Protein AF-A0A7W8PCE4-F1 (afdb_monomer)

Foldseek 3Di:
DDDDPPPPPPPPPCQADWDWDDDDPFWTWTWGDDPFKIKIKIKAAQAQAWKWKAAQQRDIDIGGHDDDPVDHWIKIKIKIKGFQVCVVVLLVVLVVDDPDDDVVSVQQNVQVVVPPWDDDPGITIRMGMDTGHPVNCVVVVQWDQDPVRRMIMGRDDDPPDQHRCNHPRNVVVVVVCVVCVVPPPPDWDKDKAFADQVCPLFWWWADDPLDIDIHGYDHDPVDDGFIKIKGFDPDDDPPDDGDIDIDTDHHVRCCPPRVIHSDPVCNNQCVPPVNVVVVVVVVVVVVVVVVVVVVVVVVVVVVVVVVVVVVVVVVVVVVVVVVVVVVVVVVVVVVVVVVVVVVVVVVVVVVVVVVVVVVVVVVVVVVCVVVVVVVVVVVVVVVVVVVVVVD

Structure (mmCIF, N/CA/C/O backbone):
data_AF-A0A7W8PCE4-F1
#
_entry.id   AF-A0A7W8PCE4-F1
#
loop_
_atom_site.group_PDB
_atom_site.id
_atom_site.type_symbol
_atom_site.label_atom_id
_atom_site.label_alt_id
_atom_site.label_comp_id
_atom_site.label_asym_id
_atom_site.label_entity_id
_atom_site.label_seq_id
_atom_site.pdbx_PDB_ins_code
_atom_site.Cartn_x
_atom_site.Cartn_y
_atom_site.Cartn_z
_atom_site.occupancy
_atom_site.B_iso_or_equiv
_atom_site.auth_seq_id
_atom_site.auth_comp_id
_atom_site.auth_asym_id
_atom_site.auth_atom_id
_atom_site.pdbx_PDB_model_num
ATOM 1 N N . MET A 1 1 ? 43.324 -20.903 3.371 1.00 37.34 1 MET A N 1
ATOM 2 C CA . MET A 1 1 ? 42.563 -20.700 2.123 1.00 37.34 1 MET A CA 1
ATOM 3 C C . MET A 1 1 ? 41.759 -19.429 2.299 1.00 37.34 1 MET A C 1
ATOM 5 O O . MET A 1 1 ? 40.748 -19.439 2.986 1.00 37.34 1 MET A O 1
ATOM 9 N N . SER A 1 2 ? 42.327 -18.326 1.824 1.00 32.44 2 SER A N 1
ATOM 10 C CA . SER A 1 2 ? 41.768 -16.977 1.864 1.00 32.44 2 SER A CA 1
ATOM 11 C C . SER A 1 2 ? 40.780 -16.826 0.714 1.00 32.44 2 SER A C 1
ATOM 13 O O . SER A 1 2 ? 41.174 -17.000 -0.438 1.00 32.44 2 SER A O 1
ATOM 15 N N . PHE A 1 3 ? 39.516 -16.548 1.024 1.00 32.19 3 PHE A N 1
ATOM 16 C CA . PHE A 1 3 ? 38.536 -16.176 0.012 1.00 32.19 3 PHE A CA 1
ATOM 17 C C . PHE A 1 3 ? 38.617 -14.675 -0.247 1.00 32.19 3 PHE A C 1
ATOM 19 O O . PHE A 1 3 ? 38.660 -13.877 0.689 1.00 32.19 3 PHE A O 1
ATOM 26 N N . ASP A 1 4 ? 38.694 -14.370 -1.538 1.00 30.95 4 ASP A N 1
ATOM 27 C CA . ASP A 1 4 ? 38.773 -13.060 -2.166 1.00 30.95 4 ASP A CA 1
ATOM 28 C C . ASP A 1 4 ? 37.813 -12.037 -1.559 1.00 30.95 4 ASP A C 1
ATOM 30 O O . ASP A 1 4 ? 36.603 -12.253 -1.473 1.00 30.95 4 ASP A O 1
ATOM 34 N N . GLN A 1 5 ? 38.374 -10.876 -1.225 1.00 35.06 5 GLN A N 1
ATOM 35 C CA . GLN A 1 5 ? 37.645 -9.619 -1.169 1.00 35.06 5 GLN A CA 1
ATOM 36 C C . GLN A 1 5 ? 37.300 -9.228 -2.609 1.00 35.06 5 GLN A C 1
ATOM 38 O O . GLN A 1 5 ? 38.084 -8.580 -3.296 1.00 35.06 5 GLN A O 1
ATOM 43 N N . SER A 1 6 ? 36.126 -9.637 -3.086 1.00 30.22 6 SER A N 1
ATOM 44 C CA . SER A 1 6 ? 35.518 -8.975 -4.232 1.00 30.22 6 SER A CA 1
ATOM 45 C C . SER A 1 6 ? 35.061 -7.594 -3.771 1.00 30.22 6 SER A C 1
ATOM 47 O O . SER A 1 6 ? 33.991 -7.458 -3.173 1.00 30.22 6 SER A O 1
ATOM 49 N N . ASP A 1 7 ? 35.906 -6.593 -4.020 1.00 27.75 7 ASP A N 1
ATOM 50 C CA . ASP A 1 7 ? 35.544 -5.181 -4.024 1.00 27.75 7 ASP A CA 1
ATOM 51 C C . ASP A 1 7 ? 34.287 -5.013 -4.880 1.00 27.75 7 ASP A C 1
ATOM 53 O O . ASP A 1 7 ? 34.320 -4.991 -6.114 1.00 27.75 7 ASP A O 1
ATOM 57 N N . HIS A 1 8 ? 33.138 -4.941 -4.214 1.00 31.25 8 HIS A N 1
ATOM 58 C CA . HIS A 1 8 ? 31.923 -4.476 -4.841 1.00 31.25 8 HIS A CA 1
ATOM 59 C C . HIS A 1 8 ? 32.146 -3.007 -5.166 1.00 31.25 8 HIS A C 1
ATOM 61 O O . HIS A 1 8 ? 32.106 -2.144 -4.292 1.00 31.25 8 HIS A O 1
ATOM 67 N N . PHE A 1 9 ? 32.390 -2.744 -6.445 1.00 26.69 9 PHE A N 1
ATOM 68 C CA . PHE A 1 9 ? 32.213 -1.438 -7.048 1.00 26.69 9 PHE A CA 1
ATOM 69 C C . PHE A 1 9 ? 30.747 -1.046 -6.828 1.00 26.69 9 PHE A C 1
ATOM 71 O O . PHE A 1 9 ? 29.874 -1.373 -7.627 1.00 26.69 9 PHE A O 1
ATOM 78 N N . VAL A 1 10 ? 30.454 -0.425 -5.687 1.00 31.77 10 VAL A N 1
ATOM 79 C CA . VAL A 1 10 ? 29.272 0.410 -5.526 1.00 31.77 10 VAL A CA 1
ATOM 80 C C . VAL A 1 10 ? 29.661 1.695 -6.234 1.00 31.77 10 VAL A C 1
ATOM 82 O O . VAL A 1 10 ? 30.520 2.418 -5.724 1.00 31.77 10 VAL A O 1
ATOM 85 N N . PRO A 1 11 ? 29.139 1.984 -7.436 1.00 32.84 11 PRO A N 1
ATOM 86 C CA . PRO A 1 11 ? 29.345 3.301 -7.968 1.00 32.84 11 PRO A CA 1
ATOM 87 C C . PRO A 1 11 ? 28.515 4.219 -7.073 1.00 32.84 11 PRO A C 1
ATOM 89 O O . PRO A 1 11 ? 27.297 4.307 -7.235 1.00 32.84 11 PRO A O 1
ATOM 92 N N . ASP A 1 12 ? 29.178 4.931 -6.160 1.00 31.41 12 ASP A N 1
ATOM 93 C CA . ASP A 1 12 ? 28.749 6.253 -5.695 1.00 31.41 12 ASP A CA 1
ATOM 94 C C . ASP A 1 12 ? 28.717 7.181 -6.921 1.00 31.41 12 ASP A C 1
ATOM 96 O O . ASP A 1 12 ? 29.492 8.117 -7.097 1.00 31.41 12 ASP A O 1
ATOM 100 N N . THR A 1 13 ? 27.834 6.858 -7.856 1.00 36.69 13 THR A N 1
ATOM 101 C CA . THR A 1 13 ? 27.497 7.684 -8.992 1.00 36.69 13 THR A CA 1
ATOM 102 C C . THR A 1 13 ? 26.397 8.580 -8.480 1.00 36.69 13 THR A C 1
ATOM 104 O O . THR A 1 13 ? 25.210 8.276 -8.549 1.00 36.69 13 THR A O 1
ATOM 107 N N . TRP A 1 14 ? 26.826 9.696 -7.897 1.00 32.66 14 TRP A N 1
ATOM 108 C CA . TRP A 1 14 ? 26.013 10.896 -7.823 1.00 32.66 14 TRP A CA 1
ATOM 109 C C . TRP A 1 14 ? 25.609 11.279 -9.256 1.00 32.66 14 TRP A C 1
ATOM 111 O O . TRP A 1 14 ? 26.278 12.060 -9.931 1.00 32.66 14 TRP A O 1
ATOM 121 N N . TYR A 1 15 ? 24.533 10.675 -9.759 1.00 41.56 15 TYR A N 1
ATOM 122 C CA . TYR A 1 15 ? 23.799 11.205 -10.896 1.00 41.56 15 TYR A CA 1
ATOM 123 C C . TYR A 1 15 ? 23.134 12.487 -10.397 1.00 41.56 15 TYR A C 1
ATOM 125 O O . TYR A 1 15 ? 22.490 12.479 -9.349 1.00 41.56 15 TYR A O 1
ATOM 133 N N . GLY A 1 16 ? 23.388 13.602 -11.086 1.00 38.56 16 GLY A N 1
ATOM 134 C CA . GLY A 1 16 ? 22.940 14.930 -10.669 1.00 38.56 16 GLY A CA 1
ATOM 135 C C . GLY A 1 16 ? 21.451 14.990 -10.318 1.00 38.56 16 GLY A C 1
ATOM 136 O O . GLY A 1 16 ? 20.663 14.148 -10.744 1.00 38.56 16 GLY A O 1
ATOM 137 N N . THR A 1 17 ? 21.058 15.993 -9.535 1.00 40.53 17 THR A N 1
ATOM 138 C CA . THR A 1 17 ? 19.679 16.122 -9.056 1.00 40.53 17 THR A CA 1
ATOM 139 C C . THR A 1 17 ? 18.723 16.237 -10.245 1.00 40.53 17 THR A C 1
ATOM 141 O O . THR A 1 17 ? 18.888 17.160 -11.050 1.00 40.53 17 THR A O 1
ATOM 144 N N . PRO A 1 18 ? 17.735 15.335 -10.387 1.00 45.72 18 PRO A N 1
ATOM 145 C CA . PRO A 1 18 ? 16.741 15.477 -11.432 1.00 45.72 18 PRO A CA 1
ATOM 146 C C . PRO A 1 18 ? 15.916 16.740 -11.164 1.00 45.72 18 PRO A C 1
ATOM 148 O O . PRO A 1 18 ? 15.356 16.903 -10.078 1.00 45.72 18 PRO A O 1
ATOM 151 N N . VAL A 1 19 ? 15.859 17.648 -12.139 1.00 46.22 19 VAL A N 1
ATOM 152 C CA . VAL A 1 19 ? 15.019 18.851 -12.068 1.00 46.22 19 VAL A CA 1
ATOM 153 C C . VAL A 1 19 ? 13.850 18.668 -13.021 1.00 46.22 19 VAL A C 1
ATOM 155 O O . VAL A 1 19 ? 14.040 18.539 -14.231 1.00 46.22 19 VAL A O 1
ATOM 158 N N . PHE A 1 20 ? 12.643 18.676 -12.462 1.00 49.19 20 PHE A N 1
ATOM 159 C CA . PHE A 1 20 ? 11.401 18.629 -13.221 1.00 49.19 20 PHE A CA 1
ATOM 160 C C . PHE A 1 20 ? 10.784 20.024 -13.255 1.00 49.19 20 PHE A C 1
ATOM 162 O O . PHE A 1 20 ? 10.577 20.650 -12.214 1.00 49.19 20 PHE A O 1
ATOM 169 N N . SER A 1 21 ? 10.476 20.514 -14.450 1.00 45.53 21 SER A N 1
ATOM 170 C CA . SER A 1 21 ? 9.728 21.753 -14.639 1.00 45.53 21 SER A CA 1
ATOM 171 C C . SER A 1 21 ? 8.647 21.545 -15.692 1.00 45.53 21 SER A C 1
ATOM 173 O O . SER A 1 21 ? 8.882 20.981 -16.758 1.00 45.53 21 SER A O 1
ATOM 175 N N . VAL A 1 22 ? 7.431 21.991 -15.379 1.00 40.06 22 VAL A N 1
ATOM 176 C CA . VAL A 1 22 ? 6.333 22.044 -16.346 1.00 40.06 22 VAL A CA 1
ATOM 177 C C . VAL A 1 22 ? 6.450 23.377 -17.071 1.00 40.06 22 VAL A C 1
ATOM 179 O O . VAL A 1 22 ? 6.228 24.430 -16.471 1.00 40.06 22 VAL A O 1
ATOM 182 N N . VAL A 1 23 ? 6.830 23.348 -18.347 1.00 36.50 23 VAL A N 1
ATOM 183 C CA . VAL A 1 23 ? 6.945 24.552 -19.178 1.00 36.50 23 VAL A CA 1
ATOM 184 C C . VAL A 1 23 ? 5.899 24.465 -20.287 1.00 36.50 23 VAL A C 1
ATOM 186 O O . VAL A 1 23 ? 6.086 23.771 -21.275 1.00 36.50 23 VAL A O 1
ATOM 189 N N . GLY A 1 24 ? 4.778 25.171 -20.114 1.00 42.03 24 GLY A N 1
ATOM 190 C CA . GLY A 1 24 ? 3.716 25.267 -21.124 1.00 42.03 24 GLY A CA 1
ATOM 191 C C . GLY A 1 24 ? 2.800 24.038 -21.244 1.00 42.03 24 GLY A C 1
ATOM 192 O O . GLY A 1 24 ? 3.030 22.985 -20.655 1.00 42.03 24 GLY A O 1
ATOM 193 N N . ARG A 1 25 ? 1.689 24.200 -21.980 1.00 45.28 25 ARG A N 1
ATOM 194 C CA . ARG A 1 25 ? 0.717 23.124 -22.238 1.00 45.28 25 ARG A CA 1
ATOM 195 C C . ARG A 1 25 ? 1.346 22.130 -23.226 1.00 45.28 25 ARG A C 1
ATOM 197 O O . ARG A 1 25 ? 1.453 22.480 -24.395 1.00 45.28 25 ARG A O 1
ATOM 204 N N . ASN A 1 26 ? 1.687 20.923 -22.758 1.00 52.47 26 ASN A N 1
ATOM 205 C CA . ASN A 1 26 ? 2.020 19.706 -23.536 1.00 52.47 26 ASN A CA 1
ATOM 206 C C . ASN A 1 26 ? 3.507 19.312 -23.668 1.00 52.47 26 ASN A C 1
ATOM 208 O O . ASN A 1 26 ? 3.818 18.473 -24.509 1.00 52.47 26 ASN A O 1
ATOM 212 N N . GLU A 1 27 ? 4.417 19.837 -22.843 1.00 52.44 27 GLU A N 1
ATOM 213 C CA . GLU A 1 27 ? 5.822 19.392 -22.832 1.00 52.44 27 GLU A CA 1
ATOM 214 C C . GLU A 1 27 ? 6.215 18.824 -21.459 1.00 52.44 27 GLU A C 1
ATOM 216 O O . GLU A 1 27 ? 5.981 19.452 -20.425 1.00 52.44 27 GLU A O 1
ATOM 221 N N . LEU A 1 28 ? 6.836 17.639 -21.450 1.00 57.47 28 LEU A N 1
ATOM 222 C CA . LEU A 1 28 ? 7.456 17.045 -20.262 1.00 57.47 28 LEU A CA 1
ATOM 223 C C . LEU A 1 28 ? 8.983 17.139 -20.381 1.00 57.47 28 LEU A C 1
ATOM 225 O O . LEU A 1 28 ? 9.552 16.795 -21.420 1.00 57.47 28 LEU A O 1
ATOM 229 N N . TYR A 1 29 ? 9.625 17.594 -19.303 1.00 57.81 29 TYR A N 1
ATOM 230 C CA . TYR A 1 29 ? 11.067 17.798 -19.202 1.00 57.81 29 TYR A CA 1
ATOM 231 C C . TYR A 1 29 ? 11.665 16.919 -18.103 1.00 57.81 29 TYR A C 1
ATOM 233 O O . TYR A 1 29 ? 11.309 17.062 -16.933 1.00 57.81 29 TYR A O 1
ATOM 241 N N . ALA A 1 30 ? 12.631 16.079 -18.474 1.00 61.94 30 ALA A N 1
ATOM 242 C CA . ALA A 1 30 ? 13.530 15.415 -17.533 1.00 61.94 30 ALA A CA 1
ATOM 243 C C . ALA A 1 30 ? 14.949 15.966 -17.736 1.00 61.94 30 ALA A C 1
ATOM 245 O O . ALA A 1 30 ? 15.510 15.829 -18.828 1.00 61.94 30 ALA A O 1
ATOM 246 N N . SER A 1 31 ? 15.521 16.613 -16.713 1.00 63.56 31 SER A N 1
ATOM 247 C CA . SER A 1 31 ? 16.902 17.116 -16.746 1.00 63.56 31 SER A CA 1
ATOM 248 C C . SER A 1 31 ? 17.769 16.434 -15.694 1.00 63.56 31 SER A C 1
ATOM 250 O O . SER A 1 31 ? 17.386 16.372 -14.529 1.00 63.56 31 SER A O 1
ATOM 252 N N . GLN A 1 32 ? 18.947 15.956 -16.098 1.00 65.44 32 GLN A N 1
ATOM 253 C CA . GLN A 1 32 ? 20.030 15.571 -15.191 1.00 65.44 32 GLN A CA 1
ATOM 254 C C . GLN A 1 32 ? 21.132 16.623 -15.287 1.00 65.44 32 GLN A C 1
ATOM 256 O O . GLN A 1 32 ? 21.787 16.731 -16.327 1.00 65.44 32 GLN A O 1
ATOM 261 N N . GLN A 1 33 ? 21.337 17.390 -14.215 1.00 70.62 33 GLN A N 1
ATOM 262 C CA . GLN A 1 33 ? 22.261 18.521 -14.213 1.00 70.62 33 GLN A CA 1
ATOM 263 C C . GLN A 1 33 ? 23.525 18.235 -13.392 1.00 70.62 33 GLN A C 1
ATOM 265 O O . GLN A 1 33 ? 23.470 17.927 -12.205 1.00 70.62 33 GLN A O 1
ATOM 270 N N . HIS A 1 34 ? 24.680 18.409 -14.027 1.00 77.25 34 HIS A N 1
ATOM 271 C CA . HIS A 1 34 ? 25.999 18.508 -13.413 1.00 77.25 34 HIS A CA 1
ATOM 272 C C . HIS A 1 34 ? 26.618 19.857 -13.814 1.00 77.25 34 HIS A C 1
ATOM 274 O O . HIS A 1 34 ? 26.308 20.403 -14.871 1.00 77.25 34 HIS A O 1
ATOM 280 N N . GLU A 1 35 ? 27.551 20.388 -13.019 1.00 84.06 35 GLU A N 1
ATOM 281 C CA . GLU A 1 35 ? 28.168 21.718 -13.215 1.00 84.06 35 GLU A CA 1
ATOM 282 C C . GLU A 1 35 ? 28.651 21.998 -14.658 1.00 84.06 35 GLU A C 1
ATOM 284 O O . GLU A 1 35 ? 28.667 23.137 -15.112 1.00 84.06 35 GLU A O 1
ATOM 289 N N . LYS A 1 36 ? 29.051 20.954 -15.397 1.00 89.88 36 LYS A N 1
ATOM 290 C CA . LYS A 1 36 ? 29.669 21.048 -16.732 1.00 89.88 36 LYS A CA 1
ATOM 291 C C . LYS A 1 36 ? 28.974 20.190 -17.789 1.00 89.88 36 LYS A C 1
ATOM 293 O O . LYS A 1 36 ? 29.455 20.106 -18.919 1.00 89.88 36 LYS A O 1
ATOM 298 N N . PHE A 1 37 ? 27.888 19.523 -17.418 1.00 88.19 37 PHE A N 1
ATOM 299 C CA . PHE A 1 37 ? 27.179 18.585 -18.273 1.00 88.19 37 PHE A CA 1
ATOM 300 C C . PHE A 1 37 ? 25.711 18.527 -17.860 1.00 88.19 37 PHE A C 1
ATOM 302 O O . PHE A 1 37 ? 25.414 18.284 -16.696 1.00 88.19 37 PHE A O 1
ATOM 309 N N . GLU A 1 38 ? 24.799 18.714 -18.801 1.00 91.38 38 GLU A N 1
ATOM 310 C CA . GLU A 1 38 ? 23.367 18.586 -18.561 1.00 91.38 38 GLU A CA 1
ATOM 311 C C . GLU A 1 38 ? 22.725 17.783 -19.697 1.00 91.38 38 GLU A C 1
ATOM 313 O O . GLU A 1 38 ? 22.953 18.066 -20.873 1.00 91.38 38 GLU A O 1
ATOM 318 N N . LYS A 1 39 ? 21.920 16.774 -19.356 1.00 89.50 39 LYS A N 1
ATOM 319 C CA . LYS A 1 39 ? 21.110 16.015 -20.320 1.00 89.50 39 LYS A CA 1
ATOM 320 C C . LYS A 1 39 ? 19.652 16.408 -20.130 1.00 89.50 39 LYS A C 1
ATOM 322 O O . LYS A 1 39 ? 19.108 16.163 -19.057 1.00 89.50 39 LYS A O 1
ATOM 327 N N . ARG A 1 40 ? 19.023 16.975 -21.160 1.00 92.19 40 ARG A N 1
ATOM 328 C CA . ARG A 1 40 ? 17.590 17.305 -21.178 1.00 92.19 40 ARG A CA 1
ATOM 329 C C . ARG A 1 40 ? 16.864 16.404 -22.162 1.00 92.19 40 ARG A C 1
ATOM 331 O O . ARG A 1 40 ? 17.235 16.366 -23.331 1.00 92.19 40 ARG A O 1
ATOM 338 N N . THR A 1 41 ? 15.807 15.741 -21.714 1.00 91.94 41 THR A N 1
ATOM 339 C CA . THR A 1 41 ? 14.929 14.945 -22.580 1.00 91.94 41 THR A CA 1
ATOM 340 C C . THR A 1 41 ? 13.567 15.621 -22.672 1.00 91.94 41 THR A C 1
ATOM 342 O O . THR A 1 41 ? 13.005 16.007 -21.646 1.00 91.94 41 THR A O 1
ATOM 345 N N . ARG A 1 42 ? 13.067 15.788 -23.898 1.00 94.31 42 ARG A N 1
ATOM 346 C CA . ARG A 1 42 ? 11.745 16.333 -24.221 1.00 94.31 42 ARG A CA 1
ATOM 347 C C . ARG A 1 42 ? 10.982 15.349 -25.087 1.00 94.31 42 ARG A C 1
ATOM 349 O O . ARG A 1 42 ? 11.571 14.654 -25.917 1.00 94.31 42 ARG A O 1
ATOM 356 N N . TYR A 1 43 ? 9.670 15.353 -24.930 1.00 95.62 43 TYR A N 1
ATOM 357 C CA . TYR A 1 43 ? 8.772 14.447 -25.629 1.00 95.62 43 TYR A CA 1
ATOM 358 C C . TYR A 1 43 ? 7.754 15.251 -26.430 1.00 95.62 43 TYR A C 1
ATOM 360 O O . TYR A 1 43 ? 7.100 16.136 -25.880 1.00 95.62 43 TYR A O 1
ATOM 368 N N . PHE A 1 44 ? 7.609 14.931 -27.714 1.00 95.56 44 PHE A N 1
ATOM 369 C CA . PHE A 1 44 ? 6.642 15.567 -28.604 1.00 95.56 44 PHE A CA 1
ATOM 370 C C . PHE A 1 44 ? 5.761 14.505 -29.245 1.00 95.56 44 PHE A C 1
ATOM 372 O O . PHE A 1 44 ? 6.247 13.615 -29.946 1.00 95.56 44 PHE A O 1
ATOM 379 N N . ASN A 1 45 ? 4.454 14.612 -29.036 1.00 97.06 45 ASN A N 1
ATOM 380 C CA . ASN A 1 45 ? 3.502 13.674 -29.602 1.00 97.06 45 ASN A CA 1
ATOM 381 C C . ASN A 1 45 ? 2.869 14.226 -30.886 1.00 97.06 45 ASN A C 1
ATOM 383 O O . ASN A 1 45 ? 1.824 14.856 -30.813 1.00 97.06 45 ASN A O 1
ATOM 387 N N . TYR A 1 46 ? 3.460 13.970 -32.057 1.00 97.00 46 TYR A N 1
ATOM 388 C CA . TYR A 1 46 ? 2.835 14.299 -33.352 1.00 97.00 46 TYR A CA 1
ATOM 389 C C . TYR A 1 46 ? 1.953 13.163 -33.906 1.00 97.00 46 TYR A C 1
ATOM 391 O O . TYR A 1 46 ? 1.607 13.155 -35.086 1.00 97.00 46 TYR A O 1
ATOM 399 N N . LEU A 1 47 ? 1.616 12.156 -33.092 1.00 96.06 47 LEU A N 1
ATOM 400 C CA . LEU A 1 47 ? 0.661 11.117 -33.482 1.00 96.06 47 LEU A CA 1
ATOM 401 C C . LEU A 1 47 ? -0.775 11.662 -33.415 1.00 96.06 47 LEU A C 1
ATOM 403 O O . LEU A 1 47 ? -1.032 12.620 -32.691 1.00 96.06 47 LEU A O 1
ATOM 407 N N . PRO A 1 48 ? -1.745 11.051 -34.123 1.00 95.88 48 PRO A N 1
ATOM 408 C CA . PRO A 1 48 ? -3.142 11.499 -34.096 1.00 95.88 48 PRO A CA 1
ATOM 409 C C . PRO A 1 48 ? -3.882 11.182 -32.783 1.00 95.88 48 PRO A C 1
ATOM 411 O O . PRO A 1 48 ? -5.051 11.535 -32.642 1.00 95.88 48 PRO A O 1
ATOM 414 N N . GLN A 1 49 ? -3.235 10.501 -31.836 1.00 95.94 49 GLN A N 1
ATOM 415 C CA . GLN A 1 49 ? -3.830 10.028 -30.587 1.00 95.94 49 GLN A CA 1
ATOM 416 C C . GLN A 1 49 ? -2.922 10.334 -29.394 1.00 95.94 49 GLN A C 1
ATOM 418 O O . GLN A 1 49 ? -1.723 10.558 -29.564 1.00 95.94 49 GLN A O 1
ATOM 423 N N . THR A 1 50 ? -3.492 10.345 -28.190 1.00 96.75 50 THR A N 1
ATOM 424 C CA . THR A 1 50 ? -2.738 10.512 -26.941 1.00 96.75 50 THR A CA 1
ATOM 425 C C . THR A 1 50 ? -1.728 9.378 -26.771 1.00 96.75 50 THR A C 1
ATOM 427 O O . THR A 1 50 ? -2.031 8.224 -27.065 1.00 96.75 50 THR A O 1
ATOM 430 N N . VAL A 1 51 ? -0.531 9.719 -26.299 1.00 96.62 51 VAL A N 1
ATOM 431 C CA . VAL A 1 51 ? 0.542 8.767 -25.994 1.00 96.62 51 VAL A CA 1
ATOM 432 C C . VAL A 1 51 ? 0.894 8.894 -24.523 1.00 96.62 51 VAL A C 1
ATOM 434 O O . VAL A 1 51 ? 1.120 10.000 -24.038 1.00 96.62 51 VAL A O 1
ATOM 437 N N . THR A 1 52 ? 0.974 7.774 -23.823 1.00 96.88 52 THR A N 1
ATOM 438 C CA . THR A 1 52 ? 1.431 7.713 -22.437 1.00 96.88 52 THR A CA 1
ATOM 439 C C . THR A 1 52 ? 2.918 7.383 -22.414 1.00 96.88 52 THR A C 1
ATOM 441 O O . THR A 1 52 ? 3.352 6.389 -22.996 1.00 96.88 52 THR A O 1
ATOM 444 N N . VAL A 1 53 ? 3.705 8.217 -21.739 1.00 96.69 53 VAL A N 1
ATOM 445 C CA . VAL A 1 53 ? 5.121 7.968 -21.451 1.00 96.69 53 VAL A CA 1
ATOM 446 C C . VAL A 1 53 ? 5.240 7.502 -20.012 1.00 96.69 53 VAL A C 1
ATOM 448 O O . VAL A 1 53 ? 4.740 8.169 -19.106 1.00 96.69 53 VAL A O 1
ATOM 451 N N . ILE A 1 54 ? 5.898 6.368 -19.802 1.00 95.38 54 ILE A N 1
ATOM 452 C CA . ILE A 1 54 ? 6.088 5.775 -18.480 1.00 95.38 54 ILE A CA 1
ATOM 453 C C . ILE A 1 54 ? 7.576 5.694 -18.195 1.00 95.38 54 ILE A C 1
ATOM 455 O O . ILE A 1 54 ? 8.317 4.999 -18.891 1.00 95.38 54 ILE A O 1
ATOM 459 N N . GLU A 1 55 ? 8.015 6.392 -17.158 1.00 94.69 55 GLU A N 1
ATOM 460 C CA . GLU A 1 55 ? 9.401 6.353 -16.706 1.00 94.69 55 GLU A CA 1
ATOM 461 C C . GLU A 1 55 ? 9.664 5.147 -15.793 1.00 94.69 55 GLU A C 1
ATOM 463 O O . GLU A 1 55 ? 8.759 4.525 -15.228 1.00 94.69 55 GLU A O 1
ATOM 468 N N . ARG A 1 56 ? 10.943 4.824 -15.590 1.00 93.50 56 ARG A N 1
ATOM 469 C CA . ARG A 1 56 ? 11.369 3.713 -14.729 1.00 93.50 56 ARG A CA 1
ATOM 470 C C . ARG A 1 56 ? 10.879 3.788 -13.282 1.00 93.50 56 ARG A C 1
ATOM 472 O O . ARG A 1 56 ? 10.700 2.746 -12.652 1.00 93.50 56 ARG A O 1
ATOM 479 N N . ASN A 1 57 ? 10.665 4.987 -12.749 1.00 89.62 57 ASN A N 1
ATOM 480 C CA . ASN A 1 57 ? 10.107 5.199 -11.408 1.00 89.62 57 ASN A CA 1
ATOM 481 C C . ASN A 1 57 ? 8.586 4.933 -11.334 1.00 89.62 57 ASN A C 1
ATOM 483 O O . ASN A 1 57 ? 8.014 5.029 -10.253 1.00 89.62 57 ASN A O 1
ATOM 487 N N . GLY A 1 58 ? 7.938 4.599 -12.456 1.00 87.75 58 GLY A N 1
ATOM 4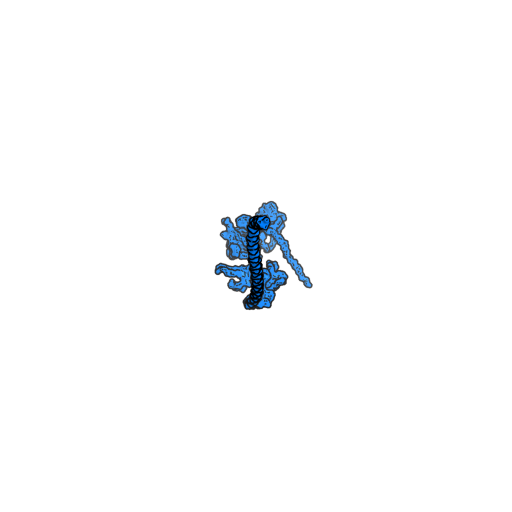88 C CA . GLY A 1 58 ? 6.496 4.379 -12.547 1.00 87.75 58 GLY A CA 1
ATOM 489 C C . GLY A 1 58 ? 5.679 5.653 -12.770 1.00 87.75 58 GLY A C 1
ATOM 490 O O . GLY A 1 58 ? 4.453 5.581 -12.750 1.00 87.75 58 GLY A O 1
ATOM 491 N N . LEU A 1 59 ? 6.319 6.808 -12.979 1.00 91.19 59 LEU A N 1
ATOM 492 C CA . LEU A 1 59 ? 5.624 8.032 -13.362 1.00 91.19 59 LEU A CA 1
ATOM 493 C C . LEU A 1 59 ? 5.039 7.862 -14.767 1.00 91.19 59 LEU A C 1
ATOM 495 O O . LEU A 1 59 ? 5.783 7.652 -15.724 1.00 91.19 59 LEU A O 1
ATOM 499 N N . CYS A 1 60 ? 3.719 7.994 -14.876 1.00 93.75 60 CYS A N 1
ATOM 500 C CA . CYS A 1 60 ? 2.998 7.975 -16.143 1.00 93.75 60 CYS A CA 1
ATOM 501 C C . CYS A 1 60 ? 2.572 9.397 -16.516 1.00 93.75 60 CYS A C 1
ATOM 503 O O . CYS A 1 60 ? 1.946 10.089 -15.710 1.00 93.75 60 CYS A O 1
ATOM 505 N N . VAL A 1 61 ? 2.876 9.820 -17.741 1.00 95.38 61 VAL A N 1
ATOM 506 C CA . VAL A 1 61 ? 2.495 11.132 -18.271 1.00 95.38 61 VAL A CA 1
ATOM 507 C C . VAL A 1 61 ? 1.798 10.961 -19.610 1.00 95.38 61 VAL A C 1
ATOM 509 O O . VAL A 1 61 ? 2.372 10.432 -20.558 1.00 95.38 61 VAL A O 1
ATOM 512 N N . GLU A 1 62 ? 0.560 11.436 -19.694 1.00 96.31 62 GLU A N 1
ATOM 513 C CA . GLU A 1 62 ? -0.217 11.449 -20.931 1.00 96.31 62 GLU A CA 1
ATOM 514 C C . GLU A 1 62 ? 0.094 12.708 -21.742 1.00 96.31 62 GLU A C 1
ATOM 516 O O . GLU A 1 62 ? -0.073 13.837 -21.274 1.00 96.31 62 GLU A O 1
ATOM 521 N N . LEU A 1 63 ? 0.539 12.513 -22.979 1.00 95.69 63 LEU A N 1
ATOM 522 C CA . LEU A 1 63 ? 0.886 13.574 -23.911 1.00 95.69 63 LEU A CA 1
ATOM 523 C C . LEU A 1 63 ? -0.197 13.664 -24.993 1.00 95.69 63 LEU A C 1
ATOM 525 O O . LEU A 1 63 ? -0.332 12.734 -25.797 1.00 95.69 63 LEU A O 1
ATOM 529 N N . PRO A 1 64 ? -0.983 14.755 -25.045 1.00 96.56 64 PRO A N 1
ATOM 530 C CA . PRO A 1 64 ? -2.006 14.921 -26.070 1.00 96.56 64 PRO A CA 1
ATOM 531 C C . PRO A 1 64 ? -1.375 15.114 -27.459 1.00 96.56 64 PRO A C 1
ATOM 533 O O . PRO A 1 64 ? -0.227 15.559 -27.554 1.00 96.56 64 PRO A O 1
ATOM 536 N N . PRO A 1 65 ? -2.113 14.804 -28.539 1.00 96.25 65 PRO A N 1
ATOM 537 C CA . PRO A 1 65 ? -1.615 14.959 -29.898 1.00 96.25 65 PRO A CA 1
ATOM 538 C C . PRO A 1 65 ? -1.347 16.435 -30.230 1.00 96.25 65 PRO A C 1
ATOM 540 O O . PRO A 1 65 ? -2.168 17.318 -29.962 1.00 96.25 65 PRO A O 1
ATOM 543 N N . LEU A 1 66 ? -0.195 16.696 -30.840 1.00 95.06 66 LEU A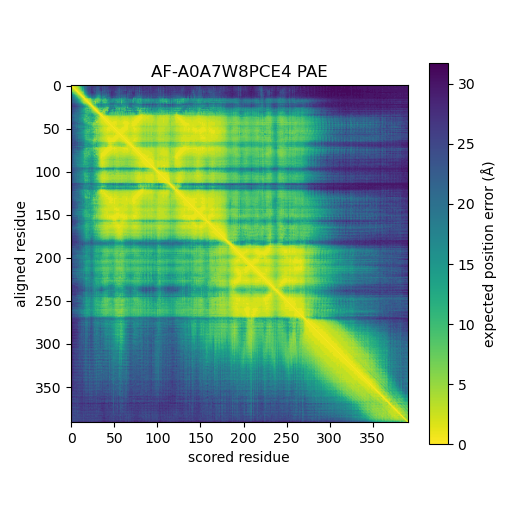 N 1
ATOM 544 C CA . LEU A 1 66 ? 0.227 17.989 -31.363 1.00 95.06 66 LEU A CA 1
ATOM 545 C C . LEU A 1 66 ? -0.012 18.009 -32.878 1.00 95.06 66 LEU A C 1
ATOM 547 O O . LEU A 1 66 ? 0.584 17.205 -33.597 1.00 95.06 66 LEU A O 1
ATOM 551 N N . PRO A 1 67 ? -0.869 18.909 -33.389 1.00 88.12 67 PRO A N 1
ATOM 552 C CA . PRO A 1 67 ? -1.148 18.975 -34.814 1.00 88.12 67 PRO A CA 1
ATOM 553 C C . PRO A 1 67 ? 0.068 19.522 -35.576 1.00 88.12 67 PRO A C 1
ATOM 555 O O . PRO A 1 67 ? 0.400 20.700 -35.461 1.00 88.12 67 PRO A O 1
ATOM 558 N N . ASP A 1 68 ? 0.697 18.677 -36.390 1.00 92.12 68 ASP A N 1
ATOM 559 C CA . ASP A 1 68 ? 1.725 19.060 -37.361 1.00 92.12 68 ASP A CA 1
ATOM 560 C C . ASP A 1 68 ? 1.445 18.338 -38.687 1.00 92.12 68 ASP A C 1
ATOM 562 O O . ASP A 1 68 ? 1.327 17.117 -38.736 1.00 92.12 68 ASP A O 1
ATOM 566 N N . ALA A 1 69 ? 1.307 19.090 -39.781 1.00 89.75 69 ALA A N 1
ATOM 567 C CA . ALA A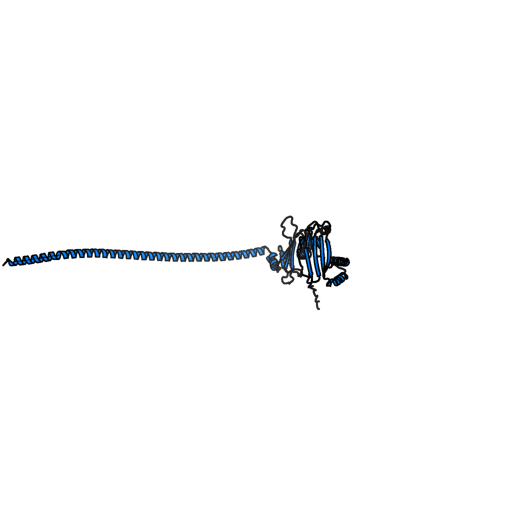 1 69 ? 1.027 18.516 -41.099 1.00 89.75 69 ALA A CA 1
ATOM 568 C C . ALA A 1 69 ? 2.231 17.764 -41.695 1.00 89.75 69 ALA A C 1
ATOM 570 O O . ALA A 1 69 ? 2.069 16.979 -42.628 1.00 89.75 69 ALA A O 1
ATOM 571 N N . SER A 1 70 ? 3.439 18.030 -41.192 1.00 91.81 70 SER A N 1
ATOM 572 C CA . SER A 1 70 ? 4.698 17.501 -41.720 1.00 91.81 70 SER A CA 1
ATOM 573 C C . SER A 1 70 ? 5.246 16.310 -40.933 1.00 91.81 70 SER A C 1
ATOM 575 O O . SER A 1 70 ? 6.091 15.577 -41.449 1.00 91.81 70 SER A O 1
ATOM 577 N N . ARG A 1 71 ? 4.776 16.105 -39.697 1.00 92.38 71 ARG A N 1
ATOM 578 C CA . ARG A 1 71 ? 5.262 15.073 -38.775 1.00 92.38 71 ARG A CA 1
ATOM 579 C C . ARG A 1 71 ? 4.101 14.202 -38.313 1.00 92.38 71 ARG A C 1
ATOM 581 O O . ARG A 1 71 ? 3.078 14.712 -37.886 1.00 92.38 71 ARG A O 1
ATOM 588 N N . SER A 1 72 ? 4.282 12.886 -38.366 1.00 94.94 72 SER A N 1
ATOM 589 C CA . SER A 1 72 ? 3.289 11.887 -37.938 1.00 94.94 72 SER A CA 1
ATOM 590 C C . SER A 1 72 ? 3.904 10.826 -37.019 1.00 94.94 72 SER A C 1
ATOM 592 O O . SER A 1 72 ? 3.544 9.649 -37.062 1.00 94.94 72 SER A O 1
ATOM 594 N N . THR A 1 73 ? 4.878 11.234 -36.205 1.00 97.19 73 THR A N 1
ATOM 595 C CA . THR A 1 73 ? 5.667 10.353 -35.331 1.00 97.19 73 THR A CA 1
ATOM 596 C C . THR A 1 73 ? 5.748 10.910 -33.917 1.00 97.19 73 THR A C 1
ATOM 598 O O . THR A 1 73 ? 5.811 12.123 -33.726 1.00 97.19 73 THR A O 1
ATOM 601 N N . PHE A 1 74 ? 5.846 10.036 -32.922 1.00 96.38 74 PHE A N 1
ATOM 602 C CA . PHE A 1 74 ? 6.251 10.433 -31.579 1.00 96.38 74 PHE A CA 1
ATOM 603 C C . PHE A 1 74 ? 7.758 10.716 -31.569 1.00 96.38 74 PHE A C 1
ATOM 605 O O . PHE A 1 74 ? 8.532 9.900 -32.066 1.00 96.38 74 PHE A O 1
ATOM 612 N N . VAL A 1 75 ? 8.187 11.869 -31.055 1.00 95.88 75 VAL A N 1
ATOM 613 C CA . VAL A 1 75 ? 9.595 12.292 -31.079 1.00 95.88 75 VAL A CA 1
ATOM 614 C C . VAL A 1 75 ? 10.132 12.433 -29.662 1.00 95.88 75 VAL A C 1
ATOM 616 O O . VAL A 1 75 ? 9.605 13.201 -28.858 1.00 95.88 75 VAL A O 1
ATOM 619 N N . ILE A 1 76 ? 11.226 11.727 -29.387 1.00 95.06 76 ILE A N 1
ATOM 620 C CA . ILE A 1 76 ? 12.030 11.872 -28.176 1.00 95.06 76 ILE A CA 1
ATOM 621 C C . ILE A 1 76 ? 13.253 12.702 -28.543 1.00 95.06 76 ILE A C 1
ATOM 623 O O . ILE A 1 76 ? 14.147 12.248 -29.261 1.00 95.06 76 ILE A O 1
ATOM 627 N N . GLN A 1 77 ? 13.292 13.934 -28.055 1.00 94.00 77 GLN A N 1
ATOM 628 C CA . GLN A 1 77 ? 14.406 14.840 -28.272 1.00 94.00 77 GLN A CA 1
ATOM 629 C C . GLN A 1 77 ? 15.302 14.848 -27.038 1.00 94.00 77 GLN A C 1
ATOM 631 O O . GLN A 1 77 ? 14.865 15.200 -25.946 1.00 94.00 77 GLN A O 1
ATOM 636 N N . THR A 1 78 ? 16.573 14.507 -27.216 1.00 92.88 78 THR A N 1
ATOM 637 C CA . THR A 1 78 ? 17.585 14.602 -26.162 1.00 92.88 78 THR A CA 1
ATOM 638 C C . THR A 1 78 ? 18.586 15.698 -26.514 1.00 92.88 78 THR A C 1
ATOM 640 O O . THR A 1 78 ? 19.340 15.571 -27.483 1.00 92.88 78 THR A O 1
ATOM 643 N N . ASP A 1 79 ? 18.600 16.767 -25.721 1.00 92.69 79 ASP A N 1
ATOM 644 C CA . ASP A 1 79 ? 19.601 17.828 -25.774 1.00 92.69 79 ASP A CA 1
ATOM 645 C C . ASP A 1 79 ? 20.716 17.510 -24.759 1.00 92.69 79 ASP A C 1
ATOM 647 O O . ASP A 1 79 ? 20.481 17.430 -23.552 1.00 92.69 79 ASP A O 1
ATOM 651 N N . TRP A 1 80 ? 21.946 17.356 -25.241 1.00 91.31 80 TRP A N 1
ATOM 652 C CA . TRP A 1 80 ? 23.147 17.204 -24.423 1.00 91.31 80 TRP A CA 1
ATOM 653 C C . TRP A 1 80 ? 23.867 18.547 -24.377 1.00 91.31 80 TRP A C 1
ATOM 655 O O . TRP A 1 80 ? 24.489 18.955 -25.360 1.00 91.31 80 TRP A O 1
ATOM 665 N N . LEU A 1 81 ? 23.774 19.245 -23.252 1.00 92.06 81 LEU A N 1
ATOM 666 C CA . LEU A 1 81 ? 24.485 20.490 -23.017 1.00 92.06 81 LEU A CA 1
ATOM 667 C C . LEU A 1 81 ? 25.825 20.148 -22.373 1.00 92.06 81 LEU A C 1
ATOM 669 O O . LEU A 1 81 ? 25.896 19.590 -21.279 1.00 92.06 81 LEU A O 1
ATOM 673 N N . VAL A 1 82 ? 26.909 20.486 -23.058 1.00 91.75 82 VAL A N 1
ATOM 674 C CA . VAL A 1 82 ? 28.272 20.172 -22.628 1.00 91.75 82 VAL A CA 1
ATOM 675 C C . VAL A 1 82 ? 29.053 21.464 -22.502 1.00 91.75 82 VAL A C 1
ATOM 677 O O . VAL A 1 82 ? 29.177 22.221 -23.465 1.00 91.75 82 VAL A O 1
ATOM 680 N N . HIS A 1 83 ? 29.603 21.728 -21.321 1.00 93.88 83 HIS A N 1
ATOM 681 C CA . HIS A 1 83 ? 30.421 22.912 -21.120 1.00 93.88 83 HIS A CA 1
ATOM 682 C C . HIS A 1 83 ? 31.669 22.839 -22.008 1.00 93.88 83 HIS A C 1
ATOM 684 O O . HIS A 1 83 ? 32.298 21.787 -22.158 1.00 93.88 83 HIS A O 1
ATOM 690 N N . ARG A 1 84 ? 32.079 23.975 -22.572 1.00 90.81 84 ARG A N 1
ATOM 691 C CA . ARG A 1 84 ? 33.163 24.071 -23.560 1.00 90.81 84 ARG A CA 1
ATOM 692 C C . ARG A 1 84 ? 34.489 23.489 -23.062 1.00 90.81 84 ARG A C 1
ATOM 694 O O . ARG A 1 84 ? 35.256 22.945 -23.849 1.00 90.81 84 ARG A O 1
ATOM 701 N N . SER A 1 85 ? 34.740 23.531 -21.753 1.00 92.81 85 SER A N 1
ATOM 702 C CA . SER A 1 85 ? 35.935 22.920 -21.145 1.00 92.81 85 SER A CA 1
ATOM 703 C C . SER A 1 85 ? 35.987 21.387 -21.251 1.00 92.81 85 SER A C 1
ATOM 705 O O . SER A 1 85 ? 37.074 20.819 -21.173 1.00 92.81 85 SER A O 1
ATOM 707 N N . LEU A 1 86 ? 34.850 20.710 -21.449 1.00 91.00 86 LEU A N 1
ATOM 708 C CA . LEU A 1 86 ? 34.774 19.258 -21.645 1.00 91.00 86 LEU A CA 1
ATOM 709 C C . LEU A 1 86 ? 34.729 18.848 -23.120 1.00 91.00 86 LEU A C 1
ATOM 711 O O . LEU A 1 86 ? 34.868 17.661 -23.413 1.00 91.00 86 LEU A O 1
ATOM 715 N N . GLN A 1 87 ? 34.592 19.803 -24.046 1.00 89.56 87 GLN A N 1
ATOM 716 C CA . GLN A 1 87 ? 34.411 19.536 -25.474 1.00 89.56 87 GLN A CA 1
ATOM 717 C C . GLN A 1 87 ? 35.483 18.591 -26.021 1.00 89.56 87 GLN A C 1
ATOM 719 O O . GLN A 1 87 ? 35.160 17.532 -26.547 1.00 89.56 87 GLN A O 1
ATOM 724 N N . THR A 1 88 ? 36.765 18.934 -25.867 1.00 88.94 88 THR A N 1
ATOM 725 C CA . THR A 1 88 ? 37.869 18.137 -26.422 1.00 88.94 88 THR A CA 1
ATOM 726 C C . THR A 1 88 ? 37.872 16.706 -25.882 1.00 88.94 88 THR A C 1
ATOM 728 O O . THR A 1 88 ? 38.102 15.767 -26.641 1.00 88.94 88 THR A O 1
ATOM 731 N N . ARG A 1 89 ? 37.556 16.528 -24.591 1.00 90.00 89 ARG A N 1
ATOM 732 C CA . ARG A 1 89 ? 37.490 15.207 -23.949 1.00 90.00 89 ARG A CA 1
ATOM 733 C C . ARG A 1 89 ? 36.318 14.383 -24.469 1.00 90.00 89 ARG A C 1
ATOM 735 O O . ARG A 1 89 ? 36.515 13.223 -24.807 1.00 90.00 89 ARG A O 1
ATOM 742 N N . LEU A 1 90 ? 35.133 14.983 -24.591 1.00 89.38 90 LEU A N 1
ATOM 743 C CA . LEU A 1 90 ? 33.962 14.312 -25.156 1.00 89.38 90 LEU A CA 1
ATOM 744 C C . LEU A 1 90 ? 34.212 13.893 -26.609 1.00 89.38 90 LEU A C 1
ATOM 746 O O . LEU A 1 90 ? 33.938 12.758 -26.980 1.00 89.38 90 LEU A O 1
ATOM 750 N N . MET A 1 91 ? 34.795 14.781 -27.417 1.00 89.12 91 MET A N 1
ATOM 751 C CA . MET A 1 91 ? 35.148 14.486 -28.808 1.00 89.12 91 MET A CA 1
ATOM 752 C C . MET A 1 91 ? 36.137 13.323 -28.913 1.00 89.12 91 MET A C 1
ATOM 754 O O . MET A 1 91 ? 36.031 12.508 -29.824 1.00 89.12 91 MET A O 1
ATOM 758 N N . GLN A 1 92 ? 37.106 13.246 -28.000 1.00 90.31 92 GLN A N 1
ATOM 759 C CA . GLN A 1 92 ? 38.054 12.138 -27.946 1.00 90.31 92 GLN A CA 1
ATOM 760 C C . GLN A 1 92 ? 37.372 10.835 -27.505 1.00 90.31 92 GLN A C 1
ATOM 762 O O . GLN A 1 92 ? 37.588 9.805 -28.136 1.00 90.31 92 GLN A O 1
ATOM 767 N N . ALA A 1 93 ? 36.504 10.888 -26.491 1.00 88.88 93 ALA A N 1
ATOM 768 C CA . ALA A 1 93 ? 35.736 9.733 -26.027 1.00 88.88 93 ALA A CA 1
ATOM 769 C C . ALA A 1 93 ? 34.829 9.167 -27.133 1.00 88.88 93 ALA A C 1
ATOM 771 O O . ALA A 1 93 ? 34.854 7.971 -27.390 1.00 88.88 93 ALA A O 1
ATOM 772 N N . LEU A 1 94 ? 34.110 10.028 -27.862 1.00 89.94 94 LEU A N 1
ATOM 773 C CA . LEU A 1 94 ? 33.241 9.613 -28.969 1.00 89.94 94 LEU A CA 1
ATOM 774 C C . LEU A 1 94 ? 34.014 9.060 -30.175 1.00 89.94 94 LEU A C 1
ATOM 776 O O . LEU A 1 94 ? 33.450 8.284 -30.947 1.00 89.94 94 LEU A O 1
ATOM 780 N N . LYS A 1 95 ? 35.279 9.459 -30.369 1.00 88.81 95 LYS A N 1
ATOM 781 C CA . LYS A 1 95 ? 36.151 8.928 -31.432 1.00 88.81 95 LYS A CA 1
ATOM 782 C C . LYS A 1 95 ? 36.702 7.545 -31.104 1.00 88.81 95 LYS A C 1
ATOM 784 O O . LYS A 1 95 ? 36.840 6.733 -32.011 1.00 88.81 95 LYS A O 1
ATOM 789 N N . ASN A 1 96 ? 36.997 7.281 -29.836 1.00 87.69 96 ASN A N 1
ATOM 790 C CA . ASN A 1 96 ? 37.590 6.026 -29.369 1.00 87.69 96 ASN A CA 1
ATOM 791 C C . ASN A 1 96 ? 36.541 4.912 -29.200 1.00 87.69 96 ASN A C 1
ATOM 793 O O . ASN A 1 96 ? 36.599 4.169 -28.227 1.00 87.69 96 ASN A O 1
ATOM 797 N N . GLY A 1 97 ? 35.561 4.851 -30.105 1.00 76.88 97 GLY A N 1
ATOM 798 C CA . GLY A 1 97 ? 34.331 4.095 -29.908 1.00 76.88 97 GLY A CA 1
ATOM 799 C C . GLY A 1 97 ? 34.519 2.619 -29.558 1.00 76.88 97 GLY A C 1
ATOM 800 O O . GLY A 1 97 ? 35.516 1.995 -29.921 1.00 76.88 97 GLY A O 1
ATOM 801 N N . HIS A 1 98 ? 33.529 2.067 -28.863 1.00 77.19 98 HIS A N 1
ATOM 802 C CA . HIS A 1 98 ? 33.480 0.658 -28.470 1.00 77.19 98 HIS A CA 1
ATOM 803 C C . HIS A 1 98 ? 32.571 -0.156 -29.407 1.00 77.19 98 HIS A C 1
ATOM 805 O O . HIS A 1 98 ? 31.659 0.383 -30.026 1.00 77.19 98 HIS A O 1
ATOM 811 N N . GLU A 1 99 ? 32.782 -1.475 -29.487 1.00 80.12 99 GLU A N 1
ATOM 812 C CA . GLU A 1 99 ? 31.988 -2.386 -30.340 1.00 80.12 99 GLU A CA 1
ATOM 813 C C . GLU A 1 99 ? 30.506 -2.507 -29.916 1.00 80.12 99 GLU A C 1
ATOM 815 O O . GLU A 1 99 ? 29.679 -3.005 -30.678 1.00 80.12 99 GLU A O 1
ATOM 820 N N . HIS A 1 100 ? 30.145 -2.033 -28.717 1.00 81.06 100 HIS A N 1
ATOM 821 C CA . HIS A 1 100 ? 28.811 -2.186 -28.120 1.00 81.06 100 HIS A CA 1
ATOM 822 C C . HIS A 1 100 ? 28.225 -0.855 -27.637 1.00 81.06 100 HIS A C 1
ATOM 824 O O . HIS A 1 100 ? 27.864 -0.693 -26.472 1.00 81.06 100 HIS A O 1
ATOM 830 N N . GLU A 1 101 ? 28.161 0.129 -28.527 1.00 86.12 101 GLU A N 1
ATOM 831 C CA . GLU A 1 101 ? 27.585 1.437 -28.211 1.00 86.12 101 GLU A CA 1
ATOM 832 C C . GLU A 1 101 ? 26.061 1.467 -28.322 1.00 86.12 101 GLU A C 1
ATOM 834 O O . GLU A 1 101 ? 25.460 0.822 -29.181 1.00 86.12 101 GLU A O 1
ATOM 839 N N . THR A 1 102 ? 25.434 2.270 -27.460 1.00 86.44 102 THR A N 1
ATOM 840 C CA . THR A 1 102 ? 23.998 2.556 -27.522 1.00 86.44 102 THR A CA 1
ATOM 841 C C . THR A 1 102 ? 23.668 3.416 -28.746 1.00 86.44 102 THR A C 1
ATOM 843 O O . THR A 1 102 ? 24.511 4.174 -29.243 1.00 86.44 102 THR A O 1
ATOM 846 N N . LYS A 1 103 ? 22.419 3.353 -29.231 1.00 86.62 103 LYS A N 1
ATOM 847 C CA . LYS A 1 103 ? 21.983 4.122 -30.415 1.00 86.62 103 LYS A CA 1
ATOM 848 C C . LYS A 1 103 ? 22.152 5.629 -30.204 1.00 86.62 103 LYS A C 1
ATOM 850 O O . LYS A 1 103 ? 22.497 6.351 -31.130 1.00 86.62 103 LYS A O 1
ATOM 855 N N . SER A 1 104 ? 21.972 6.090 -28.976 1.00 82.12 104 SER A N 1
ATOM 856 C CA . SER A 1 104 ? 22.148 7.460 -28.500 1.00 82.12 104 SER A CA 1
ATOM 857 C C . SER A 1 104 ? 23.590 7.940 -28.617 1.00 82.12 104 SER A C 1
ATOM 859 O O . SER A 1 104 ? 23.811 9.073 -29.035 1.00 82.12 104 SER A O 1
ATOM 861 N N . VAL A 1 105 ? 24.578 7.093 -28.313 1.00 88.12 105 VAL A N 1
ATOM 862 C CA . VAL A 1 105 ? 26.001 7.428 -28.494 1.00 88.12 105 VAL A CA 1
ATOM 863 C C . VAL A 1 105 ? 26.353 7.489 -29.978 1.00 88.12 105 VAL A C 1
ATOM 865 O O . VAL A 1 105 ? 27.052 8.412 -30.403 1.00 88.12 105 VAL A O 1
ATOM 868 N N . ILE A 1 106 ? 25.817 6.566 -30.782 1.00 89.31 106 ILE A N 1
ATOM 869 C CA . ILE A 1 106 ? 25.982 6.574 -32.242 1.00 89.31 106 ILE A CA 1
ATOM 870 C C . ILE A 1 106 ? 25.365 7.848 -32.838 1.00 89.31 106 ILE A C 1
ATOM 872 O O . ILE A 1 106 ? 26.037 8.570 -33.574 1.00 89.31 106 ILE A O 1
ATOM 876 N N . ALA A 1 107 ? 24.132 8.187 -32.456 1.00 87.38 107 ALA A N 1
ATOM 877 C CA . ALA A 1 107 ? 23.445 9.403 -32.885 1.00 87.38 107 ALA A CA 1
ATOM 878 C C . ALA A 1 107 ? 24.206 10.666 -32.456 1.00 87.38 107 ALA A C 1
ATOM 880 O O . ALA A 1 107 ? 24.400 11.579 -33.258 1.00 87.38 107 ALA A O 1
ATOM 881 N N . LEU A 1 108 ? 24.716 10.700 -31.221 1.00 88.44 108 LEU A N 1
ATOM 882 C CA . LEU A 1 108 ? 25.533 11.804 -30.725 1.00 88.44 108 LEU A CA 1
ATOM 883 C C . LEU A 1 108 ? 26.826 11.954 -31.537 1.00 88.44 108 LEU A C 1
ATOM 885 O O . LEU A 1 108 ? 27.194 13.073 -31.901 1.00 88.44 108 LEU A O 1
ATOM 889 N N . ARG A 1 109 ? 27.494 10.843 -31.880 1.00 90.44 109 ARG A N 1
ATOM 890 C CA . ARG A 1 109 ? 28.669 10.843 -32.763 1.00 90.44 109 ARG A CA 1
ATOM 891 C C . ARG A 1 109 ? 28.324 11.389 -34.146 1.00 90.44 109 ARG A C 1
ATOM 893 O O . ARG A 1 109 ? 29.080 12.207 -34.668 1.00 90.44 109 ARG A O 1
ATOM 900 N N . GLU A 1 110 ? 27.208 10.974 -34.736 1.00 89.38 110 GLU A N 1
ATOM 901 C CA . GLU A 1 110 ? 26.764 11.498 -36.030 1.00 89.38 110 GLU A CA 1
ATOM 902 C 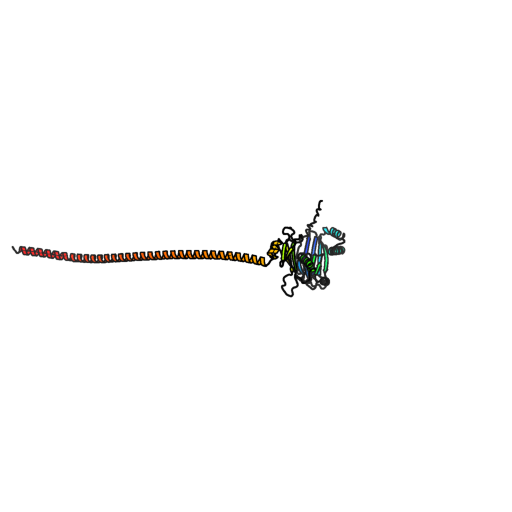C . GLU A 1 110 ? 26.469 13.002 -35.965 1.00 89.38 110 GLU A C 1
ATOM 904 O O . GLU A 1 110 ? 26.911 13.751 -36.839 1.00 89.38 110 GLU A O 1
ATOM 909 N N . CYS A 1 111 ? 25.788 13.470 -34.914 1.00 86.75 111 CYS A N 1
ATOM 910 C CA . CYS A 1 111 ? 25.524 14.895 -34.695 1.00 86.75 111 CYS A CA 1
ATOM 911 C C . CYS A 1 111 ? 26.822 15.701 -34.579 1.00 86.75 111 CYS A C 1
ATOM 913 O O . CYS A 1 111 ? 26.957 16.770 -35.178 1.00 86.75 111 CYS A O 1
ATOM 915 N N . VAL A 1 112 ? 27.802 15.155 -33.861 1.00 87.00 112 VAL A N 1
ATOM 916 C CA . VAL A 1 112 ? 29.143 15.724 -33.724 1.00 87.00 112 VAL A CA 1
ATOM 917 C C . VAL A 1 112 ? 29.873 15.796 -35.073 1.00 87.00 112 VAL A C 1
ATOM 919 O O . VAL A 1 112 ? 30.457 16.831 -35.399 1.00 87.00 112 VAL A O 1
ATOM 922 N N . GLN A 1 113 ? 29.840 14.724 -35.871 1.00 86.06 113 GLN A N 1
ATOM 923 C CA . GLN A 1 113 ? 30.502 14.664 -37.181 1.00 86.06 113 GLN A CA 1
ATOM 924 C C . GLN A 1 113 ? 29.865 15.613 -38.201 1.00 86.06 113 GLN A C 1
ATOM 926 O O . GLN A 1 113 ? 30.575 16.223 -38.997 1.00 86.06 113 GLN A O 1
ATOM 931 N N . ARG A 1 114 ? 28.538 15.780 -38.151 1.00 83.06 114 ARG A N 1
ATOM 932 C CA . ARG A 1 114 ? 27.784 16.685 -39.033 1.00 83.06 114 ARG A CA 1
ATOM 933 C C . ARG A 1 114 ? 27.928 18.170 -38.659 1.00 83.06 114 ARG A C 1
ATOM 935 O O . ARG A 1 114 ? 27.381 19.011 -39.366 1.00 83.06 114 ARG A O 1
ATOM 942 N N . GLN A 1 115 ? 28.651 18.496 -37.579 1.00 62.38 115 GLN A N 1
ATOM 943 C CA . GLN A 1 115 ? 29.023 19.855 -37.146 1.00 62.38 115 GLN A CA 1
ATOM 944 C C . GLN A 1 115 ? 27.885 20.897 -37.128 1.00 62.38 115 GLN A C 1
ATOM 946 O O . GLN A 1 115 ? 28.121 22.087 -37.322 1.00 62.38 115 GLN A O 1
ATOM 951 N N . ARG A 1 116 ? 26.650 20.503 -36.799 1.00 59.56 116 ARG A N 1
ATOM 952 C CA . ARG A 1 116 ? 25.588 21.462 -36.437 1.00 59.56 116 ARG A CA 1
ATOM 953 C C . ARG A 1 116 ? 25.670 21.808 -34.953 1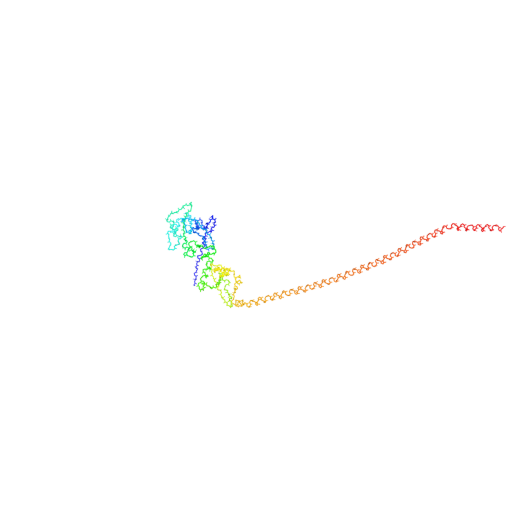.00 59.56 116 ARG A C 1
ATOM 955 O O . ARG A 1 116 ? 24.738 21.569 -34.195 1.00 59.56 116 ARG A O 1
ATOM 962 N N . VAL A 1 117 ? 26.834 22.285 -34.525 1.00 65.44 117 VAL A N 1
ATOM 963 C CA . VAL A 1 117 ? 27.028 22.751 -33.153 1.00 65.44 117 VAL A CA 1
ATOM 964 C C . VAL A 1 117 ? 26.610 24.209 -33.102 1.00 65.44 117 VAL A C 1
ATOM 966 O O . VAL A 1 117 ? 27.273 25.056 -33.693 1.00 65.44 117 VAL A O 1
ATOM 969 N N . GLU A 1 118 ? 25.524 24.494 -32.395 1.00 69.50 118 GLU A N 1
ATOM 970 C CA . GLU A 1 118 ? 25.150 25.862 -32.047 1.00 69.50 118 GLU A CA 1
ATOM 971 C C . GLU A 1 118 ? 25.923 26.260 -30.782 1.00 69.50 118 GLU A C 1
ATOM 973 O O . GLU A 1 118 ? 25.668 25.706 -29.707 1.00 69.50 118 GLU A O 1
ATOM 978 N N . PRO A 1 119 ? 26.915 27.163 -30.870 1.00 68.88 119 PRO A N 1
ATOM 979 C CA . PRO A 1 119 ? 27.570 27.676 -29.678 1.00 68.88 119 PRO A CA 1
ATOM 980 C C . PRO A 1 119 ? 26.594 28.575 -28.906 1.00 68.88 119 PRO A C 1
ATOM 982 O O . PRO A 1 119 ? 25.997 29.492 -29.471 1.00 68.88 119 PRO A O 1
ATOM 985 N N . HIS A 1 120 ? 26.445 28.334 -27.606 1.00 71.00 120 HIS A N 1
ATOM 986 C CA . HIS A 1 120 ? 25.767 29.237 -26.673 1.00 71.00 120 HIS A CA 1
ATOM 987 C C . HIS A 1 120 ? 26.738 29.570 -25.547 1.00 71.00 120 HIS A C 1
ATOM 989 O O . HIS A 1 120 ? 26.993 28.714 -24.711 1.00 71.00 120 HIS A O 1
ATOM 995 N N . ASP A 1 121 ? 27.294 30.785 -25.531 1.00 82.12 121 ASP A N 1
ATOM 996 C CA . ASP A 1 121 ? 28.264 31.281 -24.539 1.00 82.12 121 ASP A CA 1
ATOM 997 C C . ASP A 1 121 ? 29.375 30.275 -24.164 1.00 82.12 121 ASP A C 1
ATOM 999 O O . ASP A 1 121 ? 30.443 30.220 -24.786 1.00 82.12 121 ASP A O 1
ATOM 1003 N N . HIS A 1 122 ? 29.116 29.467 -23.133 1.00 89.19 122 HIS A N 1
ATOM 1004 C CA . HIS A 1 122 ? 30.025 28.492 -22.533 1.00 89.19 122 HIS A CA 1
ATOM 1005 C C . HIS A 1 122 ? 29.599 27.030 -22.729 1.00 89.19 122 HIS A C 1
ATOM 1007 O O . HIS A 1 122 ? 30.317 26.126 -22.301 1.00 89.19 122 HIS A O 1
ATOM 1013 N N . TRP A 1 123 ? 28.473 26.784 -23.394 1.00 91.31 123 TRP A N 1
ATOM 1014 C CA . TRP A 1 123 ? 27.881 25.473 -23.621 1.00 91.31 123 TRP A CA 1
ATOM 1015 C C . TRP A 1 123 ? 27.791 25.148 -25.110 1.00 91.31 123 TRP A C 1
ATOM 1017 O O . TRP A 1 123 ? 27.596 26.004 -25.974 1.00 91.31 123 TRP A O 1
ATOM 1027 N N . ILE A 1 124 ? 27.947 23.866 -25.395 1.00 90.06 124 ILE A N 1
ATOM 1028 C CA . ILE A 1 124 ? 27.727 23.262 -26.697 1.00 90.06 124 ILE A CA 1
ATOM 1029 C C . ILE A 1 124 ? 26.528 22.343 -26.552 1.00 90.06 124 ILE A C 1
ATOM 1031 O O . ILE A 1 124 ? 26.547 21.446 -25.709 1.00 90.06 124 ILE A O 1
ATOM 1035 N N . THR A 1 125 ? 25.506 22.564 -27.371 1.00 90.81 125 THR A N 1
ATOM 1036 C CA . THR A 1 125 ? 24.303 21.733 -27.368 1.00 90.81 125 THR A CA 1
ATOM 1037 C C . THR A 1 125 ? 24.376 20.732 -28.509 1.00 90.81 125 THR A C 1
ATOM 1039 O O . THR A 1 125 ? 24.470 21.117 -29.674 1.00 90.81 125 THR A O 1
ATOM 1042 N N . PHE A 1 126 ? 24.304 19.444 -28.185 1.00 89.56 126 PHE A N 1
ATOM 1043 C CA . PHE A 1 126 ? 24.089 18.388 -29.167 1.00 89.56 126 PHE A CA 1
ATOM 1044 C C . PHE A 1 126 ? 22.648 17.910 -29.078 1.00 89.56 126 PHE A C 1
ATOM 1046 O O . PHE A 1 126 ? 22.215 17.444 -28.028 1.00 89.56 126 PHE A O 1
ATOM 1053 N N . ARG A 1 127 ? 21.909 18.004 -30.181 1.00 90.81 127 ARG A N 1
ATOM 1054 C CA . ARG A 1 127 ? 20.512 17.575 -30.248 1.00 90.81 127 ARG A CA 1
ATOM 1055 C C . ARG A 1 127 ? 20.403 16.262 -31.001 1.00 90.81 127 ARG A C 1
ATOM 1057 O O . ARG A 1 127 ? 20.840 16.178 -32.146 1.00 90.81 127 ARG A O 1
ATOM 1064 N N . CYS A 1 128 ? 19.827 15.258 -30.353 1.00 90.81 128 CYS A N 1
ATOM 1065 C CA . CYS A 1 128 ? 19.482 13.976 -30.959 1.00 90.81 128 CYS A CA 1
ATOM 1066 C C . CYS A 1 128 ? 17.961 13.824 -30.946 1.00 90.81 128 CYS A C 1
ATOM 1068 O O . CYS A 1 128 ? 17.331 14.080 -29.921 1.00 90.81 128 CYS A O 1
ATOM 1070 N N . GLU A 1 129 ? 17.384 13.401 -32.066 1.00 92.44 129 GLU A N 1
ATOM 1071 C CA . GLU A 1 129 ? 15.953 13.120 -32.185 1.00 92.44 129 GLU A CA 1
ATOM 1072 C C . GLU A 1 129 ? 15.771 11.643 -32.531 1.00 92.44 129 GLU A C 1
ATOM 1074 O O . GLU A 1 129 ? 16.297 11.163 -33.536 1.00 92.44 129 GLU A O 1
ATOM 1079 N N . LEU A 1 130 ? 15.030 10.928 -31.690 1.00 93.56 130 LEU A N 1
ATOM 1080 C CA . LEU A 1 130 ? 14.522 9.594 -31.980 1.00 93.56 130 LEU A CA 1
ATOM 1081 C C . LEU A 1 130 ? 13.045 9.729 -32.350 1.00 93.56 130 LEU A C 1
ATOM 1083 O O . LEU A 1 130 ? 12.292 10.392 -31.641 1.00 93.56 130 LEU A O 1
ATOM 1087 N N . SER A 1 131 ? 12.634 9.107 -33.451 1.00 95.62 131 SER A N 1
ATOM 1088 C CA . SER A 1 131 ? 11.241 9.105 -33.901 1.00 95.62 131 SER A CA 1
ATOM 1089 C C . SER A 1 131 ? 10.672 7.692 -33.854 1.00 95.62 131 SER A C 1
ATOM 1091 O O . SER A 1 131 ? 11.321 6.742 -34.284 1.00 95.62 131 SER A O 1
ATOM 1093 N N . VAL A 1 132 ? 9.463 7.566 -33.315 1.00 96.44 132 VAL A N 1
ATOM 1094 C CA . VAL A 1 132 ? 8.705 6.317 -33.213 1.00 96.44 132 VAL A CA 1
ATOM 1095 C C . VAL A 1 132 ? 7.404 6.500 -33.981 1.00 96.44 132 VAL A C 1
ATOM 1097 O O . VAL A 1 132 ? 6.611 7.400 -33.686 1.00 96.44 132 VAL A O 1
ATOM 1100 N N . SER A 1 133 ? 7.200 5.686 -35.014 1.00 97.56 133 SER A N 1
ATOM 1101 C CA . SER A 1 133 ? 5.999 5.768 -35.843 1.00 97.56 133 SER A CA 1
ATOM 1102 C C . SER A 1 133 ? 4.815 5.046 -35.193 1.00 97.56 133 SER A C 1
ATOM 1104 O O . SER A 1 133 ? 4.982 4.145 -34.368 1.00 97.56 133 SER A O 1
ATOM 1106 N N . LEU A 1 134 ? 3.593 5.412 -35.595 1.00 96.44 134 LEU A N 1
ATOM 1107 C CA . LEU A 1 134 ? 2.393 4.679 -35.178 1.00 96.44 134 LEU A CA 1
ATOM 1108 C C . LEU A 1 134 ? 2.418 3.220 -35.663 1.00 96.44 134 LEU A C 1
ATOM 1110 O O . LEU A 1 134 ? 1.907 2.334 -34.985 1.00 96.44 134 LEU A O 1
ATOM 1114 N N . GLU A 1 135 ? 3.021 2.964 -36.828 1.00 97.06 135 GLU A N 1
ATOM 1115 C CA . GLU A 1 135 ? 3.171 1.609 -37.362 1.00 97.06 135 GLU A CA 1
ATOM 1116 C C . GLU A 1 135 ? 4.065 0.751 -36.460 1.00 97.06 135 GLU A C 1
ATOM 1118 O O . GLU A 1 135 ? 3.709 -0.390 -36.162 1.00 97.06 135 GLU A O 1
ATOM 1123 N N . ASP A 1 136 ? 5.178 1.308 -35.973 1.00 96.00 136 ASP A N 1
ATOM 1124 C CA . ASP A 1 136 ? 6.071 0.606 -35.049 1.00 96.00 136 ASP A CA 1
ATOM 1125 C C . ASP A 1 136 ? 5.345 0.280 -33.742 1.00 96.00 136 ASP A C 1
ATOM 1127 O O . ASP A 1 136 ? 5.366 -0.871 -33.304 1.00 96.00 136 ASP A O 1
ATOM 1131 N N . LEU A 1 137 ? 4.624 1.247 -33.162 1.00 93.81 137 LEU A N 1
ATOM 1132 C CA . LEU A 1 137 ? 3.811 1.006 -31.964 1.00 93.81 137 LEU A CA 1
ATOM 1133 C C . LEU A 1 137 ? 2.799 -0.118 -32.201 1.00 93.81 137 LEU A C 1
ATOM 1135 O O . LEU A 1 137 ? 2.743 -1.066 -31.421 1.00 93.81 137 LEU A O 1
ATOM 1139 N N . ASN A 1 138 ? 2.058 -0.084 -33.310 1.00 91.69 138 ASN A N 1
ATOM 1140 C CA . ASN A 1 138 ? 1.084 -1.126 -33.647 1.00 91.69 138 ASN A CA 1
ATOM 1141 C C . ASN A 1 138 ? 1.736 -2.508 -33.824 1.00 91.69 138 ASN A C 1
ATOM 1143 O O . ASN A 1 138 ? 1.173 -3.513 -33.383 1.00 91.69 138 ASN A O 1
ATOM 1147 N N . ARG A 1 139 ? 2.941 -2.575 -34.408 1.00 91.75 139 ARG A N 1
ATOM 1148 C CA . ARG A 1 139 ? 3.714 -3.821 -34.551 1.00 91.75 139 ARG A CA 1
ATOM 1149 C C . ARG A 1 139 ? 4.082 -4.426 -33.192 1.00 91.75 139 ARG A C 1
ATOM 1151 O O . ARG A 1 139 ? 4.117 -5.648 -33.060 1.00 91.75 139 ARG A O 1
ATOM 1158 N N . HIS A 1 140 ? 4.282 -3.585 -32.180 1.00 92.12 140 HIS A N 1
ATOM 1159 C CA . HIS A 1 140 ? 4.565 -3.974 -30.798 1.00 92.12 140 HIS A CA 1
ATOM 1160 C C . HIS A 1 140 ? 3.321 -3.937 -29.887 1.00 92.12 140 HIS A C 1
ATOM 1162 O O . HIS A 1 140 ? 3.430 -3.752 -28.681 1.00 92.12 140 HIS A O 1
ATOM 1168 N N . ARG A 1 141 ? 2.120 -4.163 -30.446 1.00 90.88 141 ARG A N 1
ATOM 1169 C CA . ARG A 1 141 ? 0.842 -4.220 -29.698 1.00 90.88 141 ARG A CA 1
ATOM 1170 C C . ARG A 1 141 ? 0.480 -2.925 -28.956 1.00 90.88 141 ARG A C 1
ATOM 1172 O O . ARG A 1 141 ? -0.270 -2.955 -27.983 1.00 90.88 141 ARG A O 1
ATOM 1179 N N . GLY A 1 142 ? 0.974 -1.796 -29.446 1.00 90.25 142 GLY A N 1
ATOM 1180 C CA . GLY A 1 142 ? 0.698 -0.465 -28.920 1.00 90.25 142 GLY A CA 1
ATOM 1181 C C . GLY A 1 142 ? 1.711 0.038 -27.895 1.00 90.25 142 GLY A C 1
ATOM 1182 O O . GLY A 1 142 ? 1.573 1.179 -27.464 1.00 90.25 142 GLY A O 1
ATOM 1183 N N . GLU A 1 143 ? 2.723 -0.753 -27.518 1.00 94.12 143 GLU A N 1
ATOM 1184 C CA . GLU A 1 143 ? 3.687 -0.376 -26.478 1.00 94.12 143 GLU A CA 1
ATOM 1185 C C . GLU A 1 143 ? 5.120 -0.713 -26.878 1.00 94.12 143 GLU A C 1
ATOM 1187 O O . GLU A 1 143 ? 5.408 -1.813 -27.345 1.00 94.12 143 GLU A O 1
ATOM 1192 N N . ILE A 1 144 ? 6.046 0.221 -26.675 1.00 96.31 144 ILE A N 1
ATOM 1193 C CA . ILE A 1 144 ? 7.472 0.020 -26.944 1.00 96.31 144 ILE A CA 1
ATOM 1194 C C . ILE A 1 144 ? 8.272 0.490 -25.739 1.00 96.31 144 ILE A C 1
ATOM 1196 O O . ILE A 1 144 ? 8.106 1.615 -25.273 1.00 96.31 144 ILE A O 1
ATOM 1200 N N . TYR A 1 145 ? 9.175 -0.365 -25.262 1.00 96.38 145 TYR A N 1
ATOM 1201 C CA . TYR A 1 145 ? 10.217 0.034 -24.325 1.00 96.38 145 TYR A CA 1
ATOM 1202 C C . TYR A 1 145 ? 11.434 0.549 -25.103 1.00 96.38 145 TYR A C 1
ATOM 1204 O O . TYR A 1 145 ? 12.020 -0.189 -25.897 1.00 96.38 145 TYR A O 1
ATOM 1212 N N . GLU A 1 146 ? 11.798 1.812 -24.883 1.00 95.50 146 GLU A N 1
ATOM 1213 C CA . GLU A 1 146 ? 12.969 2.440 -25.492 1.00 95.50 146 GLU A CA 1
ATOM 1214 C C . GLU A 1 146 ? 14.133 2.460 -24.496 1.00 95.50 146 GLU A C 1
ATOM 1216 O O . GLU A 1 146 ? 14.176 3.268 -23.564 1.00 95.50 146 GLU A O 1
ATOM 1221 N N . ASN A 1 147 ? 15.097 1.565 -24.723 1.00 92.75 147 ASN A N 1
ATOM 1222 C CA . ASN A 1 147 ? 16.220 1.314 -23.816 1.00 92.75 147 ASN A CA 1
ATOM 1223 C C . ASN A 1 147 ? 17.085 2.556 -23.556 1.00 92.75 147 ASN A C 1
ATOM 1225 O O . ASN A 1 147 ? 17.571 2.750 -22.446 1.00 92.75 147 ASN A O 1
ATOM 1229 N N . ASP A 1 148 ? 17.304 3.392 -24.571 1.00 89.38 148 ASP A N 1
ATOM 1230 C CA . ASP A 1 148 ? 18.275 4.490 -24.494 1.00 89.38 148 ASP A CA 1
ATOM 1231 C C . ASP A 1 148 ? 17.784 5.674 -23.651 1.00 89.38 148 ASP A C 1
ATOM 1233 O O . ASP A 1 148 ? 18.576 6.399 -23.033 1.00 89.38 148 ASP A O 1
ATOM 1237 N N . SER A 1 149 ? 16.467 5.868 -23.634 1.00 90.12 149 SER A N 1
ATOM 1238 C CA . SER A 1 149 ? 15.796 6.870 -22.810 1.00 90.12 149 SER A CA 1
ATOM 1239 C C . SER A 1 149 ? 15.257 6.285 -21.501 1.00 90.12 149 SER A C 1
ATOM 1241 O O . SER A 1 149 ? 14.882 7.066 -20.634 1.00 90.12 149 SER A O 1
ATOM 1243 N N . ASP A 1 150 ? 15.278 4.956 -21.340 1.00 93.81 150 ASP A N 1
ATOM 1244 C CA . ASP A 1 150 ? 14.735 4.209 -20.194 1.00 93.81 150 ASP A CA 1
ATOM 1245 C C . ASP A 1 150 ? 13.269 4.587 -19.902 1.00 93.81 150 ASP A C 1
ATOM 1247 O O . ASP A 1 150 ? 12.900 4.951 -18.781 1.00 93.81 150 ASP A O 1
ATOM 1251 N N . ILE A 1 151 ? 12.448 4.555 -20.960 1.00 95.31 151 ILE A N 1
ATOM 1252 C CA . ILE A 1 151 ? 11.012 4.859 -20.916 1.00 95.31 151 ILE A CA 1
ATOM 1253 C C . ILE A 1 151 ? 10.192 3.841 -21.709 1.00 95.31 151 ILE A C 1
ATOM 1255 O O . ILE A 1 151 ? 10.674 3.239 -22.668 1.00 95.31 151 ILE A O 1
ATOM 1259 N N . VAL A 1 152 ? 8.918 3.695 -21.348 1.00 96.56 152 VAL A N 1
ATOM 1260 C CA . VAL A 1 152 ? 7.910 3.012 -22.168 1.00 96.56 152 VAL A CA 1
ATOM 1261 C C . VAL A 1 152 ? 7.013 4.040 -22.835 1.00 96.56 152 VAL A C 1
ATOM 1263 O O . VAL A 1 152 ? 6.564 4.992 -22.202 1.00 96.56 152 VAL A O 1
ATOM 1266 N N . ILE A 1 153 ? 6.752 3.827 -24.118 1.00 97.25 153 ILE A N 1
ATOM 1267 C CA . ILE A 1 153 ? 5.846 4.616 -24.945 1.00 97.25 153 ILE A CA 1
ATOM 1268 C C . ILE A 1 153 ? 4.632 3.734 -25.216 1.00 97.25 153 ILE A C 1
ATOM 1270 O O . ILE A 1 153 ? 4.780 2.668 -25.812 1.00 97.25 153 ILE A O 1
ATOM 1274 N N . SER A 1 154 ? 3.451 4.164 -24.785 1.00 97.00 154 SER A N 1
ATOM 1275 C CA . SER A 1 154 ? 2.206 3.410 -24.937 1.00 97.00 154 SER A CA 1
ATOM 1276 C C . SER A 1 154 ? 1.128 4.252 -25.609 1.00 97.00 154 SER A C 1
ATOM 1278 O O . SER A 1 154 ? 1.003 5.449 -25.357 1.00 97.00 154 SER A O 1
ATOM 1280 N N . VAL A 1 155 ? 0.332 3.627 -26.473 1.00 96.44 155 VAL A N 1
ATOM 1281 C CA . VAL A 1 155 ? -0.878 4.233 -27.051 1.00 96.44 155 VAL A CA 1
ATOM 1282 C C . VAL A 1 155 ? -2.089 4.151 -26.121 1.00 96.44 155 VAL A C 1
ATOM 1284 O O . VAL A 1 155 ? -3.126 4.746 -26.411 1.00 96.44 155 VAL A O 1
ATOM 1287 N N . TYR A 1 156 ? -1.982 3.391 -25.030 1.00 92.88 156 TYR A N 1
ATOM 1288 C CA . TYR A 1 156 ? -3.053 3.234 -24.057 1.00 92.88 156 TYR A CA 1
ATOM 1289 C C . TYR A 1 156 ? -2.995 4.360 -23.017 1.00 92.88 156 TYR A C 1
ATOM 1291 O O . TYR A 1 156 ? -1.904 4.796 -22.637 1.00 92.88 156 TYR A O 1
ATOM 1299 N N . PRO A 1 157 ? -4.146 4.870 -22.556 1.00 88.38 157 PRO A N 1
ATOM 1300 C CA . PRO A 1 157 ? -4.184 5.950 -21.580 1.00 88.38 157 PRO A CA 1
ATOM 1301 C C . PRO A 1 157 ? -3.859 5.450 -20.165 1.00 88.38 157 PRO A C 1
ATOM 1303 O O . PRO A 1 157 ? -4.366 4.420 -19.720 1.00 88.38 157 PRO A O 1
ATOM 1306 N N . GLY A 1 158 ? -3.052 6.222 -19.437 1.00 85.12 158 GLY A N 1
ATOM 1307 C CA . GLY A 1 158 ? -2.902 6.146 -17.985 1.00 85.12 158 GLY A CA 1
ATOM 1308 C C . GLY A 1 158 ? -2.656 4.746 -17.423 1.00 85.12 158 GLY A C 1
ATOM 1309 O O . GLY A 1 158 ? -1.555 4.212 -17.516 1.00 85.12 158 GLY A O 1
ATOM 1310 N N . ILE A 1 159 ? -3.684 4.191 -16.771 1.00 77.69 159 ILE A N 1
ATOM 1311 C CA . ILE A 1 159 ? -3.639 2.907 -16.047 1.00 77.69 159 ILE A CA 1
ATOM 1312 C C . ILE A 1 159 ? -3.696 1.705 -17.003 1.00 77.69 159 ILE A C 1
ATOM 1314 O O . ILE A 1 159 ? -3.275 0.613 -16.626 1.00 77.69 159 ILE A O 1
ATOM 1318 N N . ASP A 1 160 ? -4.210 1.895 -18.220 1.00 80.31 160 ASP A N 1
ATOM 1319 C CA . ASP A 1 160 ? -4.316 0.825 -19.215 1.00 80.31 160 ASP A CA 1
ATOM 1320 C C . ASP A 1 160 ? -2.974 0.546 -19.906 1.00 80.31 160 ASP A C 1
ATOM 1322 O O . ASP A 1 160 ? -2.810 -0.501 -20.531 1.00 80.31 160 ASP A O 1
ATOM 1326 N N . ALA A 1 161 ? -2.008 1.461 -19.777 1.00 88.50 161 ALA A N 1
ATOM 1327 C CA . ALA A 1 161 ? -0.655 1.257 -20.260 1.00 88.50 161 ALA A CA 1
ATOM 1328 C C . ALA A 1 161 ? 0.133 0.306 -19.339 1.00 88.50 161 ALA A C 1
ATOM 1330 O O . ALA A 1 161 ? 0.100 0.413 -18.109 1.00 88.50 161 ALA A O 1
ATOM 1331 N N . GLY A 1 162 ? 0.860 -0.632 -19.942 1.00 84.75 162 GLY A N 1
ATOM 1332 C CA . GLY A 1 162 ? 1.721 -1.578 -19.248 1.00 84.75 162 GLY A CA 1
ATOM 1333 C C . GLY A 1 162 ? 2.840 -0.860 -18.486 1.00 84.75 162 GLY A C 1
ATOM 1334 O O . GLY A 1 162 ? 3.378 0.139 -18.959 1.00 84.75 162 GLY A O 1
ATOM 1335 N N . PRO A 1 163 ? 3.234 -1.338 -17.294 1.00 91.88 163 PRO A N 1
ATOM 1336 C CA . PRO A 1 163 ? 4.269 -0.674 -16.515 1.00 91.88 163 PRO A CA 1
ATOM 1337 C C . PRO A 1 163 ? 5.635 -0.778 -17.195 1.00 91.88 163 PRO A C 1
ATOM 1339 O O . PRO A 1 163 ? 5.938 -1.726 -17.919 1.00 91.88 163 PRO A O 1
ATOM 1342 N N . HIS A 1 164 ? 6.524 0.144 -16.841 1.00 93.44 164 HIS A N 1
ATOM 1343 C CA . HIS A 1 164 ? 7.914 0.078 -17.262 1.00 93.44 164 HIS A CA 1
ATOM 1344 C C . HI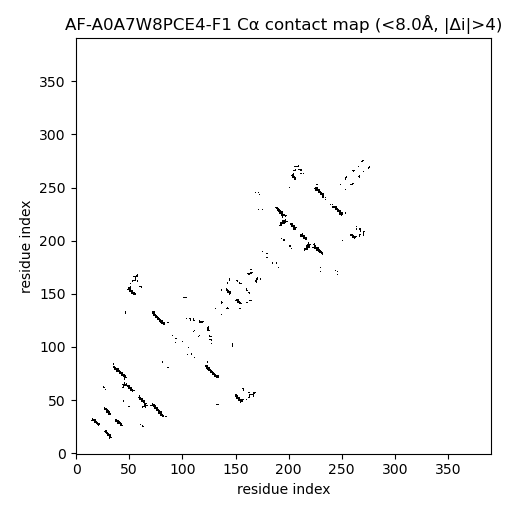S A 1 164 ? 8.580 -1.245 -16.818 1.00 93.44 164 HIS A C 1
ATOM 1346 O O . HIS A 1 164 ? 8.538 -1.535 -15.618 1.00 93.44 164 HIS A O 1
ATOM 1352 N N . PRO A 1 165 ? 9.253 -2.025 -17.696 1.00 91.94 165 PRO A N 1
ATOM 1353 C CA . PRO A 1 165 ? 9.793 -3.353 -17.365 1.00 91.94 165 PRO A CA 1
ATOM 1354 C C . PRO A 1 165 ? 10.714 -3.371 -16.141 1.00 91.94 165 PRO A C 1
ATOM 1356 O O . PRO A 1 165 ? 10.704 -4.309 -15.348 1.00 91.94 165 PRO A O 1
ATOM 1359 N N . PHE A 1 166 ? 11.496 -2.303 -15.965 1.00 91.50 166 PHE A N 1
ATOM 1360 C CA . PHE A 1 166 ? 12.418 -2.159 -14.837 1.00 91.50 166 PHE A CA 1
ATOM 1361 C C . PHE A 1 166 ? 11.857 -1.403 -13.630 1.00 91.50 166 PHE A C 1
ATOM 1363 O O . PHE A 1 166 ? 12.589 -1.278 -12.642 1.00 91.50 166 PHE A O 1
ATOM 1370 N N . SER A 1 167 ? 10.606 -0.930 -13.693 1.00 89.81 167 SER A N 1
ATOM 1371 C CA . SER A 1 167 ? 9.900 -0.424 -12.509 1.00 89.81 167 SER A CA 1
ATOM 1372 C C . SER A 1 167 ? 9.592 -1.564 -11.545 1.00 89.81 167 SER A C 1
ATOM 1374 O O . SER A 1 167 ? 9.594 -2.736 -11.926 1.00 89.81 167 SER A O 1
ATOM 1376 N N . GLU A 1 168 ? 9.307 -1.231 -10.291 1.00 84.38 168 GLU A N 1
ATOM 1377 C CA . GLU A 1 168 ? 8.889 -2.208 -9.283 1.00 84.38 168 GLU A CA 1
ATOM 1378 C C . GLU A 1 168 ? 7.667 -3.010 -9.756 1.00 84.38 168 GLU A C 1
ATOM 1380 O O . GLU A 1 168 ? 7.714 -4.240 -9.811 1.00 84.38 168 GLU A O 1
ATOM 1385 N N . THR A 1 169 ? 6.632 -2.311 -10.232 1.00 82.88 169 THR A N 1
ATOM 1386 C CA . THR A 1 169 ? 5.425 -2.909 -10.816 1.00 82.88 169 THR A CA 1
ATOM 1387 C C . THR A 1 169 ? 5.748 -3.827 -11.994 1.00 82.88 169 THR A C 1
ATOM 1389 O O . THR A 1 169 ? 5.247 -4.948 -12.058 1.00 82.88 169 THR A O 1
ATOM 1392 N N . GLY A 1 170 ? 6.601 -3.380 -12.921 1.00 86.88 170 GLY A N 1
ATOM 1393 C CA . GLY A 1 170 ? 6.964 -4.154 -14.110 1.00 86.88 170 GLY A CA 1
ATOM 1394 C C . GLY A 1 170 ? 7.743 -5.423 -13.783 1.00 86.88 170 GLY A C 1
ATOM 1395 O O . GLY A 1 170 ? 7.440 -6.477 -14.335 1.00 86.88 170 GLY A O 1
ATOM 1396 N N . ARG A 1 171 ? 8.675 -5.369 -12.825 1.00 85.50 171 ARG A N 1
ATOM 1397 C CA . ARG A 1 171 ? 9.410 -6.558 -12.360 1.00 85.50 171 ARG A CA 1
ATOM 1398 C C . ARG A 1 171 ? 8.480 -7.577 -11.716 1.00 85.50 171 ARG A C 1
ATOM 1400 O O . ARG A 1 171 ? 8.626 -8.770 -11.966 1.00 85.50 171 ARG A O 1
ATOM 1407 N N . VAL A 1 172 ? 7.523 -7.114 -10.910 1.00 79.69 172 VAL A N 1
ATOM 1408 C CA . VAL A 1 172 ? 6.513 -7.979 -10.287 1.00 79.69 172 VAL A CA 1
ATOM 1409 C C . VAL A 1 172 ? 5.617 -8.614 -11.352 1.00 79.69 172 VAL A C 1
ATOM 1411 O O . VAL A 1 172 ? 5.402 -9.822 -11.309 1.00 79.69 172 VAL A O 1
ATOM 1414 N N . LEU A 1 173 ? 5.145 -7.852 -12.347 1.00 79.12 173 LEU A N 1
ATOM 1415 C CA . LEU A 1 173 ? 4.353 -8.404 -13.454 1.00 79.12 173 LEU A CA 1
ATOM 1416 C C . LEU A 1 173 ? 5.149 -9.383 -14.325 1.00 79.12 173 LEU A C 1
ATOM 1418 O O . LEU A 1 173 ? 4.629 -10.436 -14.672 1.00 79.12 173 LEU A O 1
ATOM 1422 N N . ALA A 1 174 ? 6.407 -9.090 -14.654 1.00 83.44 174 ALA A N 1
ATOM 1423 C CA . ALA A 1 174 ? 7.255 -10.001 -15.425 1.00 83.44 174 ALA A CA 1
ATOM 1424 C C . ALA A 1 174 ? 7.471 -11.331 -14.686 1.00 83.44 174 ALA A C 1
ATOM 1426 O O . ALA A 1 174 ? 7.416 -12.410 -15.274 1.00 83.44 174 ALA A O 1
ATOM 1427 N N . GLU A 1 175 ? 7.661 -11.254 -13.374 1.00 78.00 175 GLU A N 1
ATOM 1428 C CA . GLU A 1 175 ? 7.769 -12.417 -12.508 1.00 78.00 175 GLU A CA 1
ATOM 1429 C C . GLU A 1 175 ? 6.459 -13.213 -12.461 1.00 78.00 175 GLU A C 1
ATOM 1431 O O . GLU A 1 175 ? 6.470 -14.435 -12.602 1.00 78.00 175 GLU A O 1
ATOM 1436 N N . LEU A 1 176 ? 5.323 -12.530 -12.337 1.00 72.00 176 LEU A N 1
ATOM 1437 C CA . LEU A 1 176 ? 4.007 -13.154 -12.413 1.00 72.00 176 LEU A CA 1
ATOM 1438 C C . LEU A 1 176 ? 3.787 -13.868 -13.741 1.00 72.00 176 LEU A C 1
ATOM 1440 O O . LEU A 1 176 ? 3.388 -15.027 -13.737 1.00 72.00 176 LEU A O 1
ATOM 1444 N N . HIS A 1 177 ? 4.103 -13.208 -14.855 1.00 74.50 177 HIS A N 1
ATOM 1445 C CA . HIS A 1 177 ? 4.021 -13.789 -16.190 1.00 74.50 177 HIS A CA 1
ATOM 1446 C C . HIS A 1 177 ? 4.916 -15.019 -16.336 1.00 74.50 177 HIS A C 1
ATOM 1448 O O . HIS A 1 177 ? 4.508 -16.002 -16.946 1.00 74.50 177 HIS A O 1
ATOM 1454 N N . SER A 1 178 ? 6.105 -15.013 -15.729 1.00 78.44 178 SER A N 1
ATOM 1455 C CA . SER A 1 178 ? 6.979 -16.191 -15.719 1.00 78.44 178 SER A CA 1
ATOM 1456 C C . SER A 1 178 ? 6.362 -17.370 -14.954 1.00 78.44 178 SER A C 1
ATOM 1458 O O . SER A 1 178 ? 6.570 -18.524 -15.322 1.00 78.44 178 SER A O 1
ATOM 1460 N N . CYS A 1 179 ? 5.565 -17.090 -13.917 1.00 69.50 179 CYS A N 1
ATOM 1461 C CA . CYS A 1 179 ? 4.847 -18.105 -13.154 1.00 69.50 179 CYS A CA 1
ATOM 1462 C C . CYS A 1 179 ? 3.557 -18.570 -13.847 1.00 69.50 179 CYS A C 1
ATOM 1464 O O . CYS A 1 179 ? 3.231 -19.752 -13.757 1.00 69.50 179 CYS A O 1
ATOM 1466 N N . THR A 1 180 ? 2.835 -17.682 -14.540 1.00 66.44 180 THR A N 1
ATOM 1467 C CA . THR A 1 180 ? 1.601 -18.028 -15.259 1.00 66.44 180 THR A CA 1
ATOM 1468 C C . THR A 1 180 ? 1.857 -18.675 -16.607 1.00 66.44 180 THR A C 1
ATOM 1470 O O . THR A 1 180 ? 1.051 -19.496 -16.993 1.00 66.44 180 THR A O 1
ATOM 1473 N N . GLN A 1 181 ? 2.978 -18.434 -17.296 1.00 64.94 181 GLN A N 1
ATOM 1474 C CA . GLN A 1 181 ? 3.312 -19.183 -18.523 1.00 64.94 181 GLN A CA 1
ATOM 1475 C C . GLN A 1 181 ? 3.448 -20.700 -18.292 1.00 64.94 181 GLN A C 1
ATOM 1477 O O . GLN A 1 181 ? 3.390 -21.475 -19.243 1.00 64.94 181 GLN A O 1
ATOM 1482 N N . ALA A 1 182 ? 3.621 -21.130 -17.038 1.00 61.56 182 ALA A N 1
ATOM 1483 C CA . ALA A 1 182 ? 3.615 -22.538 -16.652 1.00 61.56 182 ALA A CA 1
ATOM 1484 C C . ALA A 1 182 ? 2.215 -23.082 -16.291 1.00 61.56 182 ALA A C 1
ATOM 1486 O O . ALA A 1 182 ? 2.070 -24.289 -16.107 1.00 61.56 182 ALA A O 1
ATOM 1487 N N . ALA A 1 183 ? 1.204 -22.219 -16.161 1.00 59.91 183 ALA A N 1
ATOM 1488 C CA . ALA A 1 183 ? -0.166 -22.557 -15.785 1.00 59.91 183 ALA A CA 1
ATOM 1489 C C . ALA A 1 183 ? -1.139 -22.183 -16.920 1.00 59.91 183 ALA A C 1
ATOM 1491 O O . ALA A 1 183 ? -0.865 -21.288 -17.712 1.00 59.91 183 ALA A O 1
ATOM 1492 N N . ASP A 1 184 ? -2.282 -22.858 -17.026 1.00 70.00 184 ASP A N 1
ATOM 1493 C CA . ASP A 1 184 ? -3.296 -22.494 -18.024 1.00 70.00 184 ASP A CA 1
ATOM 1494 C C . ASP A 1 184 ? -3.724 -21.021 -17.860 1.00 70.00 184 ASP A C 1
ATOM 1496 O O . ASP A 1 184 ? -3.932 -20.561 -16.734 1.00 70.00 184 ASP A O 1
ATOM 1500 N N . GLU A 1 185 ? -3.910 -20.294 -18.973 1.00 67.00 185 GLU A N 1
ATOM 1501 C CA . GLU A 1 185 ? -4.254 -18.852 -19.014 1.00 67.00 185 GLU A CA 1
ATOM 1502 C C . GLU A 1 185 ? -5.522 -18.477 -18.214 1.00 67.00 185 GLU A C 1
ATOM 1504 O O . GLU A 1 185 ? -5.776 -17.301 -17.965 1.00 67.00 185 GLU A O 1
ATOM 1509 N N . HIS A 1 186 ? -6.307 -19.463 -17.773 1.00 73.75 186 HIS A N 1
ATOM 1510 C CA . HIS A 1 186 ? -7.553 -19.290 -17.021 1.00 73.75 186 HIS A CA 1
ATOM 1511 C C . HIS A 1 186 ? -7.469 -19.719 -15.546 1.00 73.75 186 HIS A C 1
ATOM 1513 O O . HIS A 1 186 ? -8.492 -19.773 -14.861 1.00 73.75 186 HIS A O 1
ATOM 1519 N N . ALA A 1 187 ? -6.282 -20.055 -15.037 1.00 78.38 187 ALA A N 1
ATOM 1520 C CA . ALA A 1 187 ? -6.114 -20.441 -13.641 1.00 78.38 187 ALA A CA 1
ATOM 1521 C C . ALA A 1 187 ? -6.083 -19.216 -12.707 1.00 78.38 187 ALA A C 1
ATOM 1523 O O . ALA A 1 187 ? -5.442 -18.201 -12.992 1.00 78.38 187 ALA A O 1
ATOM 1524 N N . PHE A 1 188 ? -6.735 -19.337 -11.544 1.00 82.06 188 PHE A N 1
ATOM 1525 C CA . PHE A 1 188 ? -6.547 -18.384 -10.452 1.00 82.06 188 PHE A CA 1
ATOM 1526 C C . PHE A 1 188 ? -5.105 -18.457 -9.951 1.00 82.06 188 PHE A C 1
ATOM 1528 O O . PHE A 1 188 ? -4.599 -19.541 -9.650 1.00 82.06 188 PHE A O 1
ATOM 1535 N N . PHE A 1 189 ? -4.468 -17.297 -9.823 1.00 82.56 189 PHE A N 1
ATOM 1536 C CA . PHE A 1 189 ? -3.071 -17.205 -9.428 1.00 82.56 189 PHE A CA 1
ATOM 1537 C C . PHE A 1 189 ? -2.875 -16.272 -8.224 1.00 82.56 189 PHE A C 1
ATOM 1539 O O . PHE A 1 189 ? -3.264 -15.100 -8.249 1.00 82.56 189 PHE A O 1
ATOM 1546 N N . GLU A 1 190 ? -2.217 -16.796 -7.186 1.00 88.81 190 GLU A N 1
ATOM 1547 C CA . GLU A 1 190 ? -1.736 -16.070 -6.006 1.00 88.81 190 GLU A CA 1
ATOM 1548 C C . GLU A 1 190 ? -0.260 -16.442 -5.775 1.00 88.81 190 GLU A C 1
ATOM 1550 O O . GLU A 1 190 ? 0.067 -17.604 -5.540 1.00 88.81 190 GLU A O 1
ATOM 1555 N N . SER A 1 191 ? 0.639 -15.457 -5.843 1.00 90.25 191 SER A N 1
ATOM 1556 C CA . SER A 1 191 ? 2.059 -15.595 -5.501 1.00 90.25 191 SER A CA 1
ATOM 1557 C C . SER A 1 191 ? 2.366 -14.790 -4.252 1.00 90.25 191 SER A C 1
ATOM 1559 O O . SER A 1 191 ? 2.066 -13.597 -4.173 1.00 90.25 191 SER A O 1
ATOM 1561 N N . ILE A 1 192 ? 2.991 -15.452 -3.283 1.00 94.44 192 ILE A N 1
ATOM 1562 C CA . ILE A 1 192 ? 3.484 -14.839 -2.055 1.00 94.44 192 ILE A CA 1
ATOM 1563 C C . ILE A 1 192 ? 4.993 -15.039 -2.023 1.00 94.44 192 ILE A C 1
ATOM 1565 O O . ILE A 1 192 ? 5.475 -16.175 -2.049 1.00 94.44 192 ILE A O 1
ATOM 1569 N N . ARG A 1 193 ? 5.747 -13.941 -1.949 1.00 94.38 193 ARG A N 1
ATOM 1570 C CA . ARG A 1 193 ? 7.206 -13.970 -1.802 1.00 94.38 193 ARG A CA 1
ATOM 1571 C C . ARG A 1 193 ? 7.645 -13.197 -0.576 1.00 94.38 193 ARG A C 1
ATOM 1573 O O . ARG A 1 193 ? 7.137 -12.119 -0.289 1.00 94.38 193 ARG A O 1
ATOM 1580 N N . ILE A 1 194 ? 8.622 -13.750 0.129 1.00 97.06 194 ILE A N 1
ATOM 1581 C CA . ILE A 1 194 ? 9.175 -13.156 1.341 1.00 97.06 194 ILE A CA 1
ATOM 1582 C C . ILE A 1 194 ? 10.580 -12.664 1.023 1.00 97.06 194 ILE A C 1
ATOM 1584 O O . ILE A 1 194 ? 11.462 -13.470 0.724 1.00 97.06 194 ILE A O 1
ATOM 1588 N N . VAL A 1 195 ? 10.768 -11.348 1.090 1.00 97.19 195 VAL A N 1
ATOM 1589 C CA . VAL A 1 195 ? 12.075 -10.703 0.945 1.00 97.19 195 VAL A CA 1
ATOM 1590 C C . VAL A 1 195 ? 12.580 -10.358 2.339 1.00 97.19 195 VAL A C 1
ATOM 1592 O O . VAL A 1 195 ? 12.017 -9.496 3.014 1.00 97.19 195 VAL A O 1
ATOM 1595 N N . ASP A 1 196 ? 13.628 -11.050 2.777 1.00 97.44 196 ASP A N 1
ATOM 1596 C CA . ASP A 1 196 ? 14.253 -10.864 4.088 1.00 97.44 196 ASP A CA 1
ATOM 1597 C C . ASP A 1 196 ? 15.767 -10.684 3.934 1.00 97.44 196 ASP A C 1
ATOM 1599 O O . ASP A 1 196 ? 16.564 -11.601 4.147 1.00 97.44 196 ASP A O 1
ATOM 1603 N N . ASN A 1 197 ? 16.172 -9.476 3.547 1.00 96.75 197 ASN A N 1
ATOM 1604 C CA . ASN A 1 197 ? 17.576 -9.111 3.354 1.00 96.75 197 ASN A CA 1
ATOM 1605 C C . ASN A 1 197 ? 18.366 -9.127 4.667 1.00 96.75 197 ASN A C 1
ATOM 1607 O O . ASN A 1 197 ? 19.568 -9.383 4.649 1.00 96.75 197 ASN A O 1
ATOM 1611 N N . ALA A 1 198 ? 17.698 -8.897 5.802 1.00 96.25 198 ALA A N 1
ATOM 1612 C CA . ALA A 1 198 ? 18.314 -8.968 7.125 1.00 96.25 198 ALA A CA 1
ATOM 1613 C C . ALA A 1 198 ? 18.498 -10.420 7.608 1.00 96.25 198 ALA A C 1
ATOM 1615 O O . ALA A 1 198 ? 19.385 -10.696 8.416 1.00 96.25 198 ALA A O 1
ATOM 1616 N N . GLY A 1 199 ? 17.685 -11.355 7.107 1.00 95.31 199 GLY A N 1
ATOM 1617 C CA . GLY A 1 199 ? 17.676 -12.752 7.540 1.00 95.31 199 GLY A CA 1
ATOM 1618 C C . GLY A 1 199 ? 17.136 -12.948 8.958 1.00 95.31 199 GLY A C 1
ATOM 1619 O O . GLY A 1 199 ? 17.486 -13.935 9.602 1.00 95.31 199 GLY A O 1
ATOM 1620 N N . THR A 1 200 ? 16.350 -11.999 9.471 1.00 96.50 200 THR A N 1
ATOM 1621 C CA . THR A 1 200 ? 15.823 -12.018 10.844 1.00 96.50 200 THR A CA 1
ATOM 1622 C C . THR A 1 200 ? 14.471 -12.711 10.948 1.00 96.50 200 THR A C 1
ATOM 1624 O O . THR A 1 200 ? 14.148 -13.274 11.992 1.00 96.50 200 THR A O 1
ATOM 1627 N N . ASN A 1 201 ? 13.672 -12.676 9.885 1.00 95.81 201 ASN A N 1
ATOM 1628 C CA . ASN A 1 201 ? 12.316 -13.200 9.879 1.00 95.81 201 ASN A CA 1
ATOM 1629 C C . ASN A 1 201 ? 12.292 -14.666 9.455 1.00 95.81 201 ASN A C 1
ATOM 1631 O O . ASN A 1 201 ? 11.541 -15.442 10.045 1.00 95.81 201 ASN A O 1
ATOM 1635 N N . GLY A 1 202 ? 13.120 -15.053 8.484 1.00 96.25 202 GLY A N 1
ATOM 1636 C CA . GLY A 1 202 ? 13.186 -16.416 7.967 1.00 96.25 202 GLY A CA 1
ATOM 1637 C C . GLY A 1 202 ? 11.913 -16.856 7.240 1.00 96.25 202 GLY A C 1
ATOM 1638 O O . GLY A 1 202 ? 11.101 -16.048 6.789 1.00 96.25 202 GLY A O 1
ATOM 1639 N N . ASP A 1 203 ? 11.750 -18.169 7.105 1.00 98.19 203 ASP A N 1
ATOM 1640 C CA . ASP A 1 203 ? 10.658 -18.763 6.336 1.00 98.19 203 ASP A CA 1
ATOM 1641 C C . ASP A 1 203 ? 9.300 -18.636 7.040 1.00 98.19 203 ASP A C 1
ATOM 1643 O O . ASP A 1 203 ? 9.203 -18.483 8.263 1.00 98.19 203 ASP A O 1
ATOM 1647 N N . ARG A 1 204 ? 8.227 -18.732 6.252 1.00 97.75 204 ARG A N 1
ATOM 1648 C CA . ARG A 1 204 ? 6.852 -18.804 6.760 1.00 97.75 204 ARG A CA 1
ATOM 1649 C C . ARG A 1 204 ? 6.120 -20.003 6.190 1.00 97.75 204 ARG A C 1
ATOM 1651 O O . ARG A 1 204 ? 6.526 -20.602 5.195 1.00 97.75 204 ARG A O 1
ATOM 1658 N N . PHE A 1 205 ? 5.018 -20.340 6.833 1.00 97.69 205 PHE A N 1
ATOM 1659 C CA . PHE A 1 205 ? 4.137 -21.427 6.461 1.00 97.69 205 PHE A CA 1
ATOM 1660 C C . PHE A 1 205 ? 2.730 -20.876 6.291 1.00 97.69 205 PHE A C 1
ATOM 1662 O O . PHE A 1 205 ? 2.276 -20.079 7.103 1.00 97.69 205 PHE A O 1
ATOM 1669 N N . ILE A 1 206 ? 2.041 -21.306 5.245 1.00 96.31 206 ILE A N 1
ATOM 1670 C CA . ILE A 1 206 ? 0.654 -20.939 4.980 1.00 96.31 206 ILE A CA 1
ATOM 1671 C C . ILE A 1 206 ? -0.173 -22.211 4.893 1.00 96.31 206 ILE A C 1
ATOM 1673 O O . ILE A 1 206 ? 0.275 -23.197 4.308 1.00 96.31 206 ILE A O 1
ATOM 1677 N N . ASN A 1 207 ? -1.361 -22.214 5.487 1.00 94.38 207 ASN A N 1
ATOM 1678 C CA . ASN A 1 207 ? -2.290 -23.328 5.354 1.00 94.38 207 ASN A CA 1
ATOM 1679 C C . ASN A 1 207 ? -3.406 -22.936 4.385 1.00 94.38 207 ASN A C 1
ATOM 1681 O O . ASN A 1 207 ? -4.138 -21.975 4.620 1.00 94.38 207 ASN A O 1
ATOM 1685 N N . ARG A 1 208 ? -3.519 -23.669 3.277 1.00 92.81 208 ARG A N 1
ATOM 1686 C CA . ARG A 1 208 ? -4.595 -23.516 2.298 1.00 92.81 208 ARG A CA 1
ATOM 1687 C C . ARG A 1 208 ? -5.346 -24.837 2.218 1.00 92.81 208 ARG A C 1
ATOM 1689 O O . ARG A 1 208 ? -4.790 -25.851 1.807 1.00 92.81 208 ARG A O 1
ATOM 1696 N N . ASN A 1 209 ? -6.612 -24.825 2.633 1.00 89.75 209 ASN A N 1
ATOM 1697 C CA . ASN A 1 209 ? -7.501 -25.992 2.604 1.00 89.75 209 ASN A CA 1
ATOM 1698 C C . ASN A 1 209 ? -6.901 -27.245 3.279 1.00 89.75 209 ASN A C 1
ATOM 1700 O O . ASN A 1 209 ? -6.960 -28.344 2.732 1.00 89.75 209 ASN A O 1
ATOM 1704 N N . GLY A 1 210 ? -6.278 -27.077 4.450 1.00 89.19 210 GLY A N 1
ATOM 1705 C CA . GLY A 1 210 ? -5.674 -28.166 5.229 1.00 89.19 210 GLY A CA 1
ATOM 1706 C C . GLY A 1 210 ? -4.271 -28.579 4.773 1.00 89.19 210 GLY A C 1
ATOM 1707 O O . GLY A 1 210 ? -3.606 -29.352 5.464 1.00 89.19 210 GLY A O 1
ATOM 1708 N N . SER A 1 211 ? -3.793 -28.052 3.644 1.00 93.75 211 SER A N 1
ATOM 1709 C CA . SER A 1 211 ? -2.441 -28.290 3.144 1.00 93.75 211 SER A CA 1
ATOM 1710 C C . SER A 1 211 ? -1.514 -27.157 3.565 1.00 93.75 211 SER A C 1
ATOM 1712 O O . SER A 1 211 ? -1.758 -25.986 3.272 1.00 93.75 211 SER A O 1
ATOM 1714 N N . VAL A 1 212 ? -0.432 -27.505 4.262 1.00 95.38 212 VAL A N 1
ATOM 1715 C CA . VAL A 1 212 ? 0.567 -26.534 4.716 1.00 95.38 212 VAL A CA 1
ATOM 1716 C C . VAL A 1 212 ? 1.675 -26.407 3.675 1.00 95.38 212 VAL A C 1
ATOM 1718 O O . VAL A 1 212 ? 2.376 -27.373 3.376 1.00 95.38 212 VAL A O 1
ATOM 1721 N N . HIS A 1 213 ? 1.871 -25.195 3.167 1.00 96.69 213 HIS A N 1
ATOM 1722 C CA . HIS A 1 213 ? 2.911 -24.846 2.207 1.00 96.69 213 HIS A CA 1
ATOM 1723 C C . HIS A 1 213 ? 3.986 -23.991 2.884 1.00 96.69 213 HIS A C 1
ATOM 1725 O O . HIS A 1 213 ? 3.677 -23.064 3.630 1.00 96.69 213 HIS A O 1
ATOM 1731 N N . ARG A 1 214 ? 5.262 -24.292 2.622 1.00 97.62 214 ARG A N 1
ATOM 1732 C CA . ARG A 1 214 ? 6.403 -23.498 3.104 1.00 97.62 214 ARG A CA 1
ATOM 1733 C C . ARG A 1 214 ? 6.766 -22.437 2.072 1.00 97.62 214 ARG A C 1
ATOM 1735 O O . ARG A 1 214 ? 7.111 -22.775 0.942 1.00 97.62 214 ARG A O 1
ATOM 1742 N N . ILE A 1 215 ? 6.771 -21.182 2.494 1.00 97.50 215 ILE A N 1
ATOM 1743 C CA . ILE A 1 215 ? 7.230 -20.036 1.716 1.00 97.50 215 ILE A CA 1
ATOM 1744 C C . ILE A 1 215 ? 8.659 -19.738 2.161 1.00 97.50 215 ILE A C 1
ATOM 1746 O O . ILE A 1 215 ? 8.902 -19.323 3.297 1.00 97.50 215 ILE A O 1
ATOM 1750 N N . ARG A 1 216 ? 9.616 -20.013 1.272 1.00 97.75 216 ARG A N 1
ATOM 1751 C CA . ARG A 1 216 ? 11.033 -19.764 1.544 1.00 97.75 216 ARG A CA 1
ATOM 1752 C C . ARG A 1 216 ? 11.310 -18.270 1.467 1.00 97.75 216 ARG A C 1
ATOM 1754 O O . ARG A 1 216 ? 10.927 -17.617 0.497 1.00 97.75 216 ARG A O 1
ATOM 1761 N N . SER A 1 217 ? 11.992 -17.764 2.481 1.00 97.38 217 SER A N 1
ATOM 1762 C CA . SER A 1 217 ? 12.567 -16.429 2.463 1.00 97.38 217 SER A CA 1
ATOM 1763 C C . SER A 1 217 ? 13.702 -16.366 1.439 1.00 97.38 217 SER A C 1
ATOM 1765 O O . SER A 1 217 ? 14.482 -17.309 1.284 1.00 97.38 217 SER A O 1
ATOM 1767 N N . ALA A 1 218 ? 13.772 -15.261 0.703 1.00 96.75 218 ALA A N 1
ATOM 1768 C CA . ALA A 1 218 ? 14.851 -14.973 -0.228 1.00 96.75 218 ALA A CA 1
ATOM 1769 C C . ALA A 1 218 ? 15.514 -13.645 0.144 1.00 96.75 218 ALA A C 1
ATOM 1771 O O . ALA A 1 218 ? 14.869 -12.731 0.662 1.00 96.75 218 ALA A O 1
ATOM 1772 N N . ARG A 1 219 ? 16.814 -13.546 -0.136 1.00 96.69 219 ARG A N 1
ATOM 1773 C CA . ARG A 1 219 ? 17.556 -12.287 -0.066 1.00 96.69 219 ARG A CA 1
ATOM 1774 C C . ARG A 1 219 ? 17.571 -11.682 -1.459 1.00 96.69 219 ARG A C 1
ATOM 1776 O O . ARG A 1 219 ? 18.112 -12.291 -2.379 1.00 96.69 219 ARG A O 1
ATOM 1783 N N . ASP A 1 220 ? 16.970 -10.512 -1.596 1.00 93.06 220 ASP A N 1
ATOM 1784 C CA . ASP A 1 220 ? 16.961 -9.726 -2.821 1.00 93.06 220 ASP A CA 1
ATOM 1785 C C . ASP A 1 220 ? 17.312 -8.271 -2.469 1.00 93.06 220 ASP A C 1
ATOM 1787 O O . ASP A 1 220 ? 16.439 -7.518 -2.025 1.00 93.06 220 ASP A O 1
ATOM 1791 N N . PRO A 1 221 ? 18.578 -7.849 -2.662 1.00 90.06 221 PRO A N 1
ATOM 1792 C CA . PRO A 1 221 ? 19.014 -6.497 -2.318 1.00 90.06 221 PRO A CA 1
ATOM 1793 C C . PRO A 1 221 ? 18.347 -5.424 -3.188 1.00 90.06 221 PRO A C 1
ATOM 1795 O O . PRO A 1 221 ? 18.457 -4.241 -2.883 1.00 90.06 221 PRO A O 1
ATOM 1798 N N . THR A 1 222 ? 17.667 -5.813 -4.272 1.00 85.25 222 THR A N 1
ATOM 1799 C CA . THR A 1 222 ? 16.959 -4.878 -5.151 1.00 85.25 222 THR A CA 1
ATOM 1800 C C . THR A 1 222 ? 15.553 -4.540 -4.662 1.00 85.25 222 THR A C 1
ATOM 1802 O O . THR A 1 222 ? 14.932 -3.635 -5.219 1.00 85.25 222 THR A O 1
ATOM 1805 N N . ARG A 1 223 ? 15.045 -5.253 -3.647 1.00 87.25 223 ARG A N 1
ATOM 1806 C CA . ARG A 1 223 ? 13.700 -5.076 -3.088 1.00 87.25 223 ARG A CA 1
ATOM 1807 C C . ARG A 1 223 ? 13.761 -4.739 -1.606 1.00 87.25 223 ARG A C 1
ATOM 1809 O O . ARG A 1 223 ? 14.653 -5.176 -0.882 1.00 87.25 223 ARG A O 1
ATOM 1816 N N . GLU A 1 224 ? 12.767 -3.990 -1.145 1.00 92.12 224 GLU A N 1
ATOM 1817 C CA . GLU A 1 224 ? 12.588 -3.739 0.281 1.00 92.12 224 GLU A CA 1
ATOM 1818 C C . GLU A 1 224 ? 12.177 -5.011 1.032 1.00 92.12 224 GLU A C 1
ATOM 1820 O O . GLU A 1 224 ? 11.484 -5.889 0.503 1.00 92.12 224 GLU A O 1
ATOM 1825 N N . ASN A 1 225 ? 12.565 -5.069 2.307 1.00 95.94 225 ASN A N 1
ATOM 1826 C CA . ASN A 1 225 ? 12.147 -6.128 3.216 1.00 95.94 225 ASN A CA 1
ATOM 1827 C C . ASN A 1 225 ? 10.619 -6.141 3.377 1.00 95.94 225 ASN A C 1
ATOM 1829 O O . ASN A 1 225 ? 9.990 -5.098 3.587 1.00 95.94 225 ASN A O 1
ATOM 1833 N N . GLY A 1 226 ? 10.027 -7.333 3.329 1.00 96.56 226 GLY A N 1
ATOM 1834 C CA . GLY A 1 226 ? 8.595 -7.525 3.529 1.00 96.56 226 GLY A CA 1
ATOM 1835 C C . GLY A 1 226 ? 8.029 -8.725 2.780 1.00 96.56 226 GLY A C 1
ATOM 1836 O O . GLY A 1 226 ? 8.751 -9.511 2.159 1.00 96.56 226 GLY A O 1
ATOM 1837 N N . VAL A 1 227 ? 6.705 -8.850 2.844 1.00 96.38 227 VAL A N 1
ATOM 1838 C CA . VAL A 1 227 ? 5.959 -9.895 2.143 1.00 96.38 227 VAL A CA 1
ATOM 1839 C C . VAL A 1 227 ? 5.243 -9.282 0.951 1.00 96.38 227 VAL A C 1
ATOM 1841 O O . VAL A 1 227 ? 4.429 -8.370 1.086 1.00 96.38 227 VAL A O 1
ATOM 1844 N N . TRP A 1 228 ? 5.559 -9.795 -0.227 1.00 93.75 228 TRP A N 1
ATOM 1845 C CA . TRP A 1 228 ? 5.016 -9.350 -1.497 1.00 93.75 228 TRP A CA 1
ATOM 1846 C C . TRP A 1 228 ? 3.917 -10.313 -1.917 1.00 93.75 228 TRP A C 1
ATOM 1848 O O . TRP A 1 228 ? 4.183 -11.486 -2.183 1.00 93.75 228 TRP A O 1
ATOM 1858 N N . LEU A 1 229 ? 2.686 -9.811 -1.952 1.00 92.62 229 LEU A N 1
ATOM 1859 C CA . LEU A 1 229 ? 1.534 -10.530 -2.470 1.00 92.62 229 LEU A CA 1
ATOM 1860 C C . LEU A 1 229 ? 1.242 -10.033 -3.874 1.00 92.62 229 LEU A C 1
ATOM 1862 O O . LEU A 1 229 ? 1.052 -8.836 -4.092 1.00 92.62 229 LEU A O 1
ATOM 1866 N N . ALA A 1 230 ? 1.115 -10.968 -4.796 1.00 88.69 230 ALA A N 1
ATOM 1867 C CA . ALA A 1 230 ? 0.669 -10.702 -6.141 1.00 88.69 230 ALA A CA 1
ATOM 1868 C C . ALA A 1 230 ? -0.468 -11.666 -6.482 1.00 88.69 230 ALA A C 1
ATOM 1870 O O . ALA A 1 230 ? -0.296 -12.883 -6.454 1.00 88.69 230 ALA A O 1
ATOM 1871 N N . ARG A 1 231 ? -1.655 -11.122 -6.747 1.00 88.50 231 ARG A N 1
ATOM 1872 C CA . ARG A 1 231 ? -2.876 -11.899 -6.983 1.00 88.50 231 ARG A CA 1
ATOM 1873 C C . ARG A 1 231 ? -3.735 -11.239 -8.044 1.00 88.50 231 ARG A C 1
ATOM 1875 O O . ARG A 1 231 ? -3.740 -10.013 -8.161 1.00 88.50 231 ARG A O 1
ATOM 1882 N N . GLN A 1 232 ? -4.510 -12.026 -8.776 1.00 84.31 232 GLN A N 1
ATOM 1883 C CA . GLN A 1 232 ? -5.572 -11.463 -9.610 1.00 84.31 232 GLN A CA 1
ATOM 1884 C C . GLN A 1 232 ? -6.514 -10.620 -8.735 1.00 84.31 232 GLN A C 1
ATOM 1886 O O . GLN A 1 232 ? -6.901 -11.024 -7.632 1.00 84.31 232 GLN A O 1
ATOM 1891 N N . LYS A 1 233 ? -6.818 -9.397 -9.181 1.00 83.00 233 LYS A N 1
ATOM 1892 C CA . LYS A 1 233 ? -7.751 -8.515 -8.481 1.00 83.00 233 LYS A CA 1
ATOM 1893 C C . LYS A 1 233 ? -9.128 -9.178 -8.455 1.00 83.00 233 LYS A C 1
ATOM 1895 O O . LYS A 1 233 ? -9.492 -9.862 -9.410 1.00 83.00 233 LYS A O 1
ATOM 1900 N N . PRO A 1 234 ? -9.909 -8.968 -7.383 1.00 82.06 234 PRO A N 1
ATOM 1901 C CA . PRO A 1 234 ? -11.269 -9.473 -7.340 1.00 82.06 234 PRO A CA 1
ATOM 1902 C C . PRO A 1 234 ? -12.058 -8.928 -8.531 1.00 82.06 234 PRO A C 1
ATOM 1904 O O . PRO A 1 234 ? -11.996 -7.737 -8.843 1.00 82.06 234 PRO A O 1
ATOM 1907 N N . PHE A 1 235 ? -12.793 -9.819 -9.185 1.00 80.06 235 PHE A N 1
ATOM 1908 C CA . PHE A 1 235 ? -13.619 -9.484 -10.330 1.00 80.06 235 PHE A CA 1
ATOM 1909 C C . PHE A 1 235 ? -14.747 -8.538 -9.905 1.00 80.06 235 PHE A C 1
ATOM 1911 O O . PHE A 1 235 ? -15.603 -8.922 -9.108 1.00 80.06 235 PHE A O 1
ATOM 1918 N N . THR A 1 236 ? -14.749 -7.298 -10.406 1.00 79.44 236 THR A N 1
ATOM 1919 C CA . THR A 1 236 ? -15.806 -6.322 -10.072 1.00 79.44 236 THR A CA 1
ATOM 1920 C C . THR A 1 236 ? -16.887 -6.219 -11.143 1.00 79.44 236 THR A C 1
ATOM 1922 O O . THR A 1 236 ? -18.035 -5.924 -10.816 1.00 79.44 236 THR A O 1
ATOM 1925 N N . HIS A 1 237 ? -16.559 -6.493 -12.412 1.00 76.06 237 HIS A N 1
ATOM 1926 C CA . HIS A 1 237 ? -17.502 -6.361 -13.523 1.00 76.06 237 HIS A CA 1
ATOM 1927 C C . HIS A 1 237 ? -17.256 -7.407 -14.630 1.00 76.06 237 HIS A C 1
ATOM 1929 O O . HIS A 1 237 ? -16.110 -7.565 -15.041 1.00 76.06 237 HIS A O 1
ATOM 1935 N N . PRO A 1 238 ? -18.310 -7.998 -15.246 1.00 76.00 238 PRO A N 1
ATOM 1936 C CA . PRO A 1 238 ? -18.253 -8.950 -16.375 1.00 76.00 238 PRO A CA 1
ATOM 1937 C C . PRO A 1 238 ? -17.384 -8.600 -17.594 1.00 76.00 238 PRO A C 1
ATOM 1939 O O . PRO A 1 238 ? -17.178 -9.439 -18.460 1.00 76.00 238 PRO A O 1
ATOM 1942 N N . ARG A 1 239 ? -16.964 -7.340 -17.720 1.00 70.69 239 ARG A N 1
ATOM 1943 C CA . ARG A 1 239 ? -16.221 -6.813 -18.879 1.00 70.69 239 ARG A CA 1
ATOM 1944 C C . ARG A 1 239 ? -14.796 -6.414 -18.510 1.00 70.69 239 ARG A C 1
ATOM 1946 O O . ARG A 1 239 ? -14.059 -5.948 -19.369 1.00 70.69 239 ARG A O 1
ATOM 1953 N N . GLN A 1 240 ? -14.445 -6.527 -17.233 1.00 67.06 240 GLN A N 1
ATOM 1954 C CA . GLN A 1 240 ? -13.122 -6.199 -16.751 1.00 67.06 240 GLN A CA 1
ATOM 1955 C C . GLN A 1 240 ? -12.184 -7.338 -17.143 1.00 67.06 240 GLN A C 1
ATOM 1957 O O . GLN A 1 240 ? -12.477 -8.500 -16.872 1.00 67.06 240 GLN A O 1
ATOM 1962 N N . THR A 1 241 ? -11.084 -7.002 -17.808 1.00 68.56 241 THR A N 1
ATOM 1963 C CA . THR A 1 241 ? -9.991 -7.943 -18.049 1.00 68.56 241 THR A CA 1
ATOM 1964 C C . THR A 1 241 ? -9.322 -8.313 -16.728 1.00 68.56 241 THR A C 1
ATOM 1966 O O . THR A 1 241 ? -9.354 -7.534 -15.770 1.00 68.56 241 THR A O 1
ATOM 1969 N N . ASP A 1 242 ? -8.719 -9.499 -16.668 1.00 69.69 242 ASP A N 1
ATOM 1970 C CA . ASP A 1 242 ? -8.014 -9.959 -15.474 1.00 69.69 242 ASP A CA 1
ATOM 1971 C C . ASP A 1 242 ? -6.843 -9.023 -15.169 1.00 69.69 242 ASP A C 1
ATOM 1973 O O . ASP A 1 242 ? -5.795 -9.043 -15.811 1.00 69.69 242 ASP A O 1
ATOM 1977 N N . GLN A 1 243 ? -7.036 -8.156 -14.179 1.00 73.75 243 GLN A N 1
ATOM 1978 C CA . GLN A 1 243 ? -5.988 -7.276 -13.691 1.00 73.75 243 GLN A CA 1
ATOM 1979 C C . GLN A 1 243 ? -5.252 -7.970 -12.562 1.00 73.75 243 GLN A C 1
ATOM 1981 O O . GLN A 1 243 ? -5.871 -8.432 -11.604 1.00 73.75 243 GLN A O 1
ATOM 1986 N N . ILE A 1 244 ? -3.926 -7.972 -12.611 1.00 77.81 244 ILE A N 1
ATOM 1987 C CA . ILE A 1 244 ? -3.129 -8.455 -11.490 1.00 77.81 244 ILE A CA 1
ATOM 1988 C C . ILE A 1 244 ? -2.873 -7.290 -10.530 1.00 77.81 244 ILE A C 1
ATOM 1990 O O . ILE A 1 244 ? -2.421 -6.215 -10.918 1.00 77.81 244 ILE A O 1
ATOM 1994 N N . GLY A 1 245 ? -3.230 -7.484 -9.264 1.00 79.44 245 GLY A N 1
ATOM 1995 C CA . GLY A 1 245 ? -2.938 -6.564 -8.177 1.00 79.44 245 GLY A CA 1
ATOM 1996 C C . GLY A 1 245 ? -1.724 -7.047 -7.400 1.00 79.44 245 GLY A C 1
ATOM 1997 O O . GLY A 1 245 ? -1.565 -8.242 -7.154 1.00 79.44 245 GLY A O 1
ATOM 1998 N N . TRP A 1 246 ? -0.889 -6.113 -6.968 1.00 83.75 246 TRP A N 1
ATOM 1999 C CA . TRP A 1 246 ? 0.229 -6.400 -6.084 1.00 83.75 246 TRP A CA 1
ATOM 2000 C C . TRP A 1 246 ? 0.158 -5.502 -4.852 1.00 83.75 246 TRP A C 1
ATOM 2002 O O . TRP A 1 246 ? -0.375 -4.391 -4.903 1.00 83.75 246 TRP A O 1
ATOM 2012 N N . ARG A 1 247 ? 0.639 -6.014 -3.721 1.00 89.31 247 ARG A N 1
ATOM 2013 C CA . ARG A 1 247 ? 0.732 -5.268 -2.468 1.00 89.31 247 ARG A CA 1
ATOM 2014 C C . ARG A 1 247 ? 1.903 -5.782 -1.646 1.00 89.31 247 ARG A C 1
ATOM 2016 O O . ARG A 1 247 ? 2.064 -6.990 -1.470 1.00 89.31 247 ARG A O 1
ATOM 2023 N N . ARG A 1 248 ? 2.688 -4.847 -1.118 1.00 93.12 248 ARG A N 1
ATOM 2024 C CA . ARG A 1 248 ? 3.690 -5.115 -0.088 1.00 93.12 248 ARG A CA 1
ATOM 2025 C C . ARG A 1 248 ? 3.038 -5.010 1.287 1.00 93.12 248 ARG A C 1
ATOM 2027 O O . ARG A 1 248 ? 2.299 -4.063 1.547 1.00 93.12 248 ARG A O 1
ATOM 2034 N N . TYR A 1 249 ? 3.339 -5.969 2.146 1.00 96.44 249 TYR A N 1
ATOM 2035 C CA . TYR A 1 249 ? 2.954 -5.993 3.550 1.00 96.44 249 TYR A CA 1
ATOM 2036 C C . TYR A 1 249 ? 4.210 -5.965 4.422 1.00 96.44 249 TYR A C 1
ATOM 2038 O O . TYR A 1 249 ? 5.242 -6.554 4.069 1.00 96.44 249 TYR A O 1
ATOM 2046 N N . GLY A 1 250 ? 4.123 -5.313 5.584 1.00 97.12 250 GLY A N 1
ATOM 2047 C CA . GLY A 1 250 ? 5.087 -5.557 6.659 1.00 97.12 250 GLY A CA 1
ATOM 2048 C C . GLY A 1 250 ? 4.987 -7.006 7.149 1.00 97.12 250 GLY A C 1
ATOM 2049 O O . GLY A 1 250 ? 3.949 -7.632 6.977 1.00 97.12 250 GLY A O 1
ATOM 2050 N N . PHE A 1 251 ? 6.038 -7.564 7.758 1.00 96.75 251 PHE A N 1
ATOM 2051 C CA . PHE A 1 251 ? 6.011 -8.964 8.217 1.00 96.75 251 PHE A CA 1
ATOM 2052 C C . PHE A 1 251 ? 4.876 -9.246 9.210 1.00 96.75 251 PHE A C 1
ATOM 2054 O O . PHE A 1 251 ? 4.173 -10.235 9.055 1.00 96.75 251 PHE A O 1
ATOM 2061 N N . GLU A 1 252 ? 4.666 -8.361 10.185 1.00 96.50 252 GLU A N 1
ATOM 2062 C CA . GLU A 1 252 ? 3.592 -8.506 11.179 1.00 96.50 252 GLU A CA 1
ATOM 2063 C C . GLU A 1 252 ? 2.204 -8.353 10.540 1.00 96.50 252 GLU A C 1
ATOM 2065 O O . GLU A 1 252 ? 1.324 -9.178 10.767 1.00 96.50 252 GLU A O 1
ATOM 2070 N N . GLU A 1 253 ? 2.037 -7.351 9.669 1.00 96.88 253 GLU A N 1
ATOM 2071 C CA . GLU A 1 253 ? 0.798 -7.140 8.907 1.00 96.88 253 GLU A CA 1
ATOM 2072 C C . GLU A 1 253 ? 0.494 -8.339 7.995 1.00 96.88 253 GLU A C 1
ATOM 2074 O O . GLU A 1 253 ? -0.659 -8.724 7.841 1.00 96.88 253 GLU A O 1
ATOM 2079 N N . ALA A 1 254 ? 1.520 -8.949 7.396 1.00 96.81 254 ALA A N 1
ATOM 2080 C CA . ALA A 1 254 ? 1.386 -10.110 6.525 1.00 96.81 254 ALA A CA 1
ATOM 2081 C C . ALA A 1 254 ? 1.027 -11.383 7.297 1.00 96.81 254 ALA A C 1
ATOM 2083 O O . ALA A 1 254 ? 0.204 -12.162 6.815 1.00 96.81 254 ALA A O 1
ATOM 2084 N N . ASP A 1 255 ? 1.637 -11.590 8.469 1.00 96.00 255 ASP A N 1
ATOM 2085 C CA . ASP A 1 255 ? 1.343 -12.723 9.350 1.00 96.00 255 ASP A CA 1
ATOM 2086 C C . ASP A 1 255 ? -0.161 -12.740 9.700 1.00 96.00 255 ASP A C 1
ATOM 2088 O O . ASP A 1 255 ? -0.799 -13.791 9.620 1.00 96.00 255 ASP A O 1
ATOM 2092 N N . GLU A 1 256 ? -0.760 -11.573 9.962 1.00 94.12 256 GLU A N 1
ATOM 2093 C CA . GLU A 1 256 ? -2.201 -11.438 10.212 1.00 94.12 256 GLU A CA 1
ATOM 2094 C C . GLU A 1 256 ? -3.046 -11.475 8.924 1.00 94.12 256 GLU A C 1
ATOM 2096 O O . GLU A 1 256 ? -3.962 -12.287 8.804 1.00 94.12 256 GLU A O 1
ATOM 2101 N N . ALA A 1 257 ? -2.740 -10.632 7.932 1.00 94.94 257 ALA A N 1
ATOM 2102 C CA . ALA A 1 257 ? -3.594 -10.433 6.757 1.00 94.94 257 ALA A CA 1
ATOM 2103 C C . ALA A 1 257 ? -3.604 -11.620 5.783 1.00 94.94 257 ALA A C 1
ATOM 2105 O O . ALA A 1 257 ? -4.596 -11.835 5.083 1.00 94.94 257 ALA A O 1
ATOM 2106 N N . LEU A 1 258 ? -2.497 -12.362 5.692 1.00 95.25 258 LEU A N 1
ATOM 2107 C CA . LEU A 1 258 ? -2.348 -13.507 4.786 1.00 95.25 258 LEU A CA 1
ATOM 2108 C C . LEU A 1 258 ? -2.395 -14.848 5.524 1.00 95.25 258 LEU A C 1
ATOM 2110 O O . LEU A 1 258 ? -2.332 -15.894 4.873 1.00 95.25 258 LEU A O 1
ATOM 2114 N N . GLU A 1 259 ? -2.538 -14.809 6.852 1.00 94.88 259 GLU A N 1
ATOM 2115 C CA . GLU A 1 259 ? -2.487 -15.967 7.743 1.00 94.88 259 GLU A CA 1
ATOM 2116 C C . GLU A 1 259 ? -1.171 -16.745 7.585 1.00 94.88 259 GLU A C 1
ATOM 2118 O O . GLU A 1 259 ? -1.156 -17.958 7.345 1.00 94.88 259 GLU A O 1
ATOM 2123 N N . LEU A 1 260 ? -0.047 -16.026 7.668 1.00 96.50 260 LEU A N 1
ATOM 2124 C CA . LEU A 1 260 ? 1.280 -16.637 7.641 1.00 96.50 260 LEU A CA 1
ATOM 2125 C C . LEU A 1 260 ? 1.720 -17.006 9.052 1.00 96.50 260 LEU A C 1
ATOM 2127 O O . LEU A 1 260 ? 1.573 -16.253 10.009 1.00 96.50 260 LEU A O 1
ATOM 2131 N N . TYR A 1 261 ? 2.316 -18.184 9.166 1.00 96.31 261 TYR A N 1
ATOM 2132 C CA . TYR A 1 261 ? 2.758 -18.755 10.426 1.00 96.31 261 TYR A CA 1
ATOM 2133 C C . TYR A 1 261 ? 4.270 -18.941 10.429 1.00 96.31 261 TYR A C 1
ATOM 2135 O O . TYR A 1 261 ? 4.882 -19.280 9.413 1.00 96.31 261 TYR A O 1
ATOM 2143 N N . LYS A 1 262 ? 4.890 -18.758 11.595 1.00 96.88 262 LYS A N 1
ATOM 2144 C CA . LYS A 1 262 ? 6.343 -18.916 11.771 1.00 96.88 262 LYS A CA 1
ATOM 2145 C C . LYS A 1 262 ? 6.773 -20.379 11.746 1.00 96.88 262 LYS A C 1
ATOM 2147 O O . LYS A 1 262 ? 7.867 -20.686 11.281 1.00 96.88 262 LYS A O 1
ATOM 2152 N N . THR A 1 263 ? 5.920 -21.288 12.219 1.00 97.00 263 THR A N 1
ATOM 2153 C CA . THR A 1 263 ? 6.227 -22.720 12.276 1.00 97.00 263 THR A CA 1
ATOM 2154 C C . THR A 1 263 ? 5.195 -23.560 11.529 1.00 97.00 263 THR A C 1
ATOM 2156 O O . THR A 1 263 ? 4.030 -23.190 11.381 1.00 97.00 263 THR A O 1
ATOM 2159 N N . TYR A 1 264 ? 5.629 -24.735 11.070 1.00 96.06 264 TYR A N 1
ATOM 2160 C CA . TYR A 1 264 ? 4.752 -25.721 10.437 1.00 96.06 264 TYR A CA 1
ATOM 2161 C C . TYR A 1 264 ? 3.642 -26.205 11.382 1.00 96.06 264 TYR A C 1
ATOM 2163 O O . TYR A 1 264 ? 2.513 -26.419 10.945 1.00 96.06 264 TYR A O 1
ATOM 2171 N N . ALA A 1 265 ? 3.960 -26.380 12.671 1.00 94.69 265 ALA A N 1
ATOM 2172 C CA . ALA A 1 265 ? 2.998 -26.830 13.672 1.00 94.69 265 ALA A CA 1
ATOM 2173 C C . ALA A 1 265 ? 1.862 -25.811 13.833 1.00 94.69 265 ALA A C 1
ATOM 2175 O O . ALA A 1 265 ? 0.695 -26.196 13.770 1.00 94.69 265 ALA A O 1
ATOM 2176 N N . ASP A 1 266 ? 2.200 -24.522 13.927 1.00 93.00 266 ASP A N 1
ATOM 2177 C CA . ASP A 1 266 ? 1.211 -23.445 14.024 1.00 93.00 266 ASP A CA 1
ATOM 2178 C C . ASP A 1 266 ? 0.318 -23.405 12.782 1.00 93.00 266 ASP A C 1
ATOM 2180 O O . ASP A 1 266 ? -0.902 -23.388 12.907 1.00 93.00 266 ASP A O 1
ATOM 2184 N N . ALA A 1 267 ? 0.895 -23.496 11.578 1.00 94.44 267 ALA A N 1
ATOM 2185 C CA . ALA A 1 267 ? 0.109 -23.540 10.343 1.00 94.44 267 ALA A CA 1
ATOM 2186 C C . ALA A 1 267 ? -0.844 -24.744 10.295 1.00 94.44 267 ALA A C 1
ATOM 2188 O O . ALA A 1 267 ? -1.988 -24.620 9.852 1.00 94.44 267 ALA A O 1
ATOM 2189 N N . LYS A 1 268 ? -0.398 -25.914 10.765 1.00 93.12 268 LYS A N 1
ATOM 2190 C CA . LYS A 1 268 ? -1.214 -27.132 10.787 1.00 93.12 268 LYS A CA 1
ATOM 2191 C C . LYS A 1 268 ? -2.378 -27.028 11.776 1.00 93.12 268 LYS A C 1
ATOM 2193 O O . LYS A 1 268 ? -3.475 -27.459 11.444 1.00 93.12 268 LYS A O 1
ATOM 2198 N N . HIS A 1 269 ? -2.148 -26.465 12.962 1.00 86.69 269 HIS A N 1
ATOM 2199 C CA . HIS A 1 269 ? -3.169 -26.349 14.007 1.00 86.69 269 HIS A CA 1
ATOM 2200 C C . HIS A 1 269 ? -4.125 -25.172 13.789 1.00 86.69 269 HIS A C 1
ATOM 2202 O O . HIS A 1 269 ? -5.326 -25.310 14.003 1.00 86.69 269 HIS A O 1
ATOM 2208 N N . CYS A 1 270 ? -3.612 -24.027 13.343 1.00 79.69 270 CYS A N 1
ATOM 2209 C CA . CYS A 1 270 ? -4.401 -22.810 13.168 1.00 79.69 270 CYS A CA 1
ATOM 2210 C C . CYS A 1 270 ? -5.096 -22.732 11.805 1.00 79.69 270 CYS A C 1
ATOM 2212 O O . CYS A 1 270 ? -6.047 -21.973 11.658 1.00 79.69 270 CYS A O 1
ATOM 2214 N N . GLY A 1 271 ? -4.656 -23.488 10.797 1.00 71.19 271 GLY A N 1
ATOM 2215 C CA . GLY A 1 271 ? -5.336 -23.501 9.500 1.00 71.19 271 GLY A CA 1
ATOM 2216 C C . GLY A 1 271 ? -6.577 -24.393 9.441 1.00 71.19 271 GLY A C 1
ATOM 2217 O O . GLY A 1 271 ? -7.305 -24.352 8.451 1.00 71.19 271 GLY A O 1
ATOM 2218 N N . ASP A 1 272 ? -6.843 -25.178 10.487 1.00 76.50 272 ASP A N 1
ATOM 2219 C CA . ASP A 1 272 ? -8.095 -25.912 10.599 1.00 76.50 272 ASP A CA 1
ATOM 2220 C C . ASP A 1 272 ? -9.205 -24.952 11.044 1.00 76.50 272 ASP A C 1
ATOM 2222 O O . ASP A 1 272 ? -9.225 -24.464 12.180 1.00 76.50 272 ASP A O 1
ATOM 2226 N N . ARG A 1 273 ? -10.117 -24.642 10.117 1.00 74.88 273 ARG A N 1
ATOM 2227 C CA . ARG A 1 273 ? -11.222 -23.697 10.332 1.00 74.88 273 ARG A CA 1
ATOM 2228 C C . ARG A 1 273 ? -12.031 -24.057 11.576 1.00 74.88 273 ARG A C 1
ATOM 2230 O O . ARG A 1 273 ? -12.479 -23.159 12.283 1.00 74.88 273 ARG A O 1
ATOM 2237 N N . GLU A 1 274 ? -12.186 -25.347 11.855 1.00 80.25 274 GLU A N 1
ATOM 2238 C CA . GLU A 1 274 ? -12.902 -25.829 13.033 1.00 80.25 274 GLU A CA 1
ATOM 2239 C C . GLU A 1 274 ? -12.178 -25.445 14.330 1.00 80.25 274 GLU A C 1
ATOM 2241 O O . GLU A 1 274 ? -12.800 -24.977 15.283 1.00 80.25 274 GLU A O 1
ATOM 2246 N N . THR A 1 275 ? -10.847 -25.547 14.350 1.00 79.12 275 THR A N 1
ATOM 2247 C CA . THR A 1 275 ? -10.036 -25.187 15.520 1.00 79.12 275 THR A CA 1
ATOM 2248 C C . THR A 1 275 ? -10.050 -23.676 15.763 1.00 79.12 275 THR A C 1
ATOM 2250 O O . THR A 1 275 ? -10.234 -23.257 16.907 1.00 79.12 275 THR A O 1
ATOM 2253 N N . LYS A 1 276 ? -9.942 -22.854 14.706 1.00 79.19 276 LYS A N 1
ATOM 2254 C CA . LYS A 1 276 ? -10.103 -21.389 14.801 1.00 79.19 276 LYS A CA 1
ATOM 2255 C C . LYS A 1 276 ? -11.479 -21.008 15.341 1.00 79.19 276 LYS A C 1
ATOM 2257 O O . LYS A 1 276 ? -11.565 -20.278 16.323 1.00 79.19 276 LYS A O 1
ATOM 2262 N N . GLN A 1 277 ? -12.547 -21.562 14.766 1.00 84.00 277 GLN A N 1
ATOM 2263 C CA . GLN A 1 277 ? -13.910 -21.308 15.239 1.00 84.00 277 GLN A CA 1
ATOM 2264 C C . GLN A 1 277 ? -14.093 -21.734 16.696 1.00 84.00 277 GLN A C 1
ATOM 2266 O O . GLN A 1 277 ? -14.712 -21.015 17.472 1.00 84.00 277 GLN A O 1
ATOM 2271 N N . LYS A 1 278 ? -13.514 -22.866 17.104 1.00 89.88 278 LYS A N 1
ATOM 2272 C CA . LYS A 1 278 ? -13.565 -23.328 18.494 1.00 89.88 278 LYS A CA 1
ATOM 2273 C C . LYS A 1 278 ? -12.831 -22.387 19.451 1.00 89.88 278 LYS A C 1
ATOM 2275 O O . LYS A 1 278 ? -13.329 -22.140 20.545 1.00 89.88 278 LYS A O 1
ATOM 2280 N N . GLN A 1 279 ? -11.673 -21.854 19.060 1.00 86.00 279 GLN A N 1
ATOM 2281 C CA . GLN A 1 279 ? -10.940 -20.865 19.859 1.00 86.00 279 GLN A CA 1
ATOM 2282 C C . GLN A 1 279 ? -11.692 -19.531 19.945 1.00 86.00 279 GLN A C 1
ATOM 2284 O O . GLN A 1 279 ? -11.791 -18.959 21.030 1.00 86.00 279 GLN A O 1
ATOM 2289 N N . GLU A 1 280 ? -12.267 -19.059 18.837 1.00 88.25 280 GLU A N 1
ATOM 2290 C CA . GLU A 1 280 ? -13.102 -17.854 18.817 1.00 88.25 280 GLU A CA 1
ATOM 2291 C C . GLU A 1 280 ? -14.343 -18.013 19.698 1.00 88.25 280 GLU A C 1
ATOM 2293 O O . GLU A 1 280 ? -14.637 -17.126 20.501 1.00 88.25 280 GLU A O 1
ATOM 2298 N N . LEU A 1 281 ? -15.033 -19.154 19.605 1.00 92.19 281 LEU A N 1
ATOM 2299 C CA . LEU A 1 281 ? -16.177 -19.478 20.456 1.00 92.19 281 LEU A CA 1
ATOM 2300 C C . LEU A 1 281 ? -15.775 -19.523 21.931 1.00 92.19 281 LEU A C 1
ATOM 2302 O O . LEU A 1 281 ? -16.428 -18.877 22.743 1.00 92.19 281 LEU A O 1
ATOM 2306 N N . ALA A 1 282 ? -14.668 -20.184 22.278 1.00 93.88 282 ALA A N 1
ATOM 2307 C CA . ALA A 1 282 ? -14.175 -20.223 23.655 1.00 93.88 282 ALA A CA 1
ATOM 2308 C C . ALA A 1 282 ? -13.839 -18.817 24.193 1.00 93.88 282 ALA A C 1
ATOM 2310 O O . ALA A 1 282 ? -14.197 -18.474 25.321 1.00 93.88 282 ALA A O 1
ATOM 2311 N N . GLY A 1 283 ? -13.210 -17.965 23.376 1.00 92.81 283 GLY A N 1
ATOM 2312 C CA . GLY A 1 283 ? -12.926 -16.576 23.745 1.00 92.81 283 GLY A CA 1
ATOM 2313 C C . GLY A 1 283 ? -14.192 -15.725 23.902 1.00 92.81 283 GLY A C 1
ATOM 2314 O O . GLY A 1 283 ? -14.264 -14.865 24.784 1.00 92.81 283 GLY A O 1
ATOM 2315 N N . GLN A 1 284 ? -15.216 -15.957 23.076 1.00 93.56 284 GLN A N 1
ATOM 2316 C CA . GLN A 1 284 ? -16.522 -15.308 23.219 1.00 93.56 284 GLN A CA 1
ATOM 2317 C C . GLN A 1 284 ? -17.268 -15.793 24.468 1.00 93.56 284 GLN A C 1
ATOM 2319 O O . GLN A 1 284 ? -17.841 -14.972 25.185 1.00 93.56 284 GLN A O 1
ATOM 2324 N N . GLU A 1 285 ? -17.221 -17.091 24.770 1.00 95.19 285 GLU A N 1
ATOM 2325 C CA . GLU A 1 285 ? -17.792 -17.678 25.985 1.00 95.19 285 GLU A CA 1
ATOM 2326 C C . GLU A 1 285 ? -17.148 -17.099 27.248 1.00 95.19 285 GLU A C 1
ATOM 2328 O O . GLU A 1 285 ? -17.861 -16.728 28.182 1.00 95.19 285 GLU A O 1
ATOM 2333 N N . GLU A 1 286 ? -15.822 -16.930 27.261 1.00 96.44 286 GLU A N 1
ATOM 2334 C CA . GLU A 1 286 ? -15.109 -16.306 28.377 1.00 96.44 286 GLU A CA 1
ATOM 2335 C C . GLU A 1 286 ? -15.526 -14.839 28.571 1.00 96.44 286 GLU A C 1
ATOM 2337 O O . GLU A 1 286 ? -15.839 -14.420 29.690 1.00 96.44 286 GLU A O 1
ATOM 2342 N N . LYS A 1 287 ? -15.594 -14.054 27.487 1.00 94.75 287 LYS A N 1
ATOM 2343 C CA . LYS A 1 287 ? -16.063 -12.656 27.541 1.00 94.75 287 LYS A CA 1
ATOM 2344 C C . LYS A 1 287 ? -17.494 -12.563 28.069 1.00 94.75 287 LYS A C 1
ATOM 2346 O O . LYS A 1 287 ? -17.792 -11.706 28.899 1.00 94.75 287 LYS A O 1
ATOM 2351 N N . LEU A 1 288 ? -18.369 -13.463 27.628 1.00 95.50 288 LEU A N 1
ATOM 2352 C CA . LEU A 1 288 ? -19.759 -13.528 28.070 1.00 95.50 288 LEU A CA 1
ATOM 2353 C C . LEU A 1 288 ? -19.847 -13.920 29.554 1.00 95.50 288 LEU A C 1
ATOM 2355 O O . LEU A 1 288 ? -20.636 -13.339 30.301 1.00 95.50 288 LEU A O 1
ATOM 2359 N N . ALA A 1 289 ? -19.011 -14.856 30.011 1.00 96.25 289 ALA A N 1
ATOM 2360 C CA . ALA A 1 289 ? -18.922 -15.237 31.417 1.00 96.25 289 ALA A CA 1
ATOM 2361 C C . ALA A 1 289 ? -18.469 -14.066 32.307 1.00 96.25 289 ALA A C 1
ATOM 2363 O O . ALA A 1 289 ? -19.096 -13.817 33.339 1.00 96.25 289 ALA A O 1
ATOM 2364 N N . ARG A 1 290 ? -17.451 -13.304 31.882 1.00 95.94 290 ARG A N 1
ATOM 2365 C CA . ARG A 1 290 ? -16.992 -12.090 32.583 1.00 95.94 290 ARG A CA 1
ATOM 2366 C C . ARG A 1 290 ? -18.084 -11.021 32.642 1.00 95.94 290 ARG A C 1
ATOM 2368 O O . ARG A 1 290 ? -18.411 -10.557 33.729 1.00 95.94 290 ARG A O 1
ATOM 2375 N N . ALA A 1 291 ? -18.739 -10.726 31.519 1.00 95.75 291 ALA A N 1
ATOM 2376 C CA . ALA A 1 291 ? -19.835 -9.755 31.478 1.00 95.75 291 ALA A CA 1
ATOM 2377 C C . ALA A 1 291 ? -21.022 -10.164 32.375 1.00 95.75 291 ALA A C 1
ATOM 2379 O O . ALA A 1 291 ? -21.626 -9.329 33.045 1.00 95.75 291 ALA A O 1
ATOM 2380 N N . LYS A 1 292 ? -21.349 -11.464 32.441 1.00 96.69 292 LYS A N 1
ATOM 2381 C CA . LYS A 1 292 ? -22.369 -11.989 33.367 1.00 96.69 292 LYS A CA 1
ATOM 2382 C C . LYS A 1 292 ? -21.970 -11.825 34.830 1.00 96.69 292 LYS A C 1
ATOM 2384 O O . LYS A 1 292 ? -22.843 -11.589 35.662 1.00 96.69 292 LYS A O 1
ATOM 2389 N N . TYR A 1 293 ? -20.691 -12.002 35.150 1.00 97.00 293 TYR A N 1
ATOM 2390 C CA . TYR A 1 293 ? -20.179 -11.805 36.501 1.00 97.00 293 TYR A CA 1
ATOM 2391 C C . TYR A 1 293 ? -20.268 -10.330 36.911 1.00 97.00 293 TYR A C 1
ATOM 2393 O O . TYR A 1 293 ? -20.871 -10.027 37.938 1.00 97.00 293 TYR A O 1
ATOM 2401 N N . GLU A 1 294 ? -19.793 -9.418 36.061 1.00 96.56 294 GLU A N 1
ATOM 2402 C CA . GLU A 1 294 ? -19.880 -7.968 36.284 1.00 96.56 294 GLU A CA 1
ATOM 2403 C C . GLU A 1 294 ? -21.333 -7.498 36.442 1.00 96.56 294 GLU A C 1
ATOM 2405 O O . GLU A 1 294 ? -21.648 -6.725 37.345 1.00 96.56 294 GLU A O 1
ATOM 2410 N N . LEU A 1 295 ? -22.253 -8.012 35.617 1.00 96.94 295 LEU A N 1
ATOM 2411 C CA . LEU A 1 295 ? -23.677 -7.692 35.733 1.00 96.94 295 LEU A CA 1
ATOM 2412 C C . LEU A 1 295 ? -24.261 -8.153 37.076 1.00 96.94 295 LEU A C 1
ATOM 2414 O O . LEU A 1 295 ? -25.052 -7.432 37.682 1.00 96.94 295 LEU A O 1
ATOM 2418 N N . LYS A 1 296 ? -23.878 -9.342 37.558 1.00 96.38 296 LYS A N 1
ATOM 2419 C CA . LYS A 1 296 ? -24.309 -9.833 38.875 1.00 96.38 296 LYS A CA 1
ATOM 2420 C C . LYS A 1 296 ? -23.758 -8.965 40.001 1.00 96.38 296 LYS A C 1
ATOM 2422 O O . LYS A 1 296 ? -24.501 -8.643 40.921 1.00 96.38 296 LYS A O 1
ATOM 2427 N N . GLU A 1 297 ? -22.497 -8.559 39.917 1.00 96.69 297 GLU A N 1
ATOM 2428 C CA . GLU A 1 297 ? -21.879 -7.665 40.898 1.00 96.69 297 GLU A CA 1
ATOM 2429 C C . GLU A 1 297 ? -22.596 -6.306 40.941 1.00 96.69 297 GLU A C 1
ATOM 2431 O O . GLU A 1 297 ? -22.956 -5.821 42.014 1.00 96.69 297 GLU A O 1
ATOM 2436 N N . GLN A 1 298 ? -22.927 -5.745 39.774 1.00 95.38 298 GLN A N 1
ATOM 2437 C CA . GLN A 1 298 ? -23.726 -4.522 39.673 1.00 95.38 298 GLN A CA 1
ATOM 2438 C C . GLN A 1 298 ? -25.139 -4.690 40.247 1.00 95.38 298 GLN A C 1
ATOM 2440 O O . GLN A 1 298 ? -25.634 -3.783 40.916 1.00 95.38 298 GLN A O 1
ATOM 2445 N N . GLN A 1 299 ? -25.792 -5.833 40.020 1.00 95.81 299 GLN A N 1
ATOM 2446 C CA . GLN A 1 299 ? -27.114 -6.125 40.584 1.00 95.81 299 GLN A CA 1
ATOM 2447 C C . GLN A 1 299 ? -27.078 -6.222 42.110 1.00 95.81 299 GLN A C 1
ATOM 2449 O O . GLN A 1 299 ? -27.943 -5.644 42.768 1.00 95.81 299 GLN A O 1
ATOM 2454 N N . VAL A 1 300 ? -26.074 -6.899 42.673 1.00 97.06 300 VAL A N 1
ATOM 2455 C CA . VAL A 1 300 ? -25.880 -6.990 44.127 1.00 97.06 300 VAL A CA 1
ATOM 2456 C C . VAL A 1 300 ? -25.622 -5.603 44.712 1.00 97.06 300 VAL A C 1
ATOM 2458 O O . VAL A 1 300 ? -26.338 -5.185 45.618 1.00 97.06 300 VAL A O 1
ATOM 2461 N N . ALA A 1 301 ? -24.702 -4.831 44.128 1.00 97.00 301 ALA A N 1
ATOM 2462 C CA . ALA A 1 301 ? -24.422 -3.467 44.572 1.00 97.00 301 ALA A CA 1
ATOM 2463 C C . ALA A 1 301 ? -25.655 -2.549 44.471 1.00 97.00 301 ALA A C 1
ATOM 2465 O O . ALA A 1 301 ? -25.863 -1.670 45.309 1.00 97.00 301 ALA A O 1
ATOM 2466 N N . HIS A 1 302 ? -26.496 -2.735 43.449 1.00 96.00 302 HIS A N 1
ATOM 2467 C CA . HIS A 1 302 ? -27.745 -1.991 43.313 1.00 96.00 302 HIS A CA 1
ATOM 2468 C C . HIS A 1 302 ? -28.765 -2.380 44.390 1.00 96.00 302 HIS A C 1
ATOM 2470 O O . HIS A 1 302 ? -29.376 -1.494 44.985 1.00 96.00 302 HIS A O 1
ATOM 2476 N N . GLN A 1 303 ? -28.915 -3.674 44.684 1.00 95.62 303 GLN A N 1
ATOM 2477 C CA . GLN A 1 303 ? -29.783 -4.155 45.762 1.00 95.62 303 GLN A CA 1
ATOM 2478 C C . GLN A 1 303 ? -29.322 -3.655 47.134 1.00 95.62 303 GLN A C 1
ATOM 2480 O O . GLN A 1 303 ? -30.147 -3.202 47.923 1.00 95.62 303 GLN A O 1
ATOM 2485 N N . GLU A 1 304 ? -28.019 -3.660 47.412 1.00 95.62 304 GLU A N 1
ATOM 2486 C CA . GLU A 1 304 ? -27.471 -3.119 48.661 1.00 95.62 304 GLU A CA 1
ATOM 2487 C C . GLU A 1 304 ? -27.753 -1.621 48.806 1.00 95.62 304 GLU A C 1
ATOM 2489 O O . GLU A 1 304 ? -28.178 -1.170 49.871 1.00 95.62 304 GLU A O 1
ATOM 2494 N N . LYS A 1 305 ? -27.595 -0.846 47.723 1.00 96.31 305 LYS A N 1
ATOM 2495 C CA . LYS A 1 305 ? -27.952 0.581 47.705 1.00 96.31 305 LYS A CA 1
ATOM 2496 C C . LYS A 1 305 ? -29.444 0.806 47.932 1.00 96.31 305 LYS A C 1
ATOM 2498 O O . LYS A 1 305 ? -29.801 1.706 48.687 1.00 96.31 305 LYS A O 1
ATOM 2503 N N . GLN A 1 306 ? -30.308 -0.002 47.317 1.00 95.00 306 GLN A N 1
ATOM 2504 C CA . GLN A 1 306 ? -31.754 0.068 47.545 1.00 95.00 306 GLN A CA 1
ATOM 2505 C C . GLN A 1 306 ? -32.104 -0.238 49.006 1.00 95.00 306 GLN A C 1
ATOM 2507 O O . GLN A 1 306 ? -32.826 0.532 49.632 1.00 95.00 306 GLN A O 1
ATOM 2512 N N . GLN A 1 307 ? -31.529 -1.294 49.585 1.00 95.31 307 GLN A N 1
ATOM 2513 C CA . GLN A 1 307 ? -31.749 -1.637 50.992 1.00 95.31 307 GLN A CA 1
ATOM 2514 C C . GLN A 1 307 ? -31.223 -0.555 51.946 1.00 95.31 307 GLN A C 1
ATOM 2516 O O . GLN A 1 307 ? -31.861 -0.257 52.956 1.00 95.31 307 GLN A O 1
ATOM 2521 N N . ALA A 1 308 ? -30.069 0.049 51.652 1.00 96.31 308 ALA A N 1
ATOM 2522 C CA . ALA A 1 308 ? -29.534 1.159 52.438 1.00 96.31 308 ALA A CA 1
ATOM 2523 C C . ALA A 1 308 ? -30.463 2.381 52.381 1.00 96.31 308 ALA A C 1
ATOM 2525 O O . ALA A 1 308 ? -30.793 2.948 53.423 1.00 96.31 308 ALA A O 1
ATOM 2526 N N . TRP A 1 309 ? -30.949 2.722 51.186 1.00 95.69 309 TRP A N 1
ATOM 2527 C CA . TRP A 1 309 ? -31.904 3.806 50.974 1.00 95.69 309 TRP A CA 1
ATOM 2528 C C . TRP A 1 309 ? -33.224 3.581 51.721 1.00 95.69 309 TRP A C 1
ATOM 2530 O O . TRP A 1 309 ? -33.740 4.492 5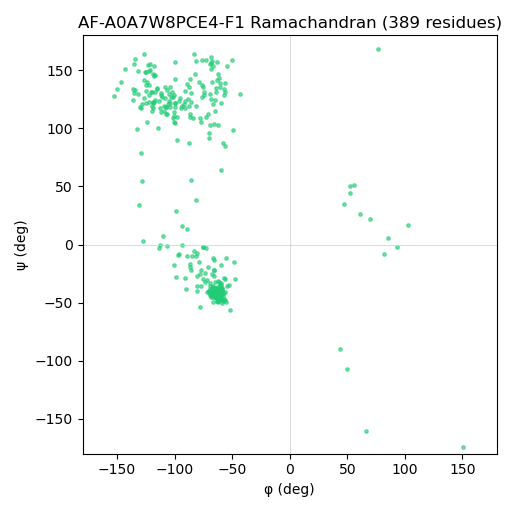2.364 1.00 95.69 309 TRP A O 1
ATOM 2540 N N . GLU A 1 310 ? -33.765 2.362 51.698 1.00 95.31 310 GLU A N 1
ATOM 2541 C CA . GLU A 1 310 ? -34.976 2.014 52.449 1.00 95.31 310 GLU A CA 1
ATOM 2542 C C . GLU A 1 310 ? -34.777 2.151 53.963 1.00 95.31 310 GLU A C 1
ATOM 2544 O O . GLU A 1 310 ? -35.650 2.680 54.654 1.00 95.31 310 GLU A O 1
ATOM 2549 N N . ARG A 1 311 ? -33.612 1.745 54.484 1.00 95.69 311 ARG A N 1
ATOM 2550 C CA . ARG A 1 311 ? -33.268 1.921 55.905 1.00 95.69 311 ARG A CA 1
ATOM 2551 C C . ARG A 1 311 ? -33.139 3.393 56.286 1.00 95.69 311 ARG A C 1
ATOM 2553 O O . ARG A 1 311 ? -33.606 3.777 57.355 1.00 95.69 311 ARG A O 1
ATOM 2560 N N . GLU A 1 312 ? -32.514 4.215 55.446 1.00 95.31 312 GLU A N 1
ATOM 2561 C CA . GLU A 1 312 ? -32.430 5.662 55.676 1.00 95.31 312 GLU A CA 1
ATOM 2562 C C . GLU A 1 312 ? -33.809 6.316 55.637 1.00 95.31 312 GLU A C 1
ATOM 2564 O O . GLU A 1 312 ? -34.143 7.098 56.526 1.00 95.31 312 GLU A O 1
ATOM 2569 N N . LYS A 1 313 ? -34.646 5.938 54.667 1.00 96.62 313 LYS A N 1
ATOM 2570 C CA . LYS A 1 313 ? -36.025 6.418 54.566 1.00 96.62 313 LYS A CA 1
ATOM 2571 C C . LYS A 1 313 ? -36.842 6.061 55.810 1.00 96.62 313 LYS A C 1
ATOM 2573 O O . LYS A 1 313 ? -37.556 6.921 56.317 1.00 96.62 313 LYS A O 1
ATOM 2578 N N . ALA A 1 314 ? -36.710 4.836 56.321 1.00 95.94 314 ALA A N 1
ATOM 2579 C CA . ALA A 1 314 ? -37.387 4.402 57.542 1.00 95.94 314 ALA A CA 1
ATOM 2580 C C . ALA A 1 314 ? -36.930 5.205 58.773 1.00 95.94 314 ALA A C 1
ATOM 2582 O O . ALA A 1 314 ? -37.767 5.687 59.532 1.00 95.94 314 ALA A O 1
ATOM 2583 N N . LYS A 1 315 ? -35.617 5.428 58.936 1.00 96.50 315 LYS A N 1
ATOM 2584 C CA . LYS A 1 315 ? -35.079 6.276 60.017 1.00 96.50 315 LYS A CA 1
ATOM 2585 C C . LYS A 1 315 ? -35.583 7.712 59.924 1.00 96.50 315 LYS A C 1
ATOM 2587 O O . LYS A 1 315 ? -35.967 8.298 60.930 1.00 96.50 315 LYS A O 1
ATOM 2592 N N . PHE A 1 316 ? -35.598 8.270 58.715 1.00 95.56 316 PHE A N 1
ATOM 2593 C CA . PHE A 1 316 ? -36.084 9.623 58.488 1.00 95.56 316 PHE A CA 1
ATOM 2594 C C . PHE A 1 316 ? -37.574 9.748 58.821 1.00 95.56 316 PHE A C 1
ATOM 2596 O O . PHE A 1 316 ? -37.969 10.720 59.455 1.00 95.56 316 PHE A O 1
ATOM 2603 N N . GLN A 1 317 ? -38.393 8.758 58.450 1.00 94.69 317 GLN A N 1
ATOM 2604 C CA . GLN A 1 317 ? -39.808 8.706 58.829 1.00 94.69 317 GLN A CA 1
ATOM 2605 C C . GLN A 1 317 ? -39.989 8.636 60.349 1.00 94.69 317 GLN A C 1
ATOM 2607 O O . GLN A 1 317 ? -40.752 9.428 60.894 1.00 94.69 317 GLN A O 1
ATOM 2612 N N . GLU A 1 318 ? -39.236 7.776 61.036 1.00 95.31 318 GLU A N 1
ATOM 2613 C CA . GLU A 1 318 ? -39.292 7.659 62.497 1.00 95.31 318 GLU A CA 1
ATOM 2614 C C . GLU A 1 318 ? -38.892 8.972 63.197 1.00 95.31 318 GLU A C 1
ATOM 2616 O O . GLU A 1 318 ? -39.539 9.402 64.152 1.00 95.31 318 GLU A O 1
ATOM 2621 N N . GLU A 1 319 ? -37.854 9.662 62.716 1.00 94.94 319 GLU A N 1
ATOM 2622 C CA . GLU A 1 319 ? -37.477 10.981 63.239 1.00 94.94 319 GLU A CA 1
ATOM 2623 C C . GLU A 1 319 ? -38.564 12.034 63.012 1.00 94.94 319 GLU A C 1
ATOM 2625 O O . GLU A 1 319 ? -38.806 12.875 63.883 1.00 94.94 319 GLU A O 1
ATOM 2630 N N . LEU A 1 320 ? -39.222 12.000 61.853 1.00 95.44 320 LEU A N 1
ATOM 2631 C CA . LEU A 1 320 ? -40.284 12.935 61.499 1.00 95.44 320 LEU A CA 1
ATOM 2632 C C . LEU A 1 320 ? -41.518 12.716 62.381 1.00 95.44 320 LEU A C 1
ATOM 2634 O O . LEU A 1 320 ? -42.058 13.685 62.910 1.00 95.44 320 LEU A O 1
ATOM 2638 N N . GLU A 1 321 ? -41.891 11.459 62.623 1.00 95.25 321 GLU A N 1
ATOM 2639 C CA . GLU A 1 321 ? -42.947 11.076 63.565 1.00 95.25 321 GLU A CA 1
ATOM 2640 C C . GLU A 1 321 ? -42.602 11.492 64.999 1.00 95.25 321 GLU A C 1
ATOM 2642 O O . GLU A 1 321 ? -43.429 12.095 65.681 1.00 95.25 321 GLU A O 1
ATOM 2647 N N . ARG A 1 322 ? -41.360 11.273 65.453 1.00 94.81 322 ARG A N 1
ATOM 2648 C CA . ARG A 1 322 ? -40.909 11.731 66.780 1.00 94.81 322 ARG A CA 1
ATOM 2649 C C . ARG A 1 322 ? -40.985 13.250 66.922 1.00 94.81 322 ARG A C 1
ATOM 2651 O O . ARG A 1 322 ? -41.389 13.740 67.975 1.00 94.81 322 ARG A O 1
ATOM 2658 N N . ARG A 1 323 ? -40.611 14.004 65.883 1.00 93.81 323 ARG A N 1
ATOM 2659 C CA . ARG A 1 323 ? -40.718 15.474 65.878 1.00 93.81 323 ARG A CA 1
ATOM 2660 C C . ARG A 1 323 ? -42.168 15.938 65.879 1.00 93.81 323 ARG A C 1
ATOM 2662 O O . ARG A 1 323 ? -42.485 16.863 66.619 1.00 93.81 323 ARG A O 1
ATOM 2669 N N . GLN A 1 324 ? -43.034 15.304 65.090 1.00 94.19 324 GLN A N 1
ATOM 2670 C CA . GLN A 1 324 ? -44.469 15.597 65.088 1.00 94.19 324 GLN A CA 1
ATOM 2671 C C . GLN A 1 324 ? -45.083 15.319 66.458 1.00 94.19 324 GLN A C 1
ATOM 2673 O O . GLN A 1 324 ? -45.748 16.189 67.008 1.00 94.19 324 GLN A O 1
ATOM 2678 N N . PHE A 1 325 ? -44.771 14.172 67.058 1.00 94.56 325 PHE A N 1
ATOM 2679 C CA . PHE A 1 325 ? -45.244 13.817 68.391 1.00 94.56 325 PHE A CA 1
ATOM 2680 C C . PHE A 1 325 ? -44.754 14.800 69.467 1.00 94.56 325 PHE A C 1
ATOM 2682 O O . PHE A 1 325 ? -45.540 15.252 70.297 1.00 94.56 325 PHE A O 1
ATOM 2689 N N . ALA A 1 326 ? -43.473 15.184 69.440 1.00 94.56 326 ALA A N 1
ATOM 2690 C CA . ALA A 1 326 ? -42.928 16.183 70.362 1.00 94.56 326 ALA A CA 1
ATOM 2691 C C . ALA A 1 326 ? -43.603 17.553 70.189 1.00 94.56 326 ALA A C 1
ATOM 2693 O O . ALA A 1 326 ? -43.954 18.199 71.176 1.00 94.56 326 ALA A O 1
ATOM 2694 N N . PHE A 1 327 ? -43.838 17.968 68.942 1.00 94.69 327 PHE A N 1
ATOM 2695 C CA . PHE A 1 327 ? -44.537 19.209 68.625 1.00 94.69 327 PHE A CA 1
ATOM 2696 C C . PHE A 1 327 ? -46.001 19.178 69.086 1.00 94.69 327 PHE A C 1
ATOM 2698 O O . PHE A 1 327 ? -46.499 20.157 69.641 1.00 94.69 327 PHE A O 1
ATOM 2705 N N . GLU A 1 328 ? -46.701 18.055 68.915 1.00 92.81 328 GLU A N 1
ATOM 2706 C CA . GLU A 1 328 ? -48.064 17.861 69.415 1.00 92.81 328 GLU A CA 1
ATOM 2707 C C . GLU A 1 328 ? -48.124 17.884 70.946 1.00 92.81 328 GLU A C 1
ATOM 2709 O O . GLU A 1 328 ? -49.001 18.541 71.514 1.00 92.81 328 GLU A O 1
ATOM 2714 N N . GLU A 1 329 ? -47.179 17.229 71.629 1.00 93.50 329 GLU A N 1
ATOM 2715 C CA . GLU A 1 329 ? -47.047 17.294 73.087 1.00 93.50 329 GLU A CA 1
ATOM 2716 C C . GLU A 1 329 ? -46.820 18.727 73.573 1.00 93.50 329 GLU A C 1
ATOM 2718 O O . GLU A 1 329 ? -47.487 19.164 74.513 1.00 93.50 329 GLU A O 1
ATOM 2723 N N . GLU A 1 330 ? -45.904 19.463 72.944 1.00 91.25 330 GLU A N 1
ATOM 2724 C CA . GLU A 1 330 ? -45.594 20.850 73.295 1.00 91.25 330 GLU A CA 1
ATOM 2725 C C . GLU A 1 330 ? -46.797 21.764 73.047 1.00 91.25 330 GLU A C 1
ATOM 2727 O O . GLU A 1 330 ? -47.185 22.544 73.918 1.00 91.25 330 GLU A O 1
ATOM 2732 N N . THR A 1 331 ? -47.481 21.583 71.915 1.00 91.75 331 THR A N 1
ATOM 2733 C CA . THR A 1 331 ? -48.723 22.298 71.599 1.00 91.75 331 THR A CA 1
ATOM 2734 C C . THR A 1 331 ? -49.812 21.983 72.627 1.00 91.75 331 THR A C 1
ATOM 2736 O O . THR A 1 331 ? -50.538 22.879 73.064 1.00 91.75 331 THR A O 1
ATOM 2739 N N . ARG A 1 332 ? -49.927 20.722 73.065 1.00 91.94 332 ARG A N 1
ATOM 2740 C CA . ARG A 1 332 ? -50.882 20.305 74.101 1.00 91.94 332 ARG A CA 1
ATOM 2741 C C . ARG A 1 332 ? -50.548 20.930 75.454 1.00 91.94 332 ARG A C 1
ATOM 2743 O O . ARG A 1 332 ? -51.458 21.425 76.118 1.00 91.94 332 ARG A O 1
ATOM 2750 N N . ARG A 1 333 ? -49.271 20.947 75.851 1.00 91.31 333 ARG A N 1
ATOM 2751 C CA . ARG A 1 333 ? -48.808 21.592 77.093 1.00 91.31 333 ARG A CA 1
ATOM 2752 C C . ARG A 1 333 ? -49.068 23.096 77.061 1.00 91.31 333 ARG A C 1
ATOM 2754 O O . ARG A 1 333 ? -49.689 23.612 77.983 1.00 91.31 333 ARG A O 1
ATOM 2761 N N . SER A 1 334 ? -48.715 23.768 75.967 1.00 90.44 334 SER A N 1
ATOM 2762 C CA . SER A 1 334 ? -48.963 25.201 75.779 1.00 90.44 334 SER A CA 1
ATOM 2763 C C . SER A 1 334 ? -50.457 25.545 75.835 1.00 90.44 334 SER A C 1
ATOM 2765 O O . SER A 1 334 ? -50.844 26.512 76.490 1.00 90.44 334 SER A O 1
ATOM 2767 N N . ARG A 1 335 ? -51.334 24.721 75.236 1.00 92.06 335 ARG A N 1
ATOM 2768 C CA . ARG A 1 335 ? -52.796 24.891 75.357 1.00 92.06 335 ARG A CA 1
ATOM 2769 C C . ARG A 1 335 ? -53.280 24.749 76.799 1.00 92.06 335 ARG A C 1
ATOM 2771 O O . ARG A 1 335 ? -54.054 25.587 77.249 1.00 92.06 335 ARG A O 1
ATOM 2778 N N . GLN A 1 336 ? -52.801 23.741 77.528 1.00 90.38 336 GLN A N 1
ATOM 2779 C CA . GLN A 1 336 ? -53.150 23.551 78.940 1.00 90.38 336 GLN A CA 1
ATOM 2780 C C . GLN A 1 336 ? -52.659 24.711 79.816 1.00 90.38 336 GLN A C 1
ATOM 2782 O O . GLN A 1 336 ? -53.371 25.147 80.718 1.00 90.38 336 GLN A O 1
ATOM 2787 N N . GLU A 1 337 ? -51.464 25.240 79.558 1.00 90.75 337 GLU A N 1
ATOM 2788 C CA . GLU A 1 337 ? -50.937 26.418 80.254 1.00 90.75 337 GLU A CA 1
ATOM 2789 C C . GLU A 1 337 ? -51.743 27.678 79.932 1.00 90.75 337 GLU A C 1
ATOM 2791 O O . GLU A 1 337 ? -52.094 28.424 80.844 1.00 90.75 337 GLU A O 1
ATOM 2796 N N . ALA A 1 338 ? -52.110 27.887 78.665 1.00 90.44 338 ALA A N 1
ATOM 2797 C CA . ALA A 1 338 ? -52.966 28.993 78.253 1.00 90.44 338 ALA A CA 1
ATOM 2798 C C . ALA A 1 338 ? -54.366 28.905 78.884 1.00 90.44 338 ALA A C 1
ATOM 2800 O O . ALA A 1 338 ? -54.905 29.922 79.317 1.00 90.44 338 ALA A O 1
ATOM 2801 N N . GLU A 1 339 ? -54.949 27.708 78.986 1.00 89.62 339 GLU A N 1
ATOM 2802 C CA . GLU A 1 339 ? -56.219 27.480 79.687 1.00 89.62 339 GLU A CA 1
ATOM 2803 C C . GLU A 1 339 ? -56.102 27.756 81.189 1.00 89.62 339 GLU A C 1
ATOM 2805 O O . GLU A 1 339 ? -56.941 28.464 81.746 1.00 89.62 339 GLU A O 1
ATOM 2810 N N . ARG A 1 340 ? -55.033 27.278 81.841 1.00 90.62 340 ARG A N 1
ATOM 2811 C CA . ARG A 1 340 ? -54.759 27.580 83.257 1.00 90.62 340 ARG A CA 1
ATOM 2812 C C . ARG A 1 340 ? -54.572 29.076 83.492 1.00 90.62 340 ARG A C 1
ATOM 2814 O O . ARG A 1 340 ? -55.125 29.610 84.448 1.00 90.62 340 ARG A O 1
ATOM 2821 N N . ALA A 1 341 ? -53.835 29.759 82.616 1.00 89.06 341 ALA A N 1
ATOM 2822 C CA . ALA A 1 341 ? -53.645 31.202 82.688 1.00 89.06 341 ALA A CA 1
ATOM 2823 C C . ALA A 1 341 ? -54.976 31.944 82.507 1.00 89.06 341 ALA A C 1
ATOM 2825 O O . ALA A 1 341 ? -55.274 32.844 83.286 1.00 89.06 341 ALA A O 1
ATOM 2826 N N . ARG A 1 342 ? -55.809 31.539 81.536 1.00 90.31 342 ARG A N 1
ATOM 2827 C CA . ARG A 1 342 ? -57.158 32.099 81.342 1.00 90.31 342 ARG A CA 1
ATOM 2828 C C . ARG A 1 342 ? -58.020 31.939 82.590 1.00 90.31 342 ARG A C 1
ATOM 2830 O O . ARG A 1 342 ? -58.590 32.925 83.042 1.00 90.31 342 ARG A O 1
ATOM 2837 N N . PHE A 1 343 ? -58.055 30.740 83.167 1.00 90.19 343 PHE A N 1
ATOM 2838 C CA . PHE A 1 343 ? -58.800 30.466 84.395 1.00 90.19 343 PHE A CA 1
ATOM 2839 C C . PHE A 1 343 ? -58.311 31.330 85.568 1.00 90.19 343 PHE A C 1
ATOM 2841 O O . PHE A 1 343 ? -59.112 31.912 86.296 1.00 90.19 343 PHE A O 1
ATOM 2848 N N . TYR A 1 344 ? -56.992 31.473 85.719 1.00 90.69 344 TYR A N 1
ATOM 2849 C CA . TYR A 1 344 ? -56.392 32.319 86.751 1.00 90.69 344 TYR A CA 1
ATOM 2850 C C . TYR A 1 344 ? -56.744 33.806 86.572 1.00 90.69 344 TYR A C 1
ATOM 2852 O O . TYR A 1 344 ? -57.140 34.471 87.529 1.00 90.69 344 TYR A O 1
ATOM 2860 N N . TYR A 1 345 ? -56.663 34.324 85.342 1.00 89.38 345 TYR A N 1
ATOM 2861 C CA . TYR A 1 345 ? -57.076 35.693 85.021 1.00 89.38 345 TYR A CA 1
ATOM 2862 C C . TYR A 1 345 ? -58.562 35.925 85.301 1.00 89.38 345 TYR A C 1
ATOM 2864 O O . TYR A 1 345 ? -58.925 36.971 85.834 1.00 89.38 345 TYR A O 1
ATOM 2872 N N . GLU A 1 346 ? -59.421 34.961 84.971 1.00 87.88 346 GLU A N 1
ATOM 2873 C CA . GLU A 1 346 ? -60.859 35.039 85.227 1.00 87.88 346 GLU A CA 1
ATOM 2874 C C . GLU A 1 346 ? -61.168 35.085 86.731 1.00 87.88 346 GLU A C 1
ATOM 2876 O O . GLU A 1 346 ? -61.963 35.923 87.166 1.00 87.88 346 GLU A O 1
ATOM 2881 N N . GLN A 1 347 ? -60.476 34.275 87.543 1.00 88.19 347 GLN A N 1
ATOM 2882 C CA . GLN A 1 347 ? -60.570 34.343 89.004 1.00 88.19 347 GLN A CA 1
ATOM 2883 C C . GLN A 1 347 ? -60.139 35.706 89.552 1.00 88.19 347 GLN A C 1
ATOM 2885 O O . GLN A 1 347 ? -60.880 36.299 90.335 1.00 88.19 347 GLN A O 1
ATOM 2890 N N . GLN A 1 348 ? -59.002 36.252 89.108 1.00 86.69 348 GLN A N 1
ATOM 2891 C CA . GLN A 1 348 ? -58.566 37.586 89.537 1.00 86.69 348 GLN A CA 1
ATOM 2892 C C . GLN A 1 348 ? -59.574 38.677 89.156 1.00 86.69 348 GLN A C 1
ATOM 2894 O O . GLN A 1 348 ? -59.803 39.611 89.923 1.00 86.69 348 GLN A O 1
ATOM 2899 N N . LEU A 1 349 ? -60.202 38.565 87.983 1.00 86.75 349 LEU A N 1
ATOM 2900 C CA . LEU A 1 349 ? -61.231 39.500 87.528 1.00 86.75 349 LEU A CA 1
ATOM 2901 C C . LEU A 1 349 ? -62.495 39.419 88.393 1.00 86.75 349 LEU A C 1
ATOM 2903 O O . LEU A 1 349 ? -63.088 40.451 88.718 1.00 86.75 349 LEU A O 1
ATOM 2907 N N . LEU A 1 350 ? -62.894 38.208 88.790 1.00 87.19 350 LEU A N 1
ATOM 2908 C CA . LEU A 1 350 ? -63.996 37.977 89.724 1.00 87.19 350 LEU A CA 1
ATOM 2909 C C . LEU A 1 350 ? -63.678 38.531 91.117 1.00 87.19 350 LEU A C 1
ATOM 2911 O O . LEU A 1 350 ? -64.500 39.246 91.686 1.00 87.19 350 LEU A O 1
ATOM 2915 N N . GLU A 1 351 ? -62.478 38.284 91.640 1.00 84.06 351 GLU A N 1
ATOM 2916 C CA . GLU A 1 351 ? -62.027 38.834 92.923 1.00 84.06 351 GLU A CA 1
ATOM 2917 C C . GLU A 1 351 ? -61.933 40.363 92.893 1.00 84.06 351 GLU A C 1
ATOM 2919 O O . GLU A 1 351 ? -62.350 41.033 93.838 1.00 84.06 351 GLU A O 1
ATOM 2924 N N . ALA A 1 352 ? -61.438 40.949 91.799 1.00 81.00 352 ALA A N 1
ATOM 2925 C CA . ALA A 1 352 ? -61.396 42.395 91.615 1.00 81.00 352 ALA A CA 1
ATOM 2926 C C . ALA A 1 352 ? -62.808 43.002 91.605 1.00 81.00 352 ALA A C 1
ATOM 2928 O O . ALA A 1 352 ? -63.026 44.039 92.236 1.00 81.00 352 ALA A O 1
ATOM 2929 N N . LYS A 1 353 ? -63.777 42.339 90.956 1.00 83.88 353 LYS A N 1
ATOM 2930 C CA . LYS A 1 353 ? -65.195 42.734 90.997 1.00 83.88 353 LYS A CA 1
ATOM 2931 C C . LYS A 1 353 ? -65.770 42.642 92.410 1.00 83.88 353 LYS A C 1
ATOM 2933 O O . LYS A 1 353 ? -66.322 43.629 92.886 1.00 83.88 353 LYS A O 1
ATOM 2938 N N . GLN A 1 354 ? -65.568 41.528 93.113 1.00 83.38 354 GLN A N 1
ATOM 2939 C CA . GLN A 1 354 ? -66.042 41.355 94.493 1.00 83.38 354 GLN A CA 1
ATOM 2940 C C . GLN A 1 354 ? -65.414 42.374 95.455 1.00 83.38 354 GLN A C 1
ATOM 2942 O O . GLN A 1 354 ? -66.089 42.925 96.321 1.00 83.38 354 GLN A O 1
ATOM 2947 N N . ASN A 1 355 ? -64.126 42.677 95.298 1.00 79.25 355 ASN A N 1
ATOM 2948 C CA . ASN A 1 355 ? -63.446 43.691 96.101 1.00 79.25 355 ASN A CA 1
ATOM 2949 C C . ASN A 1 355 ? -63.936 45.108 95.777 1.00 79.25 355 ASN A C 1
ATOM 2951 O O . ASN A 1 355 ? -64.035 45.941 96.682 1.00 79.25 355 ASN A O 1
ATOM 2955 N N . ALA A 1 356 ? -64.262 45.398 94.515 1.00 76.56 356 ALA A N 1
ATOM 2956 C CA . ALA A 1 356 ? -64.887 46.659 94.127 1.00 76.56 356 ALA A CA 1
ATOM 2957 C C . ALA A 1 356 ? -66.294 46.802 94.734 1.00 76.56 356 ALA A C 1
ATOM 2959 O O . ALA A 1 356 ? -66.624 47.870 95.251 1.00 76.56 356 ALA A O 1
ATOM 2960 N N . GLU A 1 357 ? -67.085 45.726 94.747 1.00 79.62 357 GLU A N 1
ATOM 2961 C CA . GLU A 1 357 ? -68.396 45.675 95.405 1.00 79.62 357 GLU A CA 1
ATOM 2962 C C . GLU A 1 357 ? -68.275 45.881 96.920 1.00 79.62 357 GLU A C 1
ATOM 2964 O O . GLU A 1 357 ? -68.912 46.785 97.457 1.00 79.62 357 GLU A O 1
ATOM 2969 N N . ARG A 1 358 ? -67.360 45.176 97.601 1.00 74.31 358 ARG A N 1
ATOM 2970 C CA . ARG A 1 358 ? -67.102 45.385 99.039 1.00 74.31 358 ARG A CA 1
ATOM 2971 C C . ARG A 1 358 ? -66.664 46.811 99.364 1.00 74.31 358 ARG A C 1
ATOM 2973 O O . ARG A 1 358 ? -67.086 47.374 100.369 1.00 74.31 358 ARG A O 1
ATOM 2980 N N . ARG A 1 359 ? -65.822 47.432 98.529 1.00 73.31 359 ARG A N 1
ATOM 2981 C CA . ARG A 1 359 ? -65.432 48.844 98.711 1.00 73.31 359 ARG A CA 1
ATOM 2982 C C . ARG A 1 359 ? -66.632 49.778 98.585 1.00 73.31 359 ARG A C 1
ATOM 2984 O O . ARG A 1 359 ? -66.697 50.768 99.311 1.00 73.31 359 ARG A O 1
ATOM 2991 N N . LYS A 1 360 ? -67.569 49.471 97.687 1.00 76.12 360 LYS A N 1
ATOM 2992 C CA . LYS A 1 360 ? -68.810 50.231 97.525 1.00 76.12 360 LYS A CA 1
ATOM 2993 C C . LYS A 1 360 ? -69.708 50.084 98.755 1.00 76.12 360 LYS A C 1
ATOM 2995 O O . LYS A 1 360 ? -70.144 51.099 99.285 1.00 76.12 360 LYS A O 1
ATOM 3000 N N . GLU A 1 361 ? -69.879 48.866 99.264 1.00 77.25 361 GLU A N 1
ATOM 3001 C CA . GLU A 1 361 ? -70.647 48.587 100.486 1.00 77.25 361 GLU A CA 1
ATOM 3002 C C . GLU A 1 361 ? -70.056 49.277 101.724 1.00 77.25 361 GLU A C 1
ATOM 3004 O O . GLU A 1 361 ? -70.785 49.920 102.474 1.00 77.25 361 GLU A O 1
ATOM 3009 N N . ILE A 1 362 ? -68.732 49.227 101.913 1.00 74.12 362 ILE A N 1
ATOM 3010 C CA . ILE A 1 362 ? -68.049 49.911 103.025 1.00 74.12 362 ILE A CA 1
ATOM 3011 C C . ILE A 1 362 ? -68.212 51.432 102.919 1.00 74.12 362 ILE A C 1
ATOM 3013 O O . ILE A 1 362 ? -68.411 52.106 103.929 1.00 74.12 362 ILE A O 1
ATOM 3017 N N . ASN A 1 363 ? -68.145 51.985 101.706 1.00 75.94 363 ASN A N 1
ATOM 3018 C CA . ASN A 1 363 ? -68.322 53.418 101.487 1.00 75.94 363 ASN A CA 1
ATOM 3019 C C . ASN A 1 363 ? -69.779 53.851 101.732 1.00 75.94 363 ASN A C 1
ATOM 3021 O O . ASN A 1 363 ? -70.023 54.881 102.357 1.00 75.94 363 ASN A O 1
ATOM 3025 N N . ASP A 1 364 ? -70.755 53.051 101.305 1.00 75.62 364 ASP A N 1
ATOM 3026 C CA . ASP A 1 364 ? -72.170 53.321 101.573 1.00 75.62 364 ASP A CA 1
ATOM 3027 C C . ASP A 1 364 ? -72.519 53.147 103.062 1.00 75.62 364 ASP A C 1
ATOM 3029 O O . ASP A 1 364 ? -73.301 53.933 103.598 1.00 75.62 364 ASP A O 1
ATOM 3033 N N . TRP A 1 365 ? -71.863 52.222 103.768 1.00 76.75 365 TRP A N 1
ATOM 3034 C CA . TRP A 1 365 ? -71.956 52.089 105.225 1.00 76.75 365 TRP A CA 1
ATOM 3035 C C . TRP A 1 365 ? -71.323 53.283 105.967 1.00 76.75 365 TRP A C 1
ATOM 3037 O O . TRP A 1 365 ? -71.935 53.850 106.874 1.00 76.75 365 TRP A O 1
ATOM 3047 N N . LEU A 1 366 ? -70.143 53.753 105.540 1.00 69.38 366 LEU A N 1
ATOM 3048 C CA . LEU A 1 366 ? -69.480 54.944 106.100 1.00 69.38 366 LEU A CA 1
ATOM 3049 C C . LEU A 1 366 ? -70.320 56.221 105.947 1.00 69.38 366 LEU A C 1
ATOM 3051 O O . LEU A 1 366 ? -70.311 57.066 106.842 1.00 69.38 366 LEU A O 1
ATOM 3055 N N . LYS A 1 367 ? -71.095 56.356 104.865 1.00 73.56 367 LYS A N 1
ATOM 3056 C CA . LYS A 1 367 ? -72.017 57.492 104.677 1.00 73.56 367 LYS A CA 1
ATOM 3057 C C . LYS A 1 367 ? -73.168 57.519 105.689 1.00 73.56 367 LYS A C 1
ATOM 3059 O O . LYS A 1 367 ? -73.729 58.586 105.919 1.00 73.56 367 LYS A O 1
ATOM 3064 N N . GLN A 1 368 ? -73.520 56.389 106.308 1.00 75.06 368 GLN A N 1
ATOM 3065 C CA . GLN A 1 368 ? -74.607 56.306 107.296 1.00 75.06 368 GLN A CA 1
ATOM 3066 C C . GLN A 1 368 ? -74.151 56.627 108.732 1.00 75.06 368 GLN A C 1
ATOM 3068 O O . GLN A 1 368 ? -74.981 56.953 109.585 1.00 75.06 368 GLN A O 1
ATOM 3073 N N . MET A 1 369 ? -72.840 56.608 109.003 1.00 74.75 369 MET A N 1
ATOM 3074 C CA . MET A 1 369 ? -72.267 56.864 110.334 1.00 74.75 369 MET A CA 1
ATOM 3075 C C . MET A 1 369 ? -72.632 58.225 110.953 1.00 74.75 369 MET A C 1
ATOM 3077 O O . MET A 1 369 ? -72.956 58.246 112.144 1.00 74.75 369 MET A O 1
ATOM 3081 N N . PRO A 1 370 ? -72.650 59.355 110.214 1.00 74.94 370 PRO A N 1
ATOM 3082 C CA . PRO A 1 370 ? -73.068 60.635 110.783 1.00 74.94 370 PRO A CA 1
ATOM 3083 C C . PRO A 1 370 ? -74.499 60.583 111.330 1.00 74.94 370 PRO A C 1
ATOM 3085 O O . PRO A 1 370 ? -74.743 61.076 112.427 1.00 74.94 370 PRO A O 1
ATOM 3088 N N . GLY A 1 371 ? -75.411 59.908 110.614 1.00 70.00 371 GLY A N 1
ATOM 3089 C CA . GLY A 1 371 ? -76.814 59.750 111.004 1.00 70.00 371 GLY A CA 1
ATOM 3090 C C . GLY A 1 371 ? -76.988 58.947 112.296 1.00 70.00 371 GLY A C 1
ATOM 3091 O O . GLY A 1 371 ? -77.712 59.374 113.200 1.00 70.00 371 GLY A O 1
ATOM 3092 N N . ILE A 1 372 ? -76.267 57.828 112.421 1.00 73.62 372 ILE A N 1
ATOM 3093 C CA . ILE A 1 372 ? -76.303 56.966 113.613 1.00 73.62 372 ILE A CA 1
ATOM 3094 C C . ILE A 1 372 ? -75.747 57.709 114.836 1.00 73.62 372 ILE A C 1
ATOM 3096 O O . ILE A 1 372 ? -76.366 57.695 115.900 1.00 73.62 372 ILE A O 1
ATOM 3100 N N . LEU A 1 373 ? -74.625 58.421 114.686 1.00 73.62 373 LEU A N 1
ATOM 3101 C CA . LEU A 1 373 ? -74.034 59.199 115.779 1.00 73.62 373 LEU A CA 1
ATOM 3102 C C . LEU A 1 373 ? -74.953 60.341 116.239 1.00 73.62 373 LEU A C 1
ATOM 3104 O O . LEU A 1 373 ? -75.100 60.553 117.445 1.00 73.62 373 LEU A O 1
ATOM 3108 N N . SER A 1 374 ? -75.637 61.028 115.317 1.00 69.06 374 SER A N 1
ATOM 3109 C CA . SER A 1 374 ? -76.636 62.042 115.682 1.00 69.06 374 SER A CA 1
ATOM 3110 C C . SER A 1 374 ? -77.853 61.458 116.410 1.00 69.06 374 SER A C 1
ATOM 3112 O O . SER A 1 374 ? -78.332 62.067 117.368 1.00 69.06 374 SER A O 1
ATOM 3114 N N . ALA A 1 375 ? -78.321 60.264 116.030 1.00 71.69 375 ALA A N 1
ATOM 3115 C CA . ALA A 1 375 ? -79.437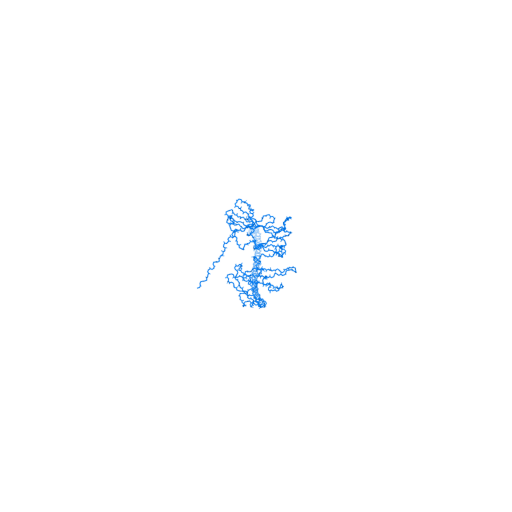 59.596 116.702 1.00 71.69 375 ALA A CA 1
ATOM 3116 C C . ALA A 1 375 ? -79.081 59.173 118.140 1.00 71.69 375 ALA A C 1
ATOM 3118 O O . ALA A 1 375 ? -79.875 59.381 119.059 1.00 71.69 375 ALA A O 1
ATOM 3119 N N . VAL A 1 376 ? -77.866 58.655 118.363 1.00 77.94 376 VAL A N 1
ATOM 3120 C CA . VAL A 1 376 ? -77.372 58.306 119.709 1.00 77.94 376 VAL A CA 1
ATOM 3121 C C . VAL A 1 376 ? -77.205 59.557 120.582 1.00 77.94 376 VAL A C 1
ATOM 3123 O O . VAL A 1 376 ? -77.593 59.546 121.752 1.00 77.94 376 VAL A O 1
ATOM 3126 N N . ALA A 1 377 ? -76.704 60.663 120.023 1.00 71.75 377 ALA A N 1
ATOM 3127 C CA . ALA A 1 377 ? -76.585 61.933 120.743 1.00 71.75 377 ALA A CA 1
ATOM 3128 C C . ALA A 1 377 ? -77.957 62.509 121.154 1.00 71.75 377 ALA A C 1
ATOM 3130 O O . ALA A 1 377 ? -78.121 62.981 122.282 1.00 71.75 377 ALA A O 1
ATOM 3131 N N . LEU A 1 378 ? -78.962 62.417 120.274 1.00 73.69 378 LEU A N 1
ATOM 3132 C CA . LEU A 1 378 ? -80.346 62.819 120.556 1.00 73.69 378 LEU A CA 1
ATOM 3133 C C . LEU A 1 378 ? -81.008 61.935 121.624 1.00 73.69 378 LEU A C 1
ATOM 3135 O O . LEU A 1 378 ? -81.666 62.453 122.530 1.00 73.69 378 LEU A O 1
ATOM 3139 N N . ALA A 1 379 ? -80.803 60.617 121.572 1.00 75.00 379 ALA A N 1
ATOM 3140 C CA . ALA A 1 379 ? -81.297 59.688 122.591 1.00 75.00 379 ALA A CA 1
ATOM 3141 C C . ALA A 1 379 ? -80.680 59.969 123.977 1.00 75.00 379 ALA A C 1
ATOM 3143 O O . ALA A 1 379 ? -81.364 59.935 124.999 1.00 75.00 379 ALA A O 1
ATOM 3144 N N . TRP A 1 380 ? -79.393 60.324 124.027 1.00 78.81 380 TRP A N 1
ATOM 3145 C CA . TRP A 1 380 ? -78.729 60.687 125.281 1.00 78.81 380 TRP A CA 1
ATOM 3146 C C . TRP A 1 380 ? -79.219 62.030 125.844 1.00 78.81 380 TRP A C 1
ATOM 3148 O O . TRP A 1 380 ? -79.442 62.156 127.051 1.00 78.81 380 TRP A O 1
ATOM 3158 N N . LEU A 1 381 ? -79.446 63.025 124.979 1.00 74.88 381 LEU A N 1
ATOM 3159 C CA . LEU A 1 381 ? -80.019 64.316 125.372 1.00 74.88 381 LEU A CA 1
ATOM 3160 C C . LEU A 1 381 ? -81.444 64.170 125.921 1.00 74.88 381 LEU A C 1
ATOM 3162 O O . LEU A 1 381 ? -81.747 64.746 126.964 1.00 74.88 381 LEU A O 1
ATOM 3166 N N . THR A 1 382 ? -82.285 63.365 125.269 1.00 73.69 382 THR A N 1
ATOM 3167 C CA . THR A 1 382 ? -83.668 63.098 125.710 1.00 73.69 382 THR A CA 1
ATOM 3168 C C . THR A 1 382 ? -83.727 62.296 127.012 1.00 73.69 382 THR A C 1
ATOM 3170 O O . THR A 1 382 ? -84.529 62.606 127.892 1.00 73.69 382 THR A O 1
ATOM 3173 N N . TYR A 1 383 ? -82.824 61.331 127.210 1.00 79.19 383 TYR A N 1
ATOM 3174 C CA . TYR A 1 383 ? -82.680 60.642 128.496 1.00 79.19 383 TYR A CA 1
ATOM 3175 C C . TYR A 1 383 ? -82.273 61.608 129.623 1.00 79.19 383 TYR A C 1
ATOM 3177 O O . TYR A 1 383 ? -82.786 61.540 130.743 1.00 79.19 383 TYR A O 1
ATOM 3185 N N . LYS A 1 384 ? -81.370 62.552 129.329 1.00 77.56 384 LYS A N 1
ATOM 3186 C CA . LYS A 1 384 ? -80.907 63.545 130.304 1.00 77.56 384 LYS A CA 1
ATOM 3187 C C . LYS A 1 384 ? -81.997 64.557 130.673 1.00 77.56 384 LYS A C 1
ATOM 3189 O O . LYS A 1 384 ? -82.092 64.915 131.847 1.00 77.56 384 LYS A O 1
ATOM 3194 N N . THR A 1 385 ? -82.828 64.993 129.724 1.00 69.50 385 THR A N 1
ATOM 3195 C CA . THR A 1 385 ? -83.955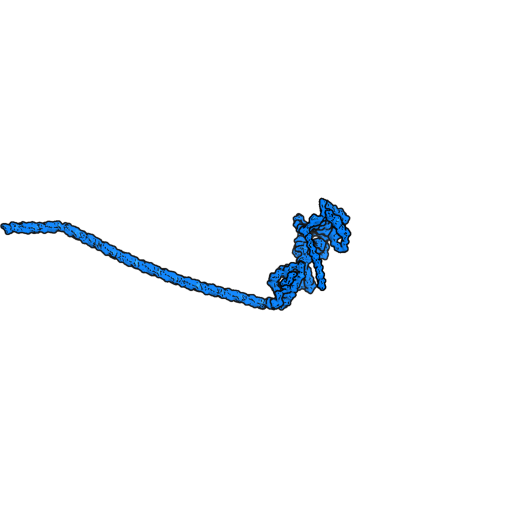 65.898 130.008 1.00 69.50 385 THR A CA 1
ATOM 3196 C C . THR A 1 385 ? -85.066 65.202 130.792 1.00 69.50 385 THR A C 1
ATOM 3198 O O . THR A 1 385 ? -85.545 65.773 131.771 1.00 69.50 385 THR A O 1
ATOM 3201 N N . ALA A 1 386 ? -85.399 63.948 130.463 1.00 70.06 386 ALA A N 1
ATOM 3202 C CA . ALA A 1 386 ? -86.374 63.157 131.220 1.00 70.06 386 ALA A CA 1
ATOM 3203 C C . ALA A 1 386 ? -85.962 62.962 132.692 1.00 70.06 386 ALA A C 1
ATOM 3205 O O . ALA A 1 386 ? -86.799 62.994 133.591 1.00 70.06 386 ALA A O 1
ATOM 3206 N N . ARG A 1 387 ? -84.656 62.832 132.966 1.00 71.31 387 ARG A N 1
ATOM 3207 C CA . ARG A 1 387 ? -84.133 62.686 134.333 1.00 71.31 387 ARG A CA 1
ATOM 3208 C C . ARG A 1 387 ? -84.176 63.981 135.156 1.00 71.31 387 ARG A C 1
ATOM 3210 O O . ARG A 1 387 ? -84.194 63.906 136.381 1.00 71.31 387 ARG A O 1
ATOM 3217 N N . LEU A 1 388 ? -84.174 65.153 134.515 1.00 67.75 388 LEU A N 1
ATOM 3218 C CA . LEU A 1 388 ? -84.180 66.451 135.203 1.00 67.75 388 LEU A CA 1
ATOM 3219 C C . LEU A 1 388 ? -85.585 66.943 135.575 1.00 67.75 388 LEU A C 1
ATOM 3221 O O . LEU A 1 388 ? -85.695 67.723 136.509 1.00 67.75 388 LEU A O 1
ATOM 3225 N N . GLN A 1 389 ? -86.642 66.466 134.912 1.00 62.03 389 GLN A N 1
ATOM 3226 C CA . GLN A 1 389 ? -88.034 66.781 135.279 1.00 62.03 389 GLN A CA 1
ATOM 3227 C C . GLN A 1 389 ? -88.595 65.892 136.407 1.00 62.03 389 GLN A C 1
ATOM 3229 O O . GLN A 1 389 ? -89.704 66.120 136.875 1.00 62.03 389 GLN A O 1
ATOM 3234 N N . ALA A 1 390 ? -87.838 64.880 136.847 1.00 59.41 390 ALA A N 1
ATOM 3235 C CA . ALA A 1 390 ? -88.220 63.945 137.908 1.00 59.41 390 ALA A CA 1
ATOM 3236 C C . ALA A 1 390 ? -87.728 64.357 139.319 1.00 59.41 390 ALA A C 1
ATOM 3238 O O . ALA A 1 390 ? -87.701 63.527 140.228 1.00 59.41 390 ALA A O 1
ATOM 3239 N N . LYS A 1 391 ? -87.314 65.616 139.504 1.00 48.38 391 LYS A N 1
ATOM 3240 C CA . LYS A 1 391 ? -86.964 66.248 140.786 1.00 48.38 391 LYS A CA 1
ATOM 3241 C C . LYS A 1 391 ? -87.642 67.602 140.869 1.00 48.38 391 LYS A C 1
ATOM 3243 O O . LYS A 1 391 ? -88.002 67.973 142.004 1.00 48.38 391 LYS A O 1
#

pLDDT: mean 84.18, std 15.87, range [26.69, 98.19]

Sequence (391 aa):
MSFDQSDHFVPDTWYGTPVFSVVGRNELYASQQHEKFEKRTRYFNYLPQTVTVIERNGLCVELPPLPDASRSTFVIQTDWLVHRSLQTRLMQALKNGHEHETKSVIALRECVQRQRVEPHDHWITFRCELSVSLEDLNRHRGEIYENDSDIVISVYPGIDAGPHPFSETGRVLAELHSCTQAADEHAFFESIRIVDNAGTNGDRFINRNGSVHRIRSARDPTRENGVWLARQKPFTHPRQTDQIGWRRYGFEEADEALELYKTYADAKHCGDRETKQKQELAGQEEKLARAKYELKEQQVAHQEKQQAWEREKAKFQEELERRQFAFEEETRRSRQEAERARFYYEQQLLEAKQNAERRKEINDWLKQMPGILSAVALAWLTYKTARLQAK

Secondary structure (DSSP, 8-state):
--------------PPPEE----STT--EEEEEETTEEEEEEEEE-SSS-EEEEETT--EEEEPPP--SS--EEEEEEEEEEEGGGHHHHHHHHHS--TT--HHHHHHHHHHHTT--EEETTEEEEEEEEEEEHHHHHHTTTEEEETTTTEEEESS-GGGSPPPTTSHHHHHHHHHHHHHTTS-TTS--EEEEEE-SSSSS--EEEEETTEEEEE-EE--TTS-SEEEEEEEPP--STT---PEEEEEE-HHHHHHHTTEESSHHHHHHHS-HHHHHHHHHHHHHHHHHHHHHHHHHHHHHHHHHHHHHHHHHHHHHHHHHHHHHHHHHHHHHHHHHHHHHHHHHHHHHHHHHHHHHHHHHHHHHHHHHHHHHHHHHHHHHHHHHHHHTT-

Nearest PDB structures (foldseek):
  8qtz-assembly1_Y  TM=2.122E-01  e=7.748E+00  Rotavirus

Radius of gyration: 61.15 Å; Cα contacts (8 Å, |Δi|>4): 473; chains: 1; bounding box: 131×95×182 Å

Mean predicted aligned error: 14.45 Å

Solvent-accessible surface area (backbone atoms only — not comparable to full-atom values): 21970 Å² total; per-residue (Å²): 138,86,79,79,84,76,79,75,82,70,76,88,66,82,69,40,67,73,52,78,58,84,64,70,98,72,42,57,45,50,30,38,47,48,105,56,40,33,44,38,39,38,49,44,36,25,31,98,52,51,33,20,40,24,33,46,90,61,53,72,45,78,32,61,49,44,95,50,98,90,46,65,30,34,33,45,36,40,39,39,38,34,23,57,91,48,45,69,58,51,56,49,55,61,68,67,63,65,100,82,67,54,71,62,56,53,46,47,42,50,44,60,73,69,62,72,65,55,81,48,101,60,35,37,44,47,72,41,79,46,74,46,44,63,66,57,28,55,74,46,79,32,41,45,77,42,78,89,78,50,33,26,46,22,57,37,65,72,86,73,30,81,63,21,66,83,9,72,68,16,44,52,49,53,52,48,50,64,59,42,75,77,44,66,97,84,62,90,55,77,48,74,48,37,32,36,67,84,62,80,76,59,46,36,16,35,41,58,95,76,42,71,44,79,43,68,51,39,73,45,93,91,55,74,71,26,31,38,40,38,30,60,49,81,87,85,51,102,82,63,71,92,45,76,39,72,50,81,30,52,61,71,58,31,30,65,77,69,51,42,22,79,40,66,66,54,16,60,55,61,41,34,66,68,52,44,52,49,51,53,48,52,53,49,51,51,53,50,53,52,52,52,49,54,50,49,52,51,50,52,56,48,50,53,51,50,53,50,50,52,52,51,51,52,51,53,49,52,52,50,51,51,50,51,51,51,49,51,50,50,51,50,49,52,49,54,50,52,50,52,50,50,53,52,52,51,50,52,53,51,50,52,50,52,52,53,49,51,51,49,53,52,51,57,53,58,69,46,47,67,58,55,54,51,50,53,53,50,53,52,50,51,54,53,53,61,61,62,74,74,114